Protein AF-0000000065900533 (afdb_homodimer)

Foldseek 3Di:
DAFQLVVLLVVLVVVLLVLQVVVVVVVDAAEEEEEEADDDPVLVVLVVVLVVVCVVSRHHYHYHHDDQDAQVSLLVVQVVQQPDPNHLAYDYRDDDDPRHDVLVNLCSHDQLRHLQQLHPVSQVCLLVVHPDDGQQHLLLVLVVSSCVVVVHQLAAFEEEEADDDSRHQSSNVSVSVVSHHHYHYHYPPDDPQLVRQQRGQEYEYADQAAQQAEPSRYHQAHAYEFNYWYADPNATGTRHYPCNPVRHPYYYDPPPGSSSRSSSSSSVSSSSSSCVVVVPPD/DAFQLVVLLVVLVVVLLVLQVVCVVVVDAAEEEEEEADDDPVLVVLVVVLVVVCVVSRHHYHYHHDDQDAQVSLLVVQVVQQPDPNHLAYDYRDDDDPRHDVLVNLCSHDQLRHLQQLHPVSQVCLLVVHPDDGQQHQLLVLVVSSCVVVVHQLAAFEEEEADDDSRHQSSNVSVSVVSHHHYHYHYPPDDPQLVRQQRGQEYEYADQAAQQAEPSRYHQAHAYEFNYWYADPNATGTRHYPCNPVRHPYYYGPPPGSSSRSSSSSSVSSSSSVCVVVVPPD

Nearest PDB structures (foldseek):
  6de8-assembly1_A  TM=9.602E-01  e=7.739E-30  Campylobacter jejuni subsp. jejuni NCTC 11168 = ATCC 700819
  9iuo-assembly1_A  TM=9.632E-01  e=1.171E-29  Homo sapiens
  9isl-assembly1_B  TM=9.605E-01  e=4.307E-29  Homo sapiens
  6v6y-assembly1_A-2  TM=9.643E-01  e=1.892E-28  Thermus thermophilus HB8
  2c2y-assembly1_A-2  TM=9.277E-01  e=1.047E-28  Mycobacterium tuberculosis H37Rv

Structure (mmCIF, N/CA/C/O backbone):
data_AF-0000000065900533-model_v1
#
loop_
_entity.id
_entity.type
_entity.pdbx_description
1 polymer 'Bifunctional protein FolD'
#
loop_
_atom_site.group_PDB
_atom_site.id
_atom_site.type_symbol
_atom_site.label_atom_id
_atom_site.label_alt_id
_atom_site.label_comp_id
_atom_site.label_asym_id
_atom_site.label_entity_id
_atom_site.label_seq_id
_atom_site.pdbx_PDB_ins_code
_atom_site.Cartn_x
_atom_site.Cartn_y
_atom_site.Cartn_z
_atom_site.occupancy
_atom_site.B_iso_or_equiv
_atom_site.auth_seq_id
_atom_site.auth_comp_id
_atom_site.auth_asym_id
_atom_site.auth_atom_id
_atom_site.pdbx_PDB_model_num
ATOM 1 N N . MET A 1 1 ? 18.562 26.641 1.288 1 92.12 1 MET A N 1
ATOM 2 C CA . MET A 1 1 ? 17.359 27.469 1.501 1 92.12 1 MET A CA 1
ATOM 3 C C . MET A 1 1 ? 16.375 26.75 2.42 1 92.12 1 MET A C 1
ATOM 5 O O . MET A 1 1 ? 16.125 25.562 2.262 1 92.12 1 MET A O 1
ATOM 9 N N . ILE A 1 2 ? 15.953 27.406 3.398 1 97.56 2 ILE A N 1
ATOM 10 C CA . ILE A 1 2 ? 14.938 26.875 4.293 1 97.56 2 ILE A CA 1
ATOM 11 C C . ILE A 1 2 ? 13.547 27.109 3.695 1 97.56 2 ILE A C 1
ATOM 13 O O . ILE A 1 2 ? 13.188 28.25 3.379 1 97.56 2 ILE A O 1
ATOM 17 N N . VAL A 1 3 ? 12.781 26.047 3.541 1 98.44 3 VAL A N 1
ATOM 18 C CA . VAL A 1 3 ? 11.477 26.125 2.889 1 98.44 3 VAL A CA 1
ATOM 19 C C . VAL A 1 3 ? 10.484 26.844 3.793 1 98.44 3 VAL A C 1
ATOM 21 O O . VAL A 1 3 ? 10.445 26.609 5.004 1 98.44 3 VAL A O 1
ATOM 24 N N . ASN A 1 4 ? 9.75 27.734 3.246 1 98.31 4 ASN A N 1
ATOM 25 C CA . ASN A 1 4 ? 8.727 28.453 4.008 1 98.31 4 ASN A CA 1
ATOM 26 C C . ASN A 1 4 ? 7.434 27.641 4.105 1 98.31 4 ASN A C 1
ATOM 28 O O . ASN A 1 4 ? 6.445 27.953 3.439 1 98.31 4 ASN A O 1
ATOM 32 N N . CYS A 1 5 ? 7.41 26.688 4.988 1 98.56 5 CYS A N 1
ATOM 33 C CA . CYS A 1 5 ? 6.281 25.766 5.133 1 98.56 5 CYS A CA 1
ATOM 34 C C . CYS A 1 5 ? 5.062 26.5 5.688 1 98.56 5 CYS A C 1
ATOM 36 O O . CYS A 1 5 ? 3.926 26.078 5.441 1 98.56 5 CYS A O 1
ATOM 38 N N . ILE A 1 6 ? 5.293 27.562 6.422 1 98.12 6 ILE A N 1
ATOM 39 C CA . ILE A 1 6 ? 4.191 28.344 6.969 1 98.12 6 ILE A CA 1
ATOM 40 C C . ILE A 1 6 ? 3.361 28.938 5.828 1 98.12 6 ILE A C 1
ATOM 42 O O . ILE A 1 6 ? 2.135 28.812 5.824 1 98.12 6 ILE A O 1
ATOM 46 N N . ASP A 1 7 ? 4.055 29.516 4.887 1 98.5 7 ASP A N 1
ATOM 47 C CA . ASP A 1 7 ? 3.361 30.094 3.744 1 98.5 7 ASP A CA 1
ATOM 48 C C . ASP A 1 7 ? 2.604 29.031 2.955 1 98.5 7 ASP A C 1
ATOM 50 O O . ASP A 1 7 ? 1.473 29.266 2.52 1 98.5 7 ASP A O 1
ATOM 54 N N . ILE A 1 8 ? 3.213 27.922 2.764 1 98.69 8 ILE A N 1
ATOM 55 C CA . ILE A 1 8 ? 2.578 26.844 2.025 1 98.69 8 ILE A CA 1
ATOM 56 C C . ILE A 1 8 ? 1.324 26.375 2.764 1 98.69 8 ILE A C 1
ATOM 58 O O . ILE A 1 8 ? 0.265 26.203 2.156 1 98.69 8 ILE A O 1
ATOM 62 N N . ALA A 1 9 ? 1.412 26.172 4.055 1 98.56 9 ALA A N 1
ATOM 63 C CA . ALA A 1 9 ? 0.265 25.766 4.867 1 98.56 9 ALA A CA 1
ATOM 64 C C . ALA A 1 9 ? -0.856 26.797 4.77 1 98.56 9 ALA A C 1
ATOM 66 O O . ALA A 1 9 ? -2.027 26.438 4.633 1 98.56 9 ALA A O 1
ATOM 67 N N . ASN A 1 10 ? -0.469 28.062 4.828 1 98.31 10 ASN A N 1
ATOM 68 C CA . ASN A 1 10 ? -1.453 29.141 4.746 1 98.31 10 ASN A CA 1
ATOM 69 C C . ASN A 1 10 ? -2.172 29.125 3.398 1 98.31 10 ASN A C 1
ATOM 71 O O . ASN A 1 10 ? -3.371 29.406 3.33 1 98.31 10 ASN A O 1
ATOM 75 N N . ASN A 1 11 ? -1.41 28.891 2.369 1 98.62 11 ASN A N 1
ATOM 76 C CA . ASN A 1 11 ? -2.027 28.797 1.051 1 98.62 11 ASN A CA 1
ATOM 77 C C . ASN A 1 11 ? -3.111 27.719 1.008 1 98.62 11 ASN A C 1
ATOM 79 O O . ASN A 1 11 ? -4.184 27.938 0.439 1 98.62 11 ASN A O 1
ATOM 83 N N . ILE A 1 12 ? -2.842 26.562 1.595 1 98.56 12 ILE A N 1
ATOM 84 C CA . ILE A 1 12 ? -3.801 25.469 1.643 1 98.56 12 ILE A CA 1
ATOM 85 C C . ILE A 1 12 ? -5.012 25.875 2.479 1 98.56 12 ILE A C 1
ATOM 87 O O . ILE A 1 12 ? -6.156 25.656 2.072 1 98.56 12 ILE A O 1
ATOM 91 N N . LEU A 1 13 ? -4.762 26.547 3.562 1 98.44 13 LEU A N 1
ATOM 92 C CA . LEU A 1 13 ? -5.832 26.938 4.477 1 98.44 13 LEU A CA 1
ATOM 93 C C . LEU A 1 13 ? -6.672 28.062 3.879 1 98.44 13 LEU A C 1
ATOM 95 O O . LEU A 1 13 ? -7.879 28.141 4.125 1 98.44 13 LEU A O 1
ATOM 99 N N . ASP A 1 14 ? -6.051 28.938 3.064 1 98.31 14 ASP A N 1
ATOM 100 C CA . ASP A 1 14 ? -6.789 30 2.387 1 98.31 14 ASP A CA 1
ATOM 101 C C . ASP A 1 14 ? -7.801 29.422 1.4 1 98.31 14 ASP A C 1
ATOM 103 O O . ASP A 1 14 ? -8.922 29.922 1.289 1 98.31 14 ASP A O 1
ATOM 107 N N . LYS A 1 15 ? -7.367 28.438 0.729 1 97.81 15 LYS A N 1
ATOM 108 C CA . LYS A 1 15 ? -8.305 27.766 -0.167 1 97.81 15 LYS A CA 1
ATOM 109 C C . LYS A 1 15 ? -9.453 27.125 0.613 1 97.81 15 LYS A C 1
ATOM 111 O O . LYS A 1 15 ? -10.609 27.203 0.186 1 97.81 15 LYS A O 1
ATOM 116 N N . PHE A 1 16 ? -9.117 26.578 1.665 1 98.19 16 PHE A N 1
ATOM 117 C CA . PHE A 1 16 ? -10.148 26.016 2.537 1 98.19 16 PHE A CA 1
ATOM 118 C C . PHE A 1 16 ? -11.156 27.078 2.936 1 98.19 16 PHE A C 1
ATOM 120 O O . PHE A 1 16 ? -12.367 26.859 2.855 1 98.19 16 PHE A O 1
ATOM 127 N N . LYS A 1 17 ? -10.656 28.188 3.377 1 97.69 17 LYS A N 1
ATOM 128 C CA . LYS A 1 17 ? -11.516 29.297 3.812 1 97.69 17 LYS A CA 1
ATOM 129 C C . LYS A 1 17 ? -12.438 29.75 2.686 1 97.69 17 LYS A C 1
ATOM 131 O O . LYS A 1 17 ? -13.633 29.969 2.908 1 97.69 17 LYS A O 1
ATOM 136 N N . SER A 1 18 ? -11.883 29.859 1.57 1 97.38 18 SER A N 1
ATOM 137 C CA . SER A 1 18 ? -12.672 30.281 0.412 1 97.38 18 SER A CA 1
ATOM 138 C C . SER A 1 18 ? -13.789 29.281 0.128 1 97.38 18 SER A C 1
ATOM 140 O O . SER A 1 18 ? -14.938 29.672 -0.105 1 97.38 18 SER A O 1
ATOM 142 N N . ASP A 1 19 ? -13.453 28.016 0.179 1 96.75 19 ASP A N 1
ATOM 143 C CA . ASP A 1 19 ? -14.445 26.969 -0.061 1 96.75 19 ASP A CA 1
ATOM 144 C C . ASP A 1 19 ? -15.492 26.938 1.053 1 96.75 19 ASP A C 1
ATOM 146 O O . ASP A 1 19 ? -16.672 26.703 0.796 1 96.75 19 ASP A O 1
ATOM 150 N N . LEU A 1 20 ? -15.031 27.188 2.252 1 96.81 20 LEU A N 1
ATOM 151 C CA . LEU A 1 20 ? -15.93 27.172 3.406 1 96.81 20 LEU A CA 1
ATOM 152 C C . LEU A 1 20 ? -16.984 28.266 3.283 1 96.81 20 LEU A C 1
ATOM 154 O O . LEU A 1 20 ? -18.141 28.062 3.637 1 96.81 20 LEU A O 1
ATOM 158 N N . GLU A 1 21 ? -16.594 29.406 2.785 1 95.81 21 GLU A N 1
ATOM 159 C CA . GLU A 1 21 ? -17.547 30.5 2.592 1 95.81 21 GLU A CA 1
ATOM 160 C C . GLU A 1 21 ? -18.656 30.109 1.623 1 95.81 21 GLU A C 1
ATOM 162 O O . GLU A 1 21 ? -19.828 30.453 1.839 1 95.81 21 GLU A O 1
ATOM 167 N N . LYS A 1 22 ? -18.266 29.438 0.611 1 95.38 22 LYS A N 1
ATOM 168 C CA . LYS A 1 22 ? -19.25 28.969 -0.355 1 95.38 22 LYS A CA 1
ATOM 169 C C . LYS A 1 22 ? -20.219 27.969 0.287 1 95.38 22 LYS A C 1
ATOM 171 O O . LYS A 1 22 ? -21.422 28 0.007 1 95.38 22 LYS A O 1
ATOM 176 N N . LEU A 1 23 ? -19.703 27.141 1.13 1 95.44 23 LEU A N 1
ATOM 177 C CA . LEU A 1 23 ? -20.531 26.141 1.803 1 95.44 23 LEU A CA 1
ATOM 178 C C . LEU A 1 23 ? -21.484 26.797 2.793 1 95.44 23 LEU A C 1
ATOM 180 O O . LEU A 1 23 ? -22.641 26.375 2.924 1 95.44 23 LEU A O 1
ATOM 184 N N . LYS A 1 24 ? -20.984 27.781 3.432 1 93.44 24 LYS A N 1
ATOM 185 C CA . LYS A 1 24 ? -21.797 28.5 4.41 1 93.44 24 LYS A CA 1
ATOM 186 C C . LYS A 1 24 ? -23.016 29.125 3.752 1 93.44 24 LYS A C 1
ATOM 188 O O . LYS A 1 24 ? -24.094 29.188 4.348 1 93.44 24 LYS A O 1
ATOM 193 N N . LYS A 1 25 ? -22.859 29.578 2.564 1 94.31 25 LYS A N 1
ATOM 194 C CA . LYS A 1 25 ? -23.969 30.141 1.81 1 94.31 25 LYS A CA 1
ATOM 195 C C . LYS A 1 25 ? -25.062 29.094 1.576 1 94.31 25 LYS A C 1
ATOM 197 O O . LYS A 1 25 ? -26.234 29.438 1.431 1 94.31 25 LYS A O 1
ATOM 202 N N . LYS A 1 26 ? -24.672 27.891 1.577 1 94.06 26 LYS A N 1
ATOM 203 C CA . LYS A 1 26 ? -25.609 26.781 1.406 1 94.06 26 LYS A CA 1
ATOM 204 C C . LYS A 1 26 ? -26.031 26.203 2.754 1 94.06 26 LYS A C 1
ATOM 206 O O . LYS A 1 26 ? -26.625 25.125 2.814 1 94.06 26 LYS A O 1
ATOM 211 N N . LYS A 1 27 ? -25.547 26.781 3.877 1 94.31 27 LYS A N 1
ATOM 212 C CA . LYS A 1 27 ? -25.859 26.406 5.254 1 94.31 27 LYS A CA 1
ATOM 213 C C . LYS A 1 27 ? -25.219 25.078 5.633 1 94.31 27 LYS A C 1
ATOM 215 O O . LYS A 1 27 ? -25.797 24.297 6.387 1 94.31 27 LYS A O 1
ATOM 220 N N . ILE A 1 28 ? -24.125 24.875 5.012 1 95.06 28 ILE A N 1
ATOM 221 C CA . ILE A 1 28 ? -23.344 23.688 5.34 1 95.06 28 ILE A CA 1
ATOM 222 C C . ILE A 1 28 ? -22.141 24.078 6.195 1 95.06 28 ILE A C 1
ATOM 224 O O . ILE A 1 28 ? -21.312 24.906 5.785 1 95.06 28 ILE A O 1
ATOM 228 N N . ILE A 1 29 ? -22.078 23.594 7.398 1 95.75 29 ILE A N 1
ATOM 229 C CA . ILE A 1 29 ? -20.953 23.781 8.297 1 95.75 29 ILE A CA 1
ATOM 230 C C . ILE A 1 29 ? -20.234 22.453 8.539 1 95.75 29 ILE A C 1
ATOM 232 O O . ILE A 1 29 ? -20.812 21.531 9.125 1 95.75 29 ILE A O 1
ATOM 236 N N . PRO A 1 30 ? -18.984 22.328 8.117 1 97.94 30 PRO A N 1
ATOM 237 C CA . PRO A 1 30 ? -18.25 21.062 8.352 1 97.94 30 PRO A CA 1
ATOM 238 C C . PRO A 1 30 ? -18.156 20.703 9.828 1 97.94 30 PRO A C 1
ATOM 240 O O . PRO A 1 30 ? -17.984 21.594 10.672 1 97.94 30 PRO A O 1
ATOM 243 N N . HIS A 1 31 ? -18.297 19.5 10.133 1 98.62 31 HIS A N 1
ATOM 244 C CA . HIS A 1 31 ? -18.219 18.953 11.484 1 98.62 31 HIS A CA 1
ATOM 245 C C . HIS A 1 31 ? -17.25 17.781 11.555 1 98.62 31 HIS A C 1
ATOM 247 O O . HIS A 1 31 ? -17.453 16.75 10.906 1 98.62 31 HIS A O 1
ATOM 253 N N . MET A 1 32 ? -16.141 17.969 12.289 1 98.62 32 MET A N 1
ATOM 254 C CA . MET A 1 32 ? -15.18 16.875 12.422 1 98.62 32 MET A CA 1
ATOM 255 C C . MET A 1 32 ? -15.117 16.391 13.867 1 98.62 32 MET A C 1
ATOM 257 O O . MET A 1 32 ? -15.328 17.156 14.805 1 98.62 32 MET A O 1
ATOM 261 N N . ALA A 1 33 ? -14.859 15.102 14.031 1 98.75 33 ALA A N 1
ATOM 262 C CA . ALA A 1 33 ? -14.633 14.516 15.352 1 98.75 33 ALA A CA 1
ATOM 263 C C . ALA A 1 33 ? -13.188 14.055 15.508 1 98.75 33 ALA A C 1
ATOM 265 O O . ALA A 1 33 ? -12.523 13.719 14.523 1 98.75 33 ALA A O 1
ATOM 266 N N . ILE A 1 34 ? -12.656 14.117 16.703 1 98.31 34 ILE A N 1
ATOM 267 C CA . ILE A 1 34 ? -11.359 13.57 17.062 1 98.31 34 ILE A CA 1
ATOM 268 C C . ILE A 1 34 ? -11.516 12.578 18.219 1 98.31 34 ILE A C 1
ATOM 270 O O . ILE A 1 34 ? -12.102 12.914 19.25 1 98.31 34 ILE A O 1
ATOM 274 N N . VAL A 1 35 ? -11.094 11.367 18 1 98 35 VAL A N 1
ATOM 275 C CA . VAL A 1 35 ? -11.078 10.359 19.047 1 98 35 VAL A CA 1
ATOM 276 C C . VAL A 1 35 ? -9.688 10.266 19.656 1 98 35 VAL A C 1
ATOM 278 O O . VAL A 1 35 ? -8.719 9.922 18.969 1 98 35 VAL A O 1
ATOM 281 N N . LYS A 1 36 ? -9.594 10.57 20.891 1 96.31 36 LYS A N 1
ATOM 282 C CA . LYS A 1 36 ? -8.328 10.531 21.609 1 96.31 36 LYS A CA 1
ATOM 283 C C . LYS A 1 36 ? -8.406 9.586 22.812 1 96.31 36 LYS A C 1
ATOM 285 O O . LYS A 1 36 ? -9.195 9.812 23.734 1 96.31 36 LYS A O 1
ATOM 290 N N . ILE A 1 37 ? -7.57 8.562 22.766 1 93.06 37 ILE A N 1
ATOM 291 C CA . ILE A 1 37 ? -7.617 7.59 23.859 1 93.06 37 ILE A CA 1
ATOM 292 C C . ILE A 1 37 ? -6.316 7.645 24.656 1 93.06 37 ILE A C 1
ATOM 294 O O . ILE A 1 37 ? -6.285 7.27 25.828 1 93.06 37 ILE A O 1
ATOM 298 N N . ASN A 1 38 ? -5.238 8.055 24.031 1 85.31 38 ASN A N 1
ATOM 299 C CA . ASN A 1 38 ? -3.947 8.117 24.703 1 85.31 38 ASN A CA 1
ATOM 300 C C . ASN A 1 38 ? -3.859 9.312 25.641 1 85.31 38 ASN A C 1
ATOM 302 O O . ASN A 1 38 ? -4.379 10.391 25.328 1 85.31 38 ASN A O 1
ATOM 306 N N . ASP A 1 39 ? -3.215 9 26.812 1 81.19 39 ASP A N 1
ATOM 307 C CA . ASP A 1 39 ? -3.039 10.078 27.781 1 81.19 39 ASP A CA 1
ATOM 308 C C . ASP A 1 39 ? -1.574 10.5 27.875 1 81.19 39 ASP A C 1
ATOM 310 O O . ASP A 1 39 ? -0.911 10.25 28.875 1 81.19 39 ASP A O 1
ATOM 314 N N . ASP A 1 40 ? -1.082 10.953 26.75 1 82.38 40 ASP A N 1
ATOM 315 C CA . ASP A 1 40 ? 0.292 11.445 26.75 1 82.38 40 ASP A CA 1
ATOM 316 C C . ASP A 1 40 ? 0.354 12.906 26.281 1 82.38 40 ASP A C 1
ATOM 318 O O . ASP A 1 40 ? -0.523 13.367 25.547 1 82.38 40 ASP A O 1
ATOM 322 N N . ALA A 1 41 ? 1.346 13.586 26.719 1 79.44 41 ALA A N 1
ATOM 323 C CA . ALA A 1 41 ? 1.5 15.023 26.516 1 79.44 41 ALA A CA 1
ATOM 324 C C . ALA A 1 41 ? 1.614 15.367 25.031 1 79.44 41 ALA A C 1
ATOM 326 O O . ALA A 1 41 ? 1.094 16.391 24.578 1 79.44 41 ALA A O 1
ATOM 327 N N . ALA A 1 42 ? 2.303 14.578 24.281 1 77.06 42 ALA A N 1
ATOM 328 C CA . ALA A 1 42 ? 2.48 14.836 22.844 1 77.06 42 ALA A CA 1
ATOM 329 C C . ALA A 1 42 ? 1.144 14.789 22.109 1 77.06 42 ALA A C 1
ATOM 331 O O . ALA A 1 42 ? 0.832 15.68 21.328 1 77.06 42 ALA A O 1
ATOM 332 N N . SER A 1 43 ? 0.36 13.758 22.375 1 84.94 43 SER A N 1
ATOM 333 C CA . SER A 1 43 ? -0.964 13.633 21.766 1 84.94 43 SER A CA 1
ATOM 334 C C . SER A 1 43 ? -1.865 14.797 22.172 1 84.94 43 SER A C 1
ATOM 336 O O . SER A 1 43 ? -2.602 15.336 21.344 1 84.94 43 SER A O 1
ATOM 338 N N . ASP A 1 44 ? -1.762 15.195 23.438 1 89 44 ASP A N 1
ATOM 339 C CA . ASP A 1 44 ? -2.551 16.312 23.922 1 89 44 ASP A CA 1
ATOM 340 C C . ASP A 1 44 ? -2.229 17.594 23.156 1 89 44 ASP A C 1
ATOM 342 O O . ASP A 1 44 ? -3.135 18.328 22.75 1 89 44 ASP A O 1
ATOM 346 N N . LYS A 1 45 ? -1.055 17.797 22.984 1 85.19 45 LYS A N 1
ATOM 347 C CA . LYS A 1 45 ? -0.616 19 22.281 1 85.19 45 LYS A CA 1
ATOM 348 C C . LYS A 1 45 ? -1.117 19 20.844 1 85.19 45 LYS A C 1
ATOM 350 O O . LYS A 1 45 ? -1.662 20 20.375 1 85.19 45 LYS A O 1
ATOM 355 N N . TYR A 1 46 ? -0.939 17.891 20.172 1 86.25 46 TYR A N 1
ATOM 356 C CA . TYR A 1 46 ? -1.332 17.828 18.766 1 86.25 46 TYR A CA 1
ATOM 357 C C . TYR A 1 46 ? -2.842 17.969 18.625 1 86.25 46 TYR A C 1
ATOM 359 O O . TYR A 1 46 ? -3.322 18.625 17.688 1 86.25 46 TYR A O 1
ATOM 367 N N . VAL A 1 47 ? -3.566 17.312 19.484 1 93.44 47 VAL A N 1
ATOM 368 C CA . VAL A 1 47 ? -5.02 17.422 19.453 1 93.44 47 VAL A CA 1
ATOM 369 C C . VAL A 1 47 ? -5.445 18.859 19.719 1 93.44 47 VAL A C 1
ATOM 371 O O . VAL A 1 47 ? -6.332 19.391 19.047 1 93.44 47 VAL A O 1
ATOM 374 N N . SER A 1 48 ? -4.766 19.5 20.656 1 94.25 48 SER A N 1
ATOM 375 C CA . SER A 1 48 ? -5.078 20.875 20.984 1 94.25 48 SER A CA 1
ATOM 376 C C . SER A 1 48 ? -4.84 21.797 19.781 1 94.25 48 SER A C 1
ATOM 378 O O . SER A 1 48 ? -5.625 22.703 19.531 1 94.25 48 SER A O 1
ATOM 380 N N . ILE A 1 49 ? -3.861 21.547 19.047 1 93.31 49 ILE A N 1
ATOM 381 C CA . ILE A 1 49 ? -3.533 22.328 17.859 1 93.31 49 ILE A CA 1
ATOM 382 C C . ILE A 1 49 ? -4.629 22.156 16.812 1 93.31 49 ILE A C 1
ATOM 384 O O . ILE A 1 49 ? -5.07 23.141 16.219 1 93.31 49 ILE A O 1
ATOM 388 N N . LYS A 1 50 ? -5.059 20.922 16.594 1 95.88 50 LYS A N 1
ATOM 389 C CA . LYS A 1 50 ? -6.129 20.656 15.633 1 95.88 50 LYS A CA 1
ATOM 390 C C . LYS A 1 50 ? -7.414 21.375 16.031 1 95.88 50 LYS A C 1
ATOM 392 O O . LYS A 1 50 ? -8.07 22 15.188 1 95.88 50 LYS A O 1
ATOM 397 N N . LEU A 1 51 ? -7.707 21.328 17.344 1 97.19 51 LEU A N 1
ATOM 398 C CA . LEU A 1 51 ? -8.938 21.938 17.859 1 97.19 51 LEU A CA 1
ATOM 399 C C . LEU A 1 51 ? -8.891 23.453 17.734 1 97.19 51 LEU A C 1
ATOM 401 O O . LEU A 1 51 ? -9.867 24.078 17.328 1 97.19 51 LEU A O 1
ATOM 405 N N . LYS A 1 52 ? -7.793 24.016 18.094 1 97.31 52 LYS A N 1
ATOM 406 C CA . LYS A 1 52 ? -7.625 25.453 18 1 97.31 52 LYS A CA 1
ATOM 407 C C . LYS A 1 52 ? -7.758 25.938 16.562 1 97.31 52 LYS A C 1
ATOM 409 O O . LYS A 1 52 ? -8.445 26.922 16.281 1 97.31 52 LYS A O 1
ATOM 414 N N . LYS A 1 53 ? -7.145 25.25 15.68 1 97.44 53 LYS A N 1
ATOM 415 C CA . LYS A 1 53 ? -7.207 25.609 14.266 1 97.44 53 LYS A CA 1
ATOM 416 C C . LYS A 1 53 ? -8.625 25.484 13.727 1 97.44 53 LYS A C 1
ATOM 418 O O . LYS A 1 53 ? -9.086 26.344 12.969 1 97.44 53 LYS A O 1
ATOM 423 N N . ALA A 1 54 ? -9.297 24.453 14.102 1 98.06 54 ALA A N 1
ATOM 424 C CA . ALA A 1 54 ? -10.688 24.25 13.695 1 98.06 54 ALA A CA 1
ATOM 425 C C . ALA A 1 54 ? -11.555 25.422 14.148 1 98.06 54 ALA A C 1
ATOM 427 O O . ALA A 1 54 ? -12.359 25.953 13.367 1 98.06 54 ALA A O 1
ATOM 428 N N . ALA A 1 55 ? -11.352 25.844 15.383 1 97.44 55 ALA A N 1
ATOM 429 C CA . ALA A 1 55 ? -12.109 26.969 15.938 1 97.44 55 ALA A CA 1
ATOM 430 C C . ALA A 1 55 ? -11.836 28.25 15.156 1 97.44 55 ALA A C 1
ATOM 432 O O . ALA A 1 55 ? -12.766 29 14.828 1 97.44 55 ALA A O 1
ATOM 433 N N . GLU A 1 56 ? -10.633 28.422 14.82 1 97.31 56 GLU A N 1
ATOM 434 C CA . GLU A 1 56 ? -10.227 29.594 14.047 1 97.31 56 GLU A CA 1
ATOM 435 C C . GLU A 1 56 ? -10.898 29.609 12.68 1 97.31 56 GLU A C 1
ATOM 437 O O . GLU A 1 56 ? -11.25 30.672 12.164 1 97.31 56 GLU A O 1
ATOM 442 N N . LEU A 1 57 ? -11.078 28.469 12.086 1 97.44 57 LEU A N 1
ATOM 443 C CA . LEU A 1 57 ? -11.562 28.344 10.711 1 97.44 57 LEU A CA 1
ATOM 444 C C . LEU A 1 57 ? -13.086 28.281 10.672 1 97.44 57 LEU A C 1
ATOM 446 O O . LEU A 1 57 ? -13.688 28.375 9.602 1 97.44 57 LEU A O 1
ATOM 450 N N . GLY A 1 58 ? -13.688 28.078 11.852 1 96.19 58 GLY A N 1
ATOM 451 C CA . GLY A 1 58 ? -15.141 27.984 11.898 1 96.19 58 GLY A CA 1
ATOM 452 C C . GLY A 1 58 ? -15.656 26.578 11.648 1 96.19 58 GLY A C 1
ATOM 453 O O . GLY A 1 58 ? -16.75 26.406 11.109 1 96.19 58 GLY A O 1
ATOM 454 N N . VAL A 1 59 ? -14.891 25.578 11.969 1 98.06 59 VAL A N 1
ATOM 455 C CA . VAL A 1 59 ? -15.281 24.172 11.852 1 98.06 59 VAL A CA 1
ATOM 456 C C . VAL A 1 59 ? -15.836 23.688 13.18 1 98.06 59 VAL A C 1
ATOM 458 O O . VAL A 1 59 ? -15.273 23.969 14.242 1 98.06 59 VAL A O 1
ATOM 461 N N . LYS A 1 60 ? -17 23.062 13.125 1 98.12 60 LYS A N 1
ATOM 462 C CA . LYS A 1 60 ? -17.531 22.406 14.32 1 98.12 60 LYS A CA 1
ATOM 463 C C . LYS A 1 60 ? -16.688 21.188 14.688 1 98.12 60 LYS A C 1
ATOM 465 O O . LYS A 1 60 ? -16.281 20.422 13.812 1 98.12 60 LYS A O 1
ATOM 470 N N . THR A 1 61 ? -16.438 21.047 16.016 1 98.44 61 THR A N 1
ATOM 471 C CA . THR A 1 61 ? -15.609 19.922 16.438 1 98.44 61 THR A CA 1
ATOM 472 C C . THR A 1 61 ? -16.266 19.156 17.578 1 98.44 61 THR A C 1
ATOM 474 O O . THR A 1 61 ? -17 19.75 18.375 1 98.44 61 THR A O 1
ATOM 477 N N . THR A 1 62 ? -16.094 17.859 17.594 1 98.25 62 THR A N 1
ATOM 478 C CA . THR A 1 62 ? -16.453 16.984 18.703 1 98.25 62 THR A CA 1
ATOM 479 C C . THR A 1 62 ? -15.234 16.188 19.172 1 98.25 62 THR A C 1
ATOM 481 O O . THR A 1 62 ? -14.602 15.484 18.375 1 98.25 62 THR A O 1
ATOM 484 N N . LEU A 1 63 ? -14.859 16.375 20.406 1 97.81 63 LEU A N 1
ATOM 485 C CA . LEU A 1 63 ? -1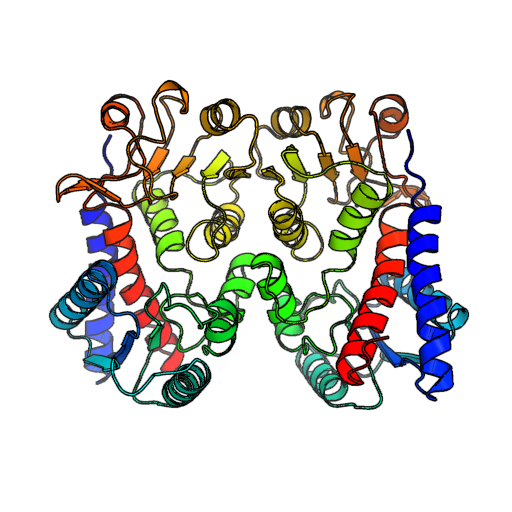3.773 15.594 20.984 1 97.81 63 LEU A CA 1
ATOM 486 C C . LEU A 1 63 ? -14.312 14.422 21.797 1 97.81 63 LEU A C 1
ATOM 488 O O . LEU A 1 63 ? -15.133 14.609 22.703 1 97.81 63 LEU A O 1
ATOM 492 N N . ILE A 1 64 ? -13.922 13.266 21.438 1 97.38 64 ILE A N 1
ATOM 493 C CA . ILE A 1 64 ? -14.297 12.047 22.156 1 97.38 64 ILE A CA 1
ATOM 494 C C . ILE A 1 64 ? -13.086 11.484 22.891 1 97.38 64 ILE A C 1
ATOM 496 O O . ILE A 1 64 ? -12.141 11 22.25 1 97.38 64 ILE A O 1
ATOM 500 N N . SER A 1 65 ? -13.078 11.516 24.219 1 93.25 65 SER A N 1
ATOM 501 C CA . SER A 1 65 ? -11.891 11.109 24.969 1 93.25 65 SER A CA 1
ATOM 502 C C . SER A 1 65 ? -12.273 10.219 26.156 1 93.25 65 SER A C 1
ATOM 504 O O . SER A 1 65 ? -11.398 9.758 26.891 1 93.25 65 SER A O 1
ATOM 506 N N . GLU A 1 66 ? -13.57 9.953 26.297 1 91.75 66 GLU A N 1
ATOM 507 C CA . GLU A 1 66 ? -14.023 9.164 27.438 1 91.75 66 GLU A CA 1
ATOM 508 C C . GLU A 1 66 ? -14.812 7.941 26.984 1 91.75 66 GLU A C 1
ATOM 510 O O . GLU A 1 66 ? -15.273 7.879 25.859 1 91.75 66 GLU A O 1
ATOM 515 N N . GLY A 1 67 ? -14.758 6.91 27.797 1 92.25 67 GLY A N 1
ATOM 516 C CA . GLY A 1 67 ? -15.641 5.777 27.594 1 92.25 67 GLY A CA 1
ATOM 517 C C . GLY A 1 67 ? -15.023 4.695 26.719 1 92.25 67 GLY A C 1
ATOM 518 O O . GLY A 1 67 ? -15.688 3.711 26.391 1 92.25 67 GLY A O 1
ATOM 519 N N . ILE A 1 68 ? -13.797 4.918 26.328 1 95.75 68 ILE A N 1
ATOM 520 C CA . ILE A 1 68 ? -13.133 3.93 25.484 1 95.75 68 ILE A CA 1
ATOM 521 C C . ILE A 1 68 ? -11.992 3.277 26.266 1 95.75 68 ILE A C 1
ATOM 523 O O . ILE A 1 68 ? -10.953 3.902 26.5 1 95.75 68 ILE A O 1
ATOM 527 N N . LYS A 1 69 ? -12.188 2 26.641 1 94.19 69 LYS A N 1
ATOM 528 C CA . LYS A 1 69 ? -11.219 1.32 27.5 1 94.19 69 LYS A CA 1
ATOM 529 C C . LYS A 1 69 ? -10.555 0.157 26.75 1 94.19 69 LYS A C 1
ATOM 531 O O . LYS A 1 69 ? -9.438 -0.234 27.078 1 94.19 69 LYS A O 1
ATOM 536 N N . THR A 1 70 ? -11.32 -0.365 25.781 1 96.31 70 THR A N 1
ATOM 537 C CA . THR A 1 70 ? -10.82 -1.531 25.062 1 96.31 70 THR A CA 1
ATOM 538 C C . THR A 1 70 ? -10.836 -1.289 23.562 1 96.31 70 THR A C 1
ATOM 540 O O . THR A 1 70 ? -11.43 -0.312 23.094 1 96.31 70 THR A O 1
ATOM 543 N N . GLN A 1 71 ? -10.227 -2.193 22.812 1 97.25 71 GLN A N 1
ATOM 544 C CA . GLN A 1 71 ? -10.266 -2.143 21.359 1 97.25 71 GLN A CA 1
ATOM 545 C C . GLN A 1 71 ? -11.695 -2.258 20.844 1 97.25 71 GLN A C 1
ATOM 547 O O . GLN A 1 71 ? -12.078 -1.553 19.906 1 97.25 71 GLN A O 1
ATOM 552 N N . ASP A 1 72 ? -12.414 -3.121 21.469 1 97.75 72 ASP A N 1
ATOM 553 C CA . ASP A 1 72 ? -13.812 -3.301 21.062 1 97.75 72 ASP A CA 1
ATOM 554 C C . ASP A 1 72 ? -14.609 -2.018 21.281 1 97.75 72 ASP A C 1
ATOM 556 O O . ASP A 1 72 ? -15.469 -1.671 20.453 1 97.75 72 ASP A O 1
ATOM 560 N N . ASP A 1 73 ? -14.32 -1.308 22.375 1 98 73 ASP A N 1
ATOM 561 C CA . ASP A 1 73 ? -14.969 -0.023 22.641 1 98 73 ASP A CA 1
ATOM 562 C C . ASP A 1 73 ? -14.672 0.969 21.516 1 98 73 ASP A C 1
ATOM 564 O O . ASP A 1 73 ? -15.57 1.682 21.062 1 98 73 ASP A O 1
ATOM 568 N N . LEU A 1 74 ? -13.445 0.963 21.109 1 98.12 74 LEU A N 1
ATOM 569 C CA . LEU A 1 74 ? -13.031 1.889 20.062 1 98.12 74 LEU A CA 1
ATOM 570 C C . LEU A 1 74 ? -13.695 1.538 18.734 1 98.12 74 LEU A C 1
ATOM 572 O O . LEU A 1 74 ? -14.156 2.424 18.016 1 98.12 74 LEU A O 1
ATOM 576 N N . ILE A 1 75 ? -13.758 0.26 18.422 1 98.25 75 ILE A N 1
ATOM 577 C CA . ILE A 1 75 ? -14.391 -0.196 17.188 1 98.25 75 ILE A CA 1
ATOM 578 C C . ILE A 1 75 ? -15.867 0.199 17.172 1 98.25 75 ILE A C 1
ATOM 580 O O . ILE A 1 75 ? -16.391 0.678 16.172 1 98.25 75 ILE A O 1
ATOM 584 N N . LYS A 1 76 ? -16.547 0.063 18.297 1 98.25 76 LYS A N 1
ATOM 585 C CA . LYS A 1 76 ? -17.938 0.488 18.422 1 98.25 76 LYS A CA 1
ATOM 586 C C . LYS A 1 76 ? -18.078 1.988 18.188 1 98.25 76 LYS A C 1
ATOM 588 O O . LYS A 1 76 ? -18.984 2.426 17.469 1 98.25 76 LYS A O 1
ATOM 593 N N . GLN A 1 77 ? -17.172 2.713 18.797 1 98.38 77 GLN A N 1
ATOM 594 C CA . GLN A 1 77 ? -17.188 4.16 18.609 1 98.38 77 GLN A CA 1
ATOM 595 C C . GLN A 1 77 ? -17 4.531 17.141 1 98.38 77 GLN A C 1
ATOM 597 O O . GLN A 1 77 ? -17.641 5.453 16.641 1 98.38 77 GLN A O 1
ATOM 602 N N . ILE A 1 78 ? -16.141 3.826 16.438 1 98.5 78 ILE A N 1
ATOM 603 C CA . ILE A 1 78 ? -15.883 4.055 15.023 1 98.5 78 ILE A CA 1
ATOM 604 C C . ILE A 1 78 ? -17.141 3.771 14.211 1 98.5 78 ILE A C 1
ATOM 606 O O . ILE A 1 78 ? -17.516 4.551 13.328 1 98.5 78 ILE A O 1
ATOM 610 N N . HIS A 1 79 ? -17.812 2.713 14.531 1 98.56 79 HIS A N 1
ATOM 611 C CA . HIS A 1 79 ? -19.047 2.385 13.836 1 98.56 79 HIS A CA 1
ATOM 612 C C . HIS A 1 79 ? -20.109 3.467 14.039 1 98.56 79 HIS A C 1
ATOM 614 O O . HIS A 1 79 ? -20.844 3.811 13.109 1 98.56 79 HIS A O 1
ATOM 620 N N . ILE A 1 80 ? -20.172 4.004 15.258 1 98.5 80 ILE A N 1
ATOM 621 C CA . ILE A 1 80 ? -21.078 5.105 15.547 1 98.5 80 ILE A CA 1
ATOM 622 C C . ILE A 1 80 ? -20.734 6.305 14.672 1 98.5 80 ILE A C 1
ATOM 624 O O . ILE A 1 80 ? -21.609 6.895 14.039 1 98.5 80 ILE A O 1
ATOM 628 N N . LEU A 1 81 ? -19.5 6.602 14.539 1 98.69 81 LEU A N 1
ATOM 629 C CA . LEU A 1 81 ? -19.031 7.754 13.766 1 98.69 81 LEU A CA 1
ATOM 630 C C . LEU A 1 81 ? -19.25 7.527 12.273 1 98.69 81 LEU A C 1
ATOM 632 O O . LEU A 1 81 ? -19.609 8.461 11.547 1 98.69 81 LEU A O 1
ATOM 636 N N . ASN A 1 82 ? -19.047 6.324 11.828 1 98.56 82 ASN A N 1
ATOM 637 C CA . ASN A 1 82 ? -19.266 5.98 10.43 1 98.56 82 ASN A CA 1
ATOM 638 C C . ASN A 1 82 ? -20.703 6.281 10 1 98.56 82 ASN A C 1
ATOM 640 O O . ASN A 1 82 ? -20.953 6.664 8.859 1 98.56 82 ASN A O 1
ATOM 644 N N . ASN A 1 83 ? -21.578 6.125 10.945 1 98.12 83 ASN A N 1
ATOM 645 C CA . ASN A 1 83 ? -22.984 6.184 10.609 1 98.12 83 ASN A CA 1
ATOM 646 C C . ASN A 1 83 ? -23.625 7.477 11.102 1 98.12 83 ASN A C 1
ATOM 648 O O . ASN A 1 83 ? -24.844 7.641 11.016 1 98.12 83 ASN A O 1
ATOM 652 N N . ASP A 1 84 ? -22.891 8.391 11.68 1 98.25 84 ASP A N 1
ATOM 653 C CA . ASP A 1 84 ? -23.391 9.664 12.172 1 98.25 84 ASP A CA 1
ATOM 654 C C . ASP A 1 84 ? -23.391 10.719 11.07 1 98.25 84 ASP A C 1
ATOM 656 O O . ASP A 1 84 ? -22.359 11.312 10.773 1 98.25 84 ASP A O 1
ATOM 660 N N . ASP A 1 85 ? -24.5 11.031 10.578 1 96.75 85 ASP A N 1
ATOM 661 C CA . ASP A 1 85 ? -24.641 11.953 9.445 1 96.75 85 ASP A CA 1
ATOM 662 C C . ASP A 1 85 ? -24.25 13.375 9.852 1 96.75 85 ASP A C 1
ATOM 664 O O . ASP A 1 85 ? -24.016 14.227 8.992 1 96.75 85 ASP A O 1
ATOM 668 N N . SER A 1 86 ? -24.25 13.609 11.164 1 97.5 86 SER A N 1
ATOM 669 C CA . SER A 1 86 ? -23.922 14.953 11.617 1 97.5 86 SER A CA 1
ATOM 670 C C . SER A 1 86 ? -22.406 15.188 11.609 1 97.5 86 SER A C 1
ATOM 672 O O . SER A 1 86 ? -21.953 16.328 11.719 1 97.5 86 SER A O 1
ATOM 674 N N . ILE A 1 87 ? -21.625 14.094 11.477 1 98.31 87 ILE A N 1
ATOM 675 C CA . ILE A 1 87 ? -20.172 14.164 11.422 1 98.31 87 ILE A CA 1
ATOM 676 C C . ILE A 1 87 ? -19.703 13.961 9.984 1 98.31 87 ILE A C 1
ATOM 678 O O . ILE A 1 87 ? -20.031 12.945 9.359 1 98.31 87 ILE A O 1
ATOM 682 N N . ASP A 1 88 ? -18.906 14.898 9.477 1 98.38 88 ASP A N 1
ATOM 683 C CA . ASP A 1 88 ? -18.453 14.828 8.086 1 98.38 88 ASP A CA 1
ATOM 684 C C . ASP A 1 88 ? -17.172 14 7.961 1 98.38 88 ASP A C 1
ATOM 686 O O . ASP A 1 88 ? -16.906 13.43 6.902 1 98.38 8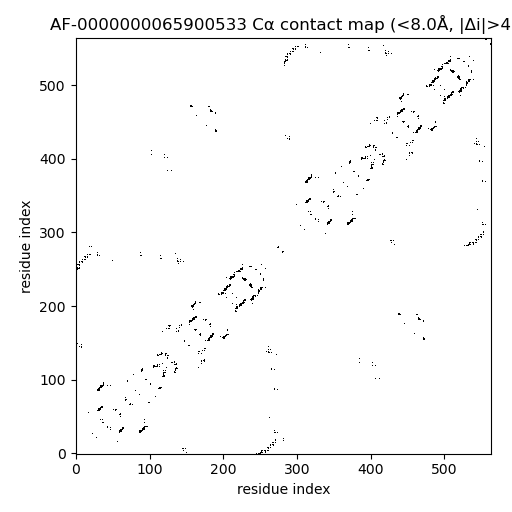8 ASP A O 1
ATOM 690 N N . GLY A 1 89 ? -16.406 13.93 8.945 1 98.69 89 GLY A N 1
ATOM 691 C CA . GLY A 1 89 ? -15.195 13.133 9.031 1 98.69 89 GLY A CA 1
ATOM 692 C C . GLY A 1 89 ? -14.609 13.086 10.43 1 98.69 89 GLY A C 1
ATOM 693 O O . GLY A 1 89 ? -15 13.875 11.297 1 98.69 89 GLY A O 1
ATOM 694 N N . TYR A 1 90 ? -13.742 12.172 10.648 1 98.81 90 TYR A N 1
ATOM 695 C CA . TYR A 1 90 ? -13.148 12.086 11.977 1 98.81 90 TYR A CA 1
ATOM 696 C C . TYR A 1 90 ? -11.719 11.578 11.906 1 98.81 90 TYR A C 1
ATOM 698 O O . TYR A 1 90 ? -11.281 11.07 10.867 1 98.81 90 TYR A O 1
ATOM 706 N N . ILE A 1 91 ? -10.969 11.781 13.008 1 98.19 91 ILE A N 1
ATOM 707 C CA . ILE A 1 91 ? -9.586 11.359 13.188 1 98.19 91 ILE A CA 1
ATOM 708 C C . ILE A 1 91 ? -9.477 10.461 14.414 1 98.19 91 ILE A C 1
ATOM 710 O O . ILE A 1 91 ? -10.078 10.75 15.453 1 98.19 91 ILE A O 1
ATOM 714 N N . ILE A 1 92 ? -8.805 9.359 14.242 1 97.31 92 ILE A N 1
ATOM 715 C CA . ILE A 1 92 ? -8.312 8.609 15.383 1 97.31 92 ILE A CA 1
ATOM 716 C C . ILE A 1 92 ? -6.887 9.047 15.719 1 97.31 92 ILE A C 1
ATOM 718 O O . ILE A 1 92 ? -5.961 8.805 14.938 1 97.31 92 ILE A O 1
ATOM 722 N N . GLN A 1 93 ? -6.762 9.688 16.859 1 95.06 93 GLN A N 1
ATOM 723 C CA . GLN A 1 93 ? -5.441 10.18 17.219 1 95.06 93 GLN A CA 1
ATOM 724 C C . GLN A 1 93 ? -4.477 9.031 17.484 1 95.06 93 GLN A C 1
ATOM 726 O O . GLN A 1 93 ? -4.738 8.172 18.344 1 95.06 93 GLN A O 1
ATOM 731 N N . LEU A 1 94 ? -3.406 9.039 16.797 1 90.88 94 LEU A N 1
ATOM 732 C CA . LEU A 1 94 ? -2.354 8.039 16.953 1 90.88 94 LEU A CA 1
ATOM 733 C C . LEU A 1 94 ? -1.139 8.641 17.656 1 90.88 94 LEU A C 1
ATOM 735 O O . LEU A 1 94 ? -0.923 9.859 17.594 1 90.88 94 LEU A O 1
ATOM 739 N N . PRO A 1 95 ? -0.274 7.785 18.266 1 88.62 95 PRO A N 1
ATOM 740 C CA . PRO A 1 95 ? -0.403 6.332 18.406 1 88.62 95 PRO A CA 1
ATOM 741 C C . PRO A 1 95 ? -1.473 5.93 19.422 1 88.62 95 PRO A C 1
ATOM 743 O O . PRO A 1 95 ? -1.892 6.75 20.234 1 88.62 95 PRO A O 1
ATOM 746 N N . LEU A 1 96 ? -1.908 4.695 19.344 1 93.5 96 LEU A N 1
ATOM 747 C CA . LEU A 1 96 ? -2.85 4.129 20.297 1 93.5 96 LEU A CA 1
ATOM 748 C C . LEU A 1 96 ? -2.111 3.484 21.469 1 93.5 96 LEU A C 1
ATOM 750 O O . LEU A 1 96 ? -0.949 3.096 21.328 1 93.5 96 LEU A O 1
ATOM 754 N N . PRO A 1 97 ? -2.779 3.438 22.672 1 92.19 97 PRO A N 1
ATOM 755 C CA . PRO A 1 97 ? -2.141 2.781 23.812 1 92.19 97 PRO A CA 1
ATOM 756 C C . PRO A 1 97 ? -1.899 1.291 23.578 1 92.19 97 PRO A C 1
ATOM 758 O O . PRO A 1 97 ? -2.416 0.723 22.609 1 92.19 97 PRO A O 1
ATOM 761 N N . LYS A 1 98 ? -1.047 0.702 24.5 1 90.69 98 LYS A N 1
ATOM 762 C CA . LYS A 1 98 ? -0.798 -0.735 24.453 1 90.69 98 LYS A CA 1
ATOM 763 C C . LYS A 1 98 ? -2.105 -1.521 24.484 1 90.69 98 LYS A C 1
ATOM 765 O O . LYS A 1 98 ? -3.037 -1.152 25.203 1 90.69 98 LYS A O 1
ATOM 770 N N . GLY A 1 99 ? -2.195 -2.525 23.781 1 93 99 GLY A N 1
ATOM 771 C CA . GLY A 1 99 ? -3.396 -3.346 23.781 1 93 99 GLY A CA 1
ATOM 772 C C . GLY A 1 99 ? -4.285 -3.08 22.578 1 93 99 GLY A C 1
ATOM 773 O O . GLY A 1 99 ? -5.188 -3.867 22.281 1 93 99 GLY A O 1
ATOM 774 N N . PHE A 1 100 ? -4.098 -1.928 21.984 1 95 100 PHE A N 1
ATOM 775 C CA . PHE A 1 100 ? -4.812 -1.614 20.75 1 95 100 PHE A CA 1
ATOM 776 C C . PHE A 1 100 ? -3.945 -1.9 19.531 1 95 100 PHE A C 1
ATOM 778 O O . PHE A 1 100 ? -2.748 -1.609 19.531 1 95 100 PHE A O 1
ATOM 785 N N . ASP A 1 101 ? -4.578 -2.52 18.531 1 94.38 101 ASP A N 1
ATOM 786 C CA . ASP A 1 101 ? -3.916 -2.73 17.25 1 94.38 101 ASP A CA 1
ATOM 787 C C . ASP A 1 101 ? -4.379 -1.704 16.219 1 94.38 101 ASP A C 1
ATOM 789 O O . ASP A 1 101 ? -5.496 -1.794 15.703 1 94.38 101 ASP A O 1
ATOM 793 N N . SER A 1 102 ? -3.539 -0.783 15.852 1 93.19 102 SER A N 1
ATOM 794 C CA . SER A 1 102 ? -3.893 0.312 14.961 1 93.19 102 SER A CA 1
ATOM 795 C C . SER A 1 102 ? -4.348 -0.212 13.602 1 93.19 102 SER A C 1
ATOM 797 O O . SER A 1 102 ? -5.219 0.379 12.961 1 93.19 102 SER A O 1
ATOM 799 N N . ASN A 1 103 ? -3.732 -1.318 13.156 1 91 103 ASN A N 1
ATOM 800 C CA . ASN A 1 103 ? -4.129 -1.887 11.867 1 91 103 ASN A CA 1
ATOM 801 C C . ASN A 1 103 ? -5.578 -2.355 11.883 1 91 103 ASN A C 1
ATOM 803 O O . ASN A 1 103 ? -6.332 -2.094 10.945 1 91 103 ASN A O 1
ATOM 807 N N . VAL A 1 104 ? -5.918 -3.016 12.984 1 94.69 104 VAL A N 1
ATOM 808 C CA . VAL A 1 104 ? -7.285 -3.492 13.141 1 94.69 104 VAL A CA 1
ATOM 809 C C . VAL A 1 104 ? -8.242 -2.305 13.195 1 94.69 104 VAL A C 1
ATOM 811 O O . VAL A 1 104 ? -9.273 -2.301 12.516 1 94.69 104 VAL A O 1
ATOM 814 N N . ILE A 1 105 ? -7.844 -1.316 13.906 1 96.31 105 ILE A N 1
ATOM 815 C CA . ILE A 1 105 ? -8.695 -0.152 14.117 1 96.31 105 ILE A CA 1
ATOM 816 C C . ILE A 1 105 ? -8.93 0.561 12.781 1 96.31 105 ILE A C 1
ATOM 818 O O . ILE A 1 105 ? -10.07 0.879 12.438 1 96.31 105 ILE A O 1
ATOM 822 N N . CYS A 1 106 ? -7.91 0.733 11.977 1 95.12 106 CYS A N 1
ATOM 823 C CA . CYS A 1 106 ? -7.988 1.497 10.742 1 95.12 106 CYS A CA 1
ATOM 824 C C . CYS A 1 106 ? -8.844 0.771 9.703 1 95.12 106 CYS A C 1
ATOM 826 O O . CYS A 1 106 ? -9.406 1.4 8.805 1 95.12 106 CYS A O 1
ATOM 828 N N . GLU A 1 107 ? -9 -0.503 9.82 1 95.56 107 GLU A N 1
ATOM 829 C CA . GLU A 1 107 ? -9.812 -1.277 8.891 1 95.56 107 GLU A CA 1
ATOM 830 C C . GLU A 1 107 ? -11.297 -0.963 9.055 1 95.56 107 GLU A C 1
ATOM 832 O O . GLU A 1 107 ? -12.102 -1.232 8.164 1 95.56 107 GLU A O 1
ATOM 837 N N . HIS A 1 108 ? -11.641 -0.426 10.211 1 97.44 108 HIS A N 1
ATOM 838 C CA . HIS A 1 108 ? -13.055 -0.174 10.492 1 97.44 108 HIS A CA 1
ATOM 839 C C . HIS A 1 108 ? -13.445 1.249 10.109 1 97.44 108 HIS A C 1
ATOM 841 O O . HIS A 1 108 ? -14.625 1.599 10.133 1 97.44 108 HIS A O 1
ATOM 847 N N . ILE A 1 109 ? -12.492 2.014 9.719 1 98.19 109 ILE A N 1
ATOM 848 C CA . ILE A 1 109 ? -12.758 3.402 9.359 1 98.19 109 ILE A CA 1
ATOM 849 C C . ILE A 1 109 ? -13.352 3.471 7.957 1 98.19 109 ILE A C 1
ATOM 851 O O . ILE A 1 109 ? -12.789 2.918 7.008 1 98.19 109 ILE A O 1
ATOM 855 N N . ASP A 1 110 ? -14.5 4.137 7.828 1 98.06 110 ASP A N 1
ATOM 856 C CA . ASP A 1 110 ? -15.109 4.402 6.523 1 98.06 110 ASP A CA 1
ATOM 857 C C . ASP A 1 110 ? -14.289 5.418 5.734 1 98.06 110 ASP A C 1
ATOM 859 O O . ASP A 1 110 ? -14.016 6.52 6.215 1 98.06 110 ASP A O 1
ATOM 863 N N . VAL A 1 111 ? -13.906 5.059 4.52 1 98.06 111 VAL A N 1
ATOM 864 C CA . VAL A 1 111 ? -13.062 5.891 3.668 1 98.06 111 VAL A CA 1
ATOM 865 C C . VAL A 1 111 ? -13.734 7.242 3.434 1 98.06 111 VAL A C 1
ATOM 867 O O . VAL A 1 111 ? -13.055 8.266 3.293 1 98.06 111 VAL A O 1
ATOM 870 N N . ASN A 1 112 ? -15.031 7.297 3.514 1 97.94 112 ASN A N 1
ATOM 871 C CA . ASN A 1 112 ? -15.781 8.523 3.258 1 97.94 112 ASN A CA 1
ATOM 872 C C . ASN A 1 112 ? -15.898 9.383 4.516 1 97.94 112 ASN A C 1
ATOM 874 O O . ASN A 1 112 ? -16.547 10.422 4.5 1 97.94 112 ASN A O 1
ATOM 878 N N . LYS A 1 113 ? -15.289 8.969 5.613 1 98.5 113 LYS A N 1
ATOM 879 C CA . LYS A 1 113 ? -15.242 9.727 6.859 1 98.5 113 LYS A CA 1
ATOM 880 C C . LYS A 1 113 ? -13.812 9.891 7.352 1 98.5 113 LYS A C 1
ATOM 882 O O . LYS A 1 113 ? -13.578 10.414 8.445 1 98.5 113 LYS A O 1
ATOM 887 N N . ASP A 1 114 ? -12.859 9.453 6.613 1 98.62 114 ASP A N 1
ATOM 888 C CA . ASP A 1 114 ? -11.469 9.281 7.02 1 98.62 114 ASP A CA 1
ATOM 889 C C . ASP A 1 114 ? -10.656 10.547 6.738 1 98.62 114 ASP A C 1
ATOM 891 O O . ASP A 1 114 ? -9.984 10.641 5.711 1 98.62 114 ASP A O 1
ATOM 895 N N . ILE A 1 115 ? -10.586 11.391 7.676 1 98.75 115 ILE A N 1
ATOM 896 C CA . ILE A 1 115 ? -9.898 12.656 7.465 1 98.75 115 ILE A CA 1
ATOM 897 C C . ILE A 1 115 ? -8.398 12.406 7.301 1 98.75 115 ILE A C 1
ATOM 899 O O . ILE A 1 115 ? -7.742 13.047 6.477 1 98.75 115 ILE A O 1
ATOM 903 N N . ASP A 1 116 ? -7.848 11.43 7.992 1 97.56 116 ASP A N 1
ATOM 904 C CA . ASP A 1 116 ? -6.398 11.234 8.047 1 97.56 116 ASP A CA 1
ATOM 905 C C . ASP A 1 116 ? -5.918 10.375 6.883 1 97.56 116 ASP A C 1
ATOM 907 O O . ASP A 1 116 ? -4.715 10.242 6.656 1 97.56 116 ASP A O 1
ATOM 911 N N . GLY A 1 117 ? -6.805 9.75 6.125 1 97.94 117 GLY A N 1
ATOM 912 C CA . GLY A 1 117 ? -6.453 8.953 4.961 1 97.94 117 GLY A CA 1
ATOM 913 C C . GLY A 1 117 ? -5.73 7.672 5.312 1 97.94 117 GLY A C 1
ATOM 914 O O . GLY A 1 117 ? -4.809 7.258 4.605 1 97.94 117 GLY A O 1
ATOM 915 N N . LEU A 1 118 ? -6.148 7.027 6.441 1 95.5 118 LEU A N 1
ATOM 916 C CA . LEU A 1 118 ? -5.355 5.898 6.91 1 95.5 118 LEU A CA 1
ATOM 917 C C . LEU A 1 118 ? -6.18 4.617 6.906 1 95.5 118 LEU A C 1
ATOM 919 O O . LEU A 1 118 ? -5.688 3.555 7.297 1 95.5 118 LEU A O 1
ATOM 923 N N . SER A 1 119 ? -7.465 4.691 6.426 1 97.06 119 SER A N 1
ATOM 924 C CA . SER A 1 119 ? -8.258 3.475 6.285 1 97.06 119 SER A CA 1
ATOM 925 C C . SER A 1 119 ? -7.645 2.529 5.262 1 97.06 119 SER A C 1
ATOM 927 O O . SER A 1 119 ? -6.848 2.951 4.418 1 97.06 119 SER A O 1
ATOM 929 N N . SER A 1 120 ? -8.039 1.26 5.32 1 95.69 120 SER A N 1
ATOM 930 C CA . SER A 1 120 ? -7.531 0.263 4.383 1 95.69 120 SER A CA 1
ATOM 931 C C . SER A 1 120 ? -7.84 0.649 2.941 1 95.69 120 SER A C 1
ATOM 933 O O . SER A 1 120 ? -6.988 0.513 2.062 1 95.69 120 SER A O 1
ATOM 935 N N . PHE A 1 121 ? -9.008 1.157 2.736 1 96.81 121 PHE A N 1
ATOM 936 C CA . PHE A 1 121 ? -9.391 1.547 1.386 1 96.81 121 PHE A CA 1
ATOM 937 C C . PHE A 1 121 ? -8.625 2.787 0.941 1 96.81 121 PHE A C 1
ATOM 939 O O . PHE A 1 121 ? -8.195 2.875 -0.209 1 96.81 121 PHE A O 1
ATOM 946 N N . ALA A 1 122 ? -8.43 3.727 1.879 1 97.56 122 ALA A N 1
ATOM 947 C CA . ALA A 1 122 ? -7.652 4.914 1.527 1 97.56 122 ALA A CA 1
ATOM 948 C C . ALA A 1 122 ? -6.219 4.543 1.159 1 97.56 122 ALA A C 1
ATOM 950 O O . ALA A 1 122 ? -5.695 5 0.141 1 97.56 122 ALA A O 1
ATOM 951 N N . ILE A 1 123 ? -5.676 3.684 1.94 1 96.38 123 ILE A N 1
ATOM 952 C CA . ILE A 1 123 ? -4.297 3.252 1.729 1 96.38 123 ILE A CA 1
ATOM 953 C C . ILE A 1 123 ? -4.188 2.514 0.396 1 96.38 123 ILE A C 1
ATOM 955 O O . ILE A 1 123 ? -3.299 2.803 -0.41 1 96.38 123 ILE A O 1
ATOM 959 N N . SER A 1 124 ? -5.062 1.61 0.127 1 96.5 124 SER A N 1
ATOM 960 C CA . SER A 1 124 ? -5.043 0.823 -1.102 1 96.5 124 SER A CA 1
ATOM 961 C C . SER A 1 124 ? -5.262 1.705 -2.326 1 96.5 124 SER A C 1
ATOM 963 O O . SER A 1 124 ? -4.574 1.553 -3.34 1 96.5 124 SER A O 1
ATOM 965 N N . ARG A 1 125 ? -6.195 2.629 -2.203 1 97.38 125 ARG A N 1
ATOM 966 C CA . ARG A 1 125 ? -6.5 3.518 -3.318 1 97.38 125 ARG A CA 1
ATOM 967 C C . ARG A 1 125 ? -5.332 4.457 -3.605 1 97.38 125 ARG A C 1
ATOM 969 O O . ARG A 1 125 ? -5.027 4.738 -4.766 1 97.38 125 ARG A O 1
ATOM 976 N N . ASN A 1 126 ? -4.734 4.891 -2.514 1 97 126 ASN A N 1
ATOM 977 C CA . ASN A 1 126 ? -3.547 5.727 -2.668 1 97 126 ASN A CA 1
ATOM 978 C C . ASN A 1 126 ? -2.42 4.973 -3.367 1 97 126 ASN A C 1
ATOM 980 O O . ASN A 1 126 ? -1.836 5.477 -4.332 1 97 126 ASN A O 1
ATOM 984 N N . LEU A 1 127 ? -2.148 3.807 -2.916 1 97.06 127 LEU A N 1
ATOM 985 C CA . LEU A 1 127 ? -1.092 2.986 -3.496 1 97.06 127 LEU A CA 1
ATOM 986 C C . LEU A 1 127 ? -1.363 2.713 -4.973 1 97.06 127 LEU A C 1
ATOM 988 O O . LEU A 1 127 ? -0.441 2.719 -5.789 1 97.06 127 LEU A O 1
ATOM 992 N N . ALA A 1 128 ? -2.604 2.543 -5.305 1 96.06 128 ALA A N 1
ATOM 993 C CA . ALA A 1 128 ? -3.016 2.17 -6.656 1 96.06 128 ALA A CA 1
ATOM 994 C C . ALA A 1 128 ? -3.15 3.4 -7.547 1 96.06 128 ALA A C 1
ATOM 996 O O . ALA A 1 128 ? -3.363 3.279 -8.758 1 96.06 128 ALA A O 1
ATOM 997 N N . ASN A 1 129 ? -3.047 4.574 -6.957 1 95 129 ASN A N 1
ATOM 998 C CA . ASN A 1 129 ? -3.408 5.793 -7.672 1 95 129 ASN A CA 1
ATOM 999 C C . ASN A 1 129 ? -4.797 5.684 -8.297 1 95 129 ASN A C 1
ATOM 1001 O O . ASN A 1 129 ? -4.965 5.918 -9.492 1 95 129 ASN A O 1
ATOM 1005 N N . SER A 1 130 ? -5.793 5.293 -7.508 1 95.25 130 SER A N 1
ATOM 1006 C CA . SER A 1 130 ? -7.152 5.008 -7.953 1 95.25 130 SER A CA 1
ATOM 1007 C C . SER A 1 130 ? -7.91 6.289 -8.273 1 95.25 130 SER A C 1
ATOM 1009 O O . SER A 1 130 ? -7.688 7.324 -7.641 1 95.25 130 SER A O 1
ATOM 1011 N N . ASN A 1 131 ? -8.875 6.188 -9.211 1 93.31 131 ASN A N 1
ATOM 1012 C CA . ASN A 1 131 ? -9.758 7.309 -9.523 1 93.31 131 ASN A CA 1
ATOM 1013 C C . ASN A 1 131 ? -10.93 7.383 -8.547 1 93.31 131 ASN A C 1
ATOM 1015 O O . ASN A 1 131 ? -11.688 8.359 -8.555 1 93.31 131 ASN A O 1
ATOM 1019 N N . LEU A 1 132 ? -11.07 6.383 -7.73 1 94.81 132 LEU A N 1
ATOM 1020 C CA . LEU A 1 132 ? -12.094 6.441 -6.688 1 94.81 132 LEU A CA 1
ATOM 1021 C C . LEU A 1 132 ? -11.734 7.488 -5.637 1 94.81 132 LEU A C 1
ATOM 1023 O O . LEU A 1 132 ? -10.562 7.629 -5.27 1 94.81 132 LEU A O 1
ATOM 1027 N N . PHE A 1 133 ? -12.734 8.133 -5.16 1 96.06 133 PHE A N 1
ATOM 1028 C CA . PHE A 1 133 ? -12.508 9.148 -4.145 1 96.06 133 PHE A CA 1
ATOM 1029 C C . PHE A 1 133 ? -11.836 8.555 -2.914 1 96.06 133 PHE A C 1
ATOM 1031 O O . PHE A 1 133 ? -12.25 7.496 -2.428 1 96.06 133 PHE A O 1
ATOM 1038 N N . HIS A 1 134 ? -10.812 9.227 -2.475 1 97.38 134 HIS A N 1
ATOM 1039 C CA . HIS A 1 134 ? -10.211 8.875 -1.194 1 97.38 134 HIS A CA 1
ATOM 1040 C C . HIS A 1 134 ? -9.344 10.016 -0.667 1 97.38 134 HIS A C 1
ATOM 1042 O O . HIS A 1 134 ? -8.641 10.672 -1.438 1 97.38 134 HIS A O 1
ATOM 1048 N N . PRO A 1 135 ? -9.43 10.32 0.637 1 98.12 135 PRO A N 1
ATOM 1049 C CA . PRO A 1 135 ? -8.461 11.227 1.251 1 98.12 135 PRO A CA 1
ATOM 1050 C C . PRO A 1 135 ? -7.039 10.672 1.232 1 98.12 135 PRO A C 1
ATOM 1052 O O . PRO A 1 135 ? -6.836 9.477 1.459 1 98.12 135 PRO A O 1
ATOM 1055 N N . LYS A 1 136 ? -6.082 11.477 0.901 1 98.06 136 LYS A N 1
ATOM 1056 C CA . LYS A 1 136 ? -4.68 11.078 0.953 1 98.06 136 LYS A CA 1
ATOM 1057 C C . LYS A 1 136 ? -4.121 11.203 2.369 1 98.06 136 LYS A C 1
ATOM 1059 O O . LYS A 1 136 ? -4.547 12.07 3.133 1 98.06 136 LYS A O 1
ATOM 1064 N N . PRO A 1 137 ? -3.189 10.344 2.74 1 98 137 PRO A N 1
ATOM 1065 C CA . PRO A 1 137 ? -2.596 10.453 4.074 1 98 137 PRO A CA 1
ATOM 1066 C C . PRO A 1 137 ? -2.004 11.836 4.344 1 98 137 PRO A C 1
ATOM 1068 O O . PRO A 1 137 ? -1.19 12.328 3.557 1 98 137 PRO A O 1
ATOM 1071 N N . CYS A 1 138 ? -2.357 12.43 5.457 1 98.12 138 CYS A N 1
ATOM 1072 C CA . CYS A 1 138 ? -2.146 13.852 5.691 1 98.12 138 CYS A CA 1
ATOM 1073 C C . CYS A 1 138 ? -0.66 14.188 5.711 1 98.12 138 CYS A C 1
ATOM 1075 O O . CYS A 1 138 ? -0.213 15.094 5 1 98.12 138 CYS A O 1
ATOM 1077 N N . THR A 1 139 ? 0.133 13.461 6.523 1 97 139 THR A N 1
ATOM 1078 C CA . THR A 1 139 ? 1.553 13.781 6.637 1 97 139 THR A CA 1
ATOM 1079 C C . THR A 1 139 ? 2.264 13.57 5.305 1 97 139 THR A C 1
ATOM 1081 O O . THR A 1 139 ? 2.99 14.445 4.836 1 97 139 THR A O 1
ATOM 1084 N N . ALA A 1 140 ? 2.027 12.461 4.648 1 98.31 140 ALA A N 1
ATOM 1085 C CA . ALA A 1 140 ? 2.672 12.133 3.379 1 98.31 140 ALA A CA 1
ATOM 1086 C C . ALA A 1 140 ? 2.279 13.133 2.293 1 98.31 140 ALA A C 1
ATOM 1088 O O . ALA A 1 140 ? 3.137 13.633 1.56 1 98.31 140 ALA A O 1
ATOM 1089 N N . ASN A 1 141 ? 1.027 13.406 2.225 1 98.38 141 ASN A N 1
ATOM 1090 C CA . ASN A 1 141 ? 0.57 14.336 1.2 1 98.38 141 ASN A CA 1
ATOM 1091 C C . ASN A 1 141 ? 1.056 15.758 1.477 1 98.38 141 ASN A C 1
ATOM 1093 O O . ASN A 1 141 ? 1.251 16.547 0.548 1 98.38 141 ASN A O 1
ATOM 1097 N N . GLY A 1 142 ? 1.187 16.094 2.773 1 98.75 142 GLY A N 1
ATOM 1098 C CA . GLY A 1 142 ? 1.82 17.359 3.123 1 98.75 142 GLY A CA 1
ATOM 1099 C C . GLY A 1 142 ? 3.221 17.5 2.557 1 98.75 142 GLY A C 1
ATOM 1100 O O . GLY A 1 142 ? 3.6 18.578 2.082 1 98.75 142 GLY A O 1
ATOM 1101 N N . ILE A 1 143 ? 3.939 16.453 2.58 1 98.88 143 ILE A N 1
ATOM 1102 C CA . ILE A 1 143 ? 5.297 16.438 2.047 1 98.88 143 ILE A CA 1
ATOM 1103 C C . ILE A 1 143 ? 5.262 16.672 0.538 1 98.88 143 ILE A C 1
ATOM 1105 O O . ILE A 1 143 ? 6.043 17.469 0.008 1 98.88 143 ILE A O 1
ATOM 1109 N N . ILE A 1 144 ? 4.34 16.047 -0.156 1 98.88 144 ILE A N 1
ATOM 1110 C CA . ILE A 1 144 ? 4.195 16.219 -1.597 1 98.88 144 ILE A CA 1
ATOM 1111 C C . ILE A 1 144 ? 3.848 17.672 -1.907 1 98.88 144 ILE A C 1
ATOM 1113 O O . ILE A 1 144 ? 4.41 18.266 -2.828 1 98.88 144 ILE A O 1
ATOM 1117 N N . GLU A 1 145 ? 2.951 18.266 -1.102 1 98.81 145 GLU A N 1
ATOM 1118 C CA . GLU A 1 145 ? 2.547 19.656 -1.302 1 98.81 145 GLU A CA 1
ATOM 1119 C C . GLU A 1 145 ? 3.721 20.609 -1.097 1 98.81 145 GLU A C 1
ATOM 1121 O O . GLU A 1 145 ? 3.84 21.609 -1.798 1 98.81 145 GLU A O 1
ATOM 1126 N N . ILE A 1 146 ? 4.594 20.328 -0.09 1 98.88 146 ILE A N 1
ATOM 1127 C CA . ILE A 1 146 ? 5.785 21.141 0.133 1 98.88 146 ILE A CA 1
ATOM 1128 C C . ILE A 1 146 ? 6.629 21.188 -1.14 1 98.88 146 ILE A C 1
ATOM 1130 O O . ILE A 1 146 ? 7.027 22.25 -1.593 1 98.88 146 ILE A O 1
ATOM 1134 N N . LEU A 1 147 ? 6.848 20.047 -1.748 1 98.88 147 LEU A N 1
ATOM 1135 C CA . LEU A 1 147 ? 7.66 19.953 -2.957 1 98.88 147 LEU A CA 1
ATOM 1136 C C . LEU A 1 147 ? 7 20.703 -4.109 1 98.88 147 LEU A C 1
ATOM 1138 O O . LEU A 1 147 ? 7.641 21.516 -4.777 1 98.88 147 LEU A O 1
ATOM 1142 N N . LYS A 1 148 ? 5.711 20.484 -4.289 1 98.69 148 LYS A N 1
ATOM 1143 C CA . LYS A 1 148 ? 4.992 21.078 -5.414 1 98.69 148 LYS A CA 1
ATOM 1144 C C . LYS A 1 148 ? 4.934 22.594 -5.289 1 98.69 148 LYS A C 1
ATOM 1146 O O . LYS A 1 148 ? 5.219 23.312 -6.254 1 98.69 148 LYS A O 1
ATOM 1151 N N . GLN A 1 149 ? 4.609 23.078 -4.152 1 98.31 149 GLN A N 1
ATOM 1152 C CA . GLN A 1 149 ? 4.449 24.516 -3.975 1 98.31 149 GLN A CA 1
ATOM 1153 C C . GLN A 1 149 ? 5.801 25.219 -3.871 1 98.31 149 GLN A C 1
ATOM 1155 O O . GLN A 1 149 ? 5.879 26.453 -3.941 1 98.31 149 GLN A O 1
ATOM 1160 N N . SER A 1 150 ? 6.887 24.469 -3.695 1 98.19 150 SER A N 1
ATOM 1161 C CA . SER A 1 150 ? 8.242 25 -3.811 1 98.19 150 SER A CA 1
ATOM 1162 C C . SER A 1 150 ? 8.727 24.984 -5.254 1 98.19 150 SER A C 1
ATOM 1164 O O . SER A 1 150 ? 9.898 25.234 -5.527 1 98.19 150 SER A O 1
ATOM 1166 N N . ASN A 1 151 ? 7.852 24.547 -6.141 1 97.62 151 ASN A N 1
ATOM 1167 C CA . ASN A 1 151 ? 8.141 24.438 -7.566 1 97.62 151 ASN A CA 1
ATOM 1168 C C . ASN A 1 151 ? 9.281 23.469 -7.832 1 97.62 151 ASN A C 1
ATOM 1170 O O . ASN A 1 151 ? 10.141 23.719 -8.68 1 97.62 151 ASN A O 1
ATOM 1174 N N . TYR A 1 152 ? 9.375 22.484 -6.988 1 98.31 152 TYR A N 1
ATOM 1175 C CA . TYR A 1 152 ? 10.359 21.422 -7.18 1 98.31 152 TYR A CA 1
ATOM 1176 C C . TYR A 1 152 ? 9.758 20.25 -7.949 1 98.31 152 TYR A C 1
ATOM 1178 O O . TYR A 1 152 ? 8.805 19.625 -7.492 1 98.31 152 TYR A O 1
ATOM 1186 N N . SER A 1 153 ? 10.258 19.922 -9.094 1 98.06 153 SER A N 1
ATOM 1187 C CA . SER A 1 153 ? 9.742 18.828 -9.906 1 98.06 153 SER A CA 1
ATOM 1188 C C . SER A 1 153 ? 10.086 17.469 -9.297 1 98.06 153 SER A C 1
ATOM 1190 O O . SER A 1 153 ? 11.25 17.188 -9.008 1 98.06 153 SER A O 1
ATOM 1192 N N . ILE A 1 154 ? 9.102 16.625 -9.156 1 98.75 154 ILE A N 1
ATOM 1193 C CA . ILE A 1 154 ? 9.273 15.312 -8.531 1 98.75 154 ILE A CA 1
ATOM 1194 C C . ILE A 1 154 ? 9.578 14.266 -9.602 1 98.75 154 ILE A C 1
ATOM 1196 O O . ILE A 1 154 ? 10.305 13.305 -9.352 1 98.75 154 ILE A O 1
ATOM 1200 N N . GLU A 1 155 ? 9.07 14.43 -10.797 1 98.62 155 GLU A N 1
ATOM 1201 C CA . GLU A 1 155 ? 9.172 13.453 -11.875 1 98.62 155 GLU A CA 1
ATOM 1202 C C . GLU A 1 155 ? 10.633 13.133 -12.195 1 98.62 155 GLU A C 1
ATOM 1204 O O . GLU A 1 155 ? 11.445 14.047 -12.391 1 98.62 155 GLU A O 1
ATOM 1209 N N . GLY A 1 156 ? 10.914 11.906 -12.148 1 98.31 156 GLY A N 1
ATOM 1210 C CA . GLY A 1 156 ? 12.234 11.438 -12.531 1 98.31 156 GLY A CA 1
ATOM 1211 C C . GLY A 1 156 ? 13.25 11.539 -11.406 1 98.31 156 GLY A C 1
ATOM 1212 O O . GLY A 1 156 ? 14.359 11.016 -11.516 1 98.31 156 GLY A O 1
ATOM 1213 N N . LYS A 1 157 ? 12.875 12.18 -10.281 1 98.75 157 LYS A N 1
ATOM 1214 C CA . LYS A 1 157 ? 13.805 12.367 -9.164 1 98.75 157 LYS A CA 1
ATOM 1215 C C . LYS A 1 157 ? 13.938 11.086 -8.352 1 98.75 157 LYS A C 1
ATOM 1217 O O . LYS A 1 157 ? 13.055 10.227 -8.375 1 98.75 157 LYS A O 1
ATOM 1222 N N . HIS A 1 158 ? 15.078 10.953 -7.754 1 98.75 158 HIS A N 1
ATOM 1223 C CA . HIS A 1 158 ? 15.328 9.867 -6.82 1 98.75 158 HIS A CA 1
ATOM 1224 C C . HIS A 1 158 ? 14.992 10.273 -5.391 1 98.75 158 HIS A C 1
ATOM 1226 O O . HIS A 1 158 ? 15.711 11.07 -4.785 1 98.75 158 HIS A O 1
ATOM 1232 N N . ALA A 1 159 ? 13.883 9.773 -4.891 1 98.88 159 ALA A N 1
ATOM 1233 C CA . ALA A 1 159 ? 13.445 10.039 -3.521 1 98.88 159 ALA A CA 1
ATOM 1234 C C . ALA A 1 159 ? 13.836 8.891 -2.594 1 98.88 159 ALA A C 1
ATOM 1236 O O . ALA A 1 159 ? 13.438 7.742 -2.816 1 98.88 159 ALA A O 1
ATOM 1237 N N . VAL A 1 160 ? 14.586 9.219 -1.562 1 98.94 160 VAL A N 1
ATOM 1238 C CA . VAL A 1 160 ? 14.953 8.242 -0.545 1 98.94 160 VAL A CA 1
ATOM 1239 C C . VAL A 1 160 ? 14.195 8.531 0.748 1 98.94 160 VAL A C 1
ATOM 1241 O O . VAL A 1 160 ? 14.281 9.633 1.292 1 98.94 160 VAL A O 1
ATOM 1244 N N . ILE A 1 161 ? 13.453 7.555 1.159 1 98.94 161 ILE A N 1
ATOM 1245 C CA . ILE A 1 161 ? 12.664 7.641 2.385 1 98.94 161 ILE A CA 1
ATOM 1246 C C . ILE A 1 161 ? 13.359 6.852 3.498 1 98.94 161 ILE A C 1
ATOM 1248 O O . ILE A 1 161 ? 13.633 5.66 3.346 1 98.94 161 ILE A O 1
ATOM 1252 N N . ILE A 1 162 ? 13.672 7.516 4.586 1 98.88 162 ILE A N 1
ATOM 1253 C CA . ILE A 1 162 ? 14.18 6.812 5.762 1 98.88 162 ILE A CA 1
ATOM 1254 C C . ILE A 1 162 ? 13.055 6.602 6.77 1 98.88 162 ILE A C 1
ATOM 1256 O O . ILE A 1 162 ? 12.945 7.34 7.75 1 98.88 162 ILE A O 1
ATOM 1260 N N . ASN A 1 163 ? 12.25 5.695 6.555 1 98.56 163 ASN A N 1
ATOM 1261 C CA . ASN A 1 163 ? 11.047 5.344 7.309 1 98.56 163 ASN A CA 1
ATOM 1262 C C . ASN A 1 163 ? 10.203 4.316 6.562 1 98.56 163 ASN A C 1
ATOM 1264 O O . ASN A 1 163 ? 10.047 4.402 5.344 1 98.56 163 ASN A O 1
ATOM 1268 N N . ARG A 1 164 ? 9.656 3.387 7.199 1 98.06 164 ARG A N 1
ATOM 1269 C CA . ARG A 1 164 ? 8.758 2.451 6.527 1 98.06 164 ARG A CA 1
ATOM 1270 C C . ARG A 1 164 ? 7.488 2.23 7.344 1 98.06 164 ARG A C 1
ATOM 1272 O O . ARG A 1 164 ? 6.934 1.13 7.355 1 98.06 164 ARG A O 1
ATOM 1279 N N . SER A 1 165 ? 7.016 3.201 8.078 1 95.12 165 SER A N 1
ATOM 1280 C CA . SER A 1 165 ? 5.781 3.139 8.852 1 95.12 165 SER A CA 1
ATOM 1281 C C . SER A 1 165 ? 4.559 3.328 7.965 1 95.12 165 SER A C 1
ATOM 1283 O O . SER A 1 165 ? 4.672 3.822 6.844 1 95.12 165 SER A O 1
ATOM 1285 N N . MET A 1 166 ? 3.355 2.982 8.516 1 94.06 166 MET A N 1
ATOM 1286 C CA . MET A 1 166 ? 2.088 3.139 7.805 1 94.06 166 MET A CA 1
ATOM 1287 C C . MET A 1 166 ? 1.603 4.582 7.871 1 94.06 166 MET A C 1
ATOM 1289 O O . MET A 1 166 ? 0.647 4.953 7.184 1 94.06 166 MET A O 1
ATOM 1293 N N . ILE A 1 167 ? 2.277 5.438 8.625 1 90.88 167 ILE A N 1
ATOM 1294 C CA . ILE A 1 167 ? 1.835 6.816 8.805 1 90.88 167 ILE A CA 1
ATOM 1295 C C . ILE A 1 167 ? 2.557 7.723 7.812 1 90.88 167 ILE A C 1
ATOM 1297 O O . ILE A 1 167 ? 1.959 8.648 7.262 1 90.88 167 ILE A O 1
ATOM 1301 N N . VAL A 1 168 ? 3.893 7.387 7.617 1 95.44 168 VAL A N 1
ATOM 1302 C CA . VAL A 1 168 ? 4.684 8.305 6.805 1 95.44 168 VAL A CA 1
ATOM 1303 C C . VAL A 1 168 ? 5.273 7.562 5.609 1 95.44 168 VAL A C 1
ATOM 1305 O O . VAL A 1 168 ? 4.844 7.766 4.473 1 95.44 168 VAL A O 1
ATOM 1308 N N . GLY A 1 169 ? 6.074 6.586 5.883 1 97.62 169 GLY A N 1
ATOM 1309 C CA . GLY A 1 169 ? 6.922 5.98 4.871 1 97.62 169 GLY A CA 1
ATOM 1310 C C . GLY A 1 169 ? 6.141 5.297 3.766 1 97.62 169 GLY A C 1
ATOM 1311 O O . GLY A 1 169 ? 6.27 5.652 2.594 1 97.62 169 GLY A O 1
ATOM 1312 N N . LYS A 1 170 ? 5.34 4.383 4.125 1 97.75 170 LYS A N 1
ATOM 1313 C CA . LYS A 1 170 ? 4.66 3.537 3.148 1 97.75 170 LYS A CA 1
ATOM 1314 C C . LYS A 1 170 ? 3.662 4.344 2.32 1 97.75 170 LYS A C 1
ATOM 1316 O O . LYS A 1 170 ? 3.637 4.238 1.093 1 97.75 170 LYS A O 1
ATOM 1321 N N . PRO A 1 171 ? 2.879 5.289 2.912 1 97.81 171 PRO A N 1
ATOM 1322 C CA . PRO A 1 171 ? 2.049 6.148 2.068 1 97.81 171 PRO A CA 1
ATOM 1323 C C . PRO A 1 171 ? 2.871 7 1.101 1 97.81 171 PRO A C 1
ATOM 1325 O O . PRO A 1 171 ? 2.445 7.238 -0.032 1 97.81 171 PRO A O 1
ATOM 1328 N N . LEU A 1 172 ? 4.012 7.41 1.502 1 98.56 172 LEU A N 1
ATOM 1329 C CA . LEU A 1 172 ? 4.863 8.25 0.667 1 98.56 172 LEU A CA 1
ATOM 1330 C C . LEU A 1 172 ? 5.355 7.48 -0.554 1 98.56 172 LEU A C 1
ATOM 1332 O O . LEU A 1 172 ? 5.535 8.062 -1.627 1 98.56 172 LEU A O 1
ATOM 1336 N N . ILE A 1 173 ? 5.578 6.164 -0.345 1 98.75 173 ILE A N 1
ATOM 1337 C CA . ILE A 1 173 ? 5.977 5.344 -1.484 1 98.75 173 ILE A CA 1
ATOM 1338 C C . ILE A 1 173 ? 4.969 5.512 -2.617 1 98.75 173 ILE A C 1
ATOM 1340 O O . ILE A 1 173 ? 5.344 5.836 -3.748 1 98.75 173 ILE A O 1
ATOM 1344 N N . GLY A 1 174 ? 3.697 5.34 -2.275 1 98.38 174 GLY A N 1
ATOM 1345 C CA . GLY A 1 174 ? 2.646 5.461 -3.273 1 98.38 174 GLY A CA 1
ATOM 1346 C C . GLY A 1 174 ? 2.588 6.836 -3.914 1 98.38 174 GLY A C 1
ATOM 1347 O O . GLY A 1 174 ? 2.461 6.953 -5.137 1 98.38 174 GLY A O 1
ATOM 1348 N N . LEU A 1 175 ? 2.721 7.863 -3.121 1 98.75 175 LEU A N 1
ATOM 1349 C CA . LEU A 1 175 ? 2.574 9.227 -3.621 1 98.75 175 LEU A CA 1
ATOM 1350 C C . LEU A 1 175 ? 3.758 9.609 -4.504 1 98.75 175 LEU A C 1
ATOM 1352 O O . LEU A 1 175 ? 3.582 10.266 -5.535 1 98.75 175 LEU A O 1
ATOM 1356 N N . PHE A 1 176 ? 4.969 9.211 -4.121 1 98.88 176 PHE A N 1
ATOM 1357 C CA . PHE A 1 176 ? 6.141 9.492 -4.945 1 98.88 176 PHE A CA 1
ATOM 1358 C C . PHE A 1 176 ? 6.055 8.758 -6.277 1 98.88 176 PHE A C 1
ATOM 1360 O O . PHE A 1 176 ? 6.383 9.312 -7.324 1 98.88 176 PHE A O 1
ATOM 1367 N N . LEU A 1 177 ? 5.641 7.5 -6.227 1 98.75 177 LEU A N 1
ATOM 1368 C CA . LEU A 1 177 ? 5.492 6.734 -7.461 1 98.75 177 LEU A CA 1
ATOM 1369 C C . LEU A 1 177 ? 4.438 7.363 -8.367 1 98.75 177 LEU A C 1
ATOM 1371 O O . LEU A 1 177 ? 4.609 7.414 -9.586 1 98.75 177 LEU A O 1
ATOM 1375 N N . GLU A 1 178 ? 3.346 7.805 -7.742 1 97.88 178 GLU A N 1
ATOM 1376 C CA . GLU A 1 178 ? 2.301 8.492 -8.492 1 97.88 178 GLU A CA 1
ATOM 1377 C C . GLU A 1 178 ? 2.857 9.719 -9.219 1 97.88 178 GLU A C 1
ATOM 1379 O O . GLU A 1 178 ? 2.393 10.062 -10.305 1 97.88 178 GLU A O 1
ATOM 1384 N N . ASN A 1 179 ? 3.803 10.336 -8.656 1 98.62 179 ASN A N 1
ATOM 1385 C CA . ASN A 1 179 ? 4.422 11.516 -9.242 1 98.62 179 ASN A CA 1
ATOM 1386 C C . ASN A 1 179 ? 5.672 11.156 -10.039 1 98.62 179 ASN A C 1
ATOM 1388 O O . ASN A 1 179 ? 6.496 12.023 -10.336 1 98.62 179 ASN A O 1
ATOM 1392 N N . ASN A 1 180 ? 5.887 9.914 -10.328 1 98.62 180 ASN A N 1
ATOM 1393 C CA . ASN A 1 180 ? 6.887 9.367 -11.242 1 98.62 180 ASN A CA 1
ATOM 1394 C C . ASN A 1 180 ? 8.297 9.547 -10.695 1 98.62 180 ASN A C 1
ATOM 1396 O O . ASN A 1 180 ? 9.234 9.789 -11.453 1 98.62 180 ASN A O 1
ATOM 1400 N N . ALA A 1 181 ? 8.438 9.562 -9.406 1 98.88 181 ALA A N 1
ATOM 1401 C CA . ALA A 1 181 ? 9.766 9.484 -8.805 1 98.88 181 ALA A CA 1
ATOM 1402 C C . ALA A 1 181 ? 10.25 8.039 -8.719 1 98.88 181 ALA A C 1
ATOM 1404 O O . ALA A 1 181 ? 9.445 7.109 -8.711 1 98.88 181 ALA A O 1
ATOM 1405 N N . THR A 1 182 ? 11.555 7.902 -8.75 1 98.81 182 THR A N 1
ATOM 1406 C CA . THR A 1 182 ? 12.172 6.656 -8.297 1 98.81 182 THR A CA 1
ATOM 1407 C C . THR A 1 182 ? 12.289 6.629 -6.777 1 98.81 182 THR A C 1
ATOM 1409 O O . THR A 1 182 ? 12.75 7.598 -6.168 1 98.81 182 THR A O 1
ATOM 1412 N N . VAL A 1 183 ? 11.859 5.555 -6.172 1 98.88 183 VAL A N 1
ATOM 1413 C CA . VAL A 1 183 ? 11.742 5.574 -4.719 1 98.88 183 VAL A CA 1
ATOM 1414 C C . VAL A 1 183 ? 12.648 4.508 -4.109 1 98.88 183 VAL A C 1
ATOM 1416 O O . VAL A 1 183 ? 12.656 3.359 -4.559 1 98.88 183 VAL A O 1
ATOM 1419 N N . THR A 1 184 ? 13.453 4.883 -3.162 1 98.81 184 THR A N 1
ATOM 1420 C CA . THR A 1 184 ? 14.203 3.965 -2.309 1 98.81 184 THR A CA 1
ATOM 1421 C C . THR A 1 184 ? 13.734 4.074 -0.859 1 98.81 184 THR A C 1
ATOM 1423 O O . THR A 1 184 ? 13.625 5.18 -0.322 1 98.81 184 THR A O 1
ATOM 1426 N N . VAL A 1 185 ? 13.43 2.977 -0.274 1 98.88 185 VAL A N 1
ATOM 1427 C CA . VAL A 1 185 ? 12.977 2.957 1.111 1 98.88 185 VAL A CA 1
ATOM 1428 C C . VAL A 1 185 ? 14.055 2.344 2.004 1 98.88 185 VAL A C 1
ATOM 1430 O O . VAL A 1 185 ? 14.414 1.178 1.836 1 98.88 185 VAL A O 1
ATOM 1433 N N . CYS A 1 186 ? 14.547 3.141 2.939 1 98.81 186 CYS A N 1
ATOM 1434 C CA . CYS A 1 186 ? 15.578 2.719 3.877 1 98.81 186 CYS A CA 1
ATOM 1435 C C . CYS A 1 186 ? 15.023 2.611 5.293 1 98.81 186 CYS A C 1
ATOM 1437 O O . CYS A 1 186 ? 13.977 3.182 5.594 1 98.81 186 CYS A O 1
ATOM 1439 N N . HIS A 1 187 ? 15.688 1.844 6.062 1 98.5 187 HIS A N 1
ATOM 1440 C CA . HIS A 1 187 ? 15.32 1.589 7.453 1 98.5 187 HIS A CA 1
ATOM 1441 C C . HIS A 1 187 ? 16.5 1.045 8.242 1 98.5 187 HIS A C 1
ATOM 1443 O O . HIS A 1 187 ? 17.641 1.093 7.773 1 98.5 187 HIS A O 1
ATOM 1449 N N . THR A 1 188 ? 16.297 0.621 9.469 1 97.38 188 THR A N 1
ATOM 1450 C CA . THR A 1 188 ? 17.359 0.288 10.414 1 97.38 188 THR A CA 1
ATOM 1451 C C . THR A 1 188 ? 18.172 -0.896 9.914 1 97.38 188 THR A C 1
ATOM 1453 O O . THR A 1 188 ? 19.344 -1.061 10.305 1 97.38 188 THR A O 1
ATOM 1456 N N . LYS A 1 189 ? 17.641 -1.761 9 1 98 189 LYS A N 1
ATOM 1457 C CA . LYS A 1 189 ? 18.344 -2.941 8.508 1 98 189 LYS A CA 1
ATOM 1458 C C . LYS A 1 189 ? 19.078 -2.643 7.191 1 98 189 LYS A C 1
ATOM 1460 O O . LYS A 1 189 ? 19.766 -3.506 6.645 1 98 189 LYS A O 1
ATOM 1465 N N . THR A 1 190 ? 18.969 -1.369 6.746 1 98.25 190 THR A N 1
ATOM 1466 C CA . THR A 1 190 ? 19.688 -0.976 5.543 1 98.25 190 THR A CA 1
ATOM 1467 C C . THR A 1 190 ? 21.188 -0.926 5.805 1 98.25 190 THR A C 1
ATOM 1469 O O . THR A 1 190 ? 21.641 -0.257 6.738 1 98.25 190 THR A O 1
ATOM 1472 N N . GLN A 1 191 ? 22.031 -1.563 5.027 1 95.75 191 GLN A N 1
ATOM 1473 C CA . GLN A 1 191 ? 23.469 -1.717 5.273 1 95.75 191 GLN A CA 1
ATOM 1474 C C . GLN A 1 191 ? 24.25 -0.515 4.75 1 95.75 191 GLN A C 1
ATOM 1476 O O . GLN A 1 191 ? 25.25 -0.113 5.344 1 95.75 191 GLN A O 1
ATOM 1481 N N . ASN A 1 192 ? 23.922 0.11 3.684 1 94.38 192 ASN A N 1
ATOM 1482 C CA . ASN A 1 192 ? 24.625 1.218 3.053 1 94.38 192 ASN A CA 1
ATOM 1483 C C . ASN A 1 192 ? 23.766 2.477 2.998 1 94.38 192 ASN A C 1
ATOM 1485 O O . ASN A 1 192 ? 23.641 3.098 1.942 1 94.38 192 ASN A O 1
ATOM 1489 N N . LEU A 1 193 ? 23.328 2.854 4.219 1 97.94 193 LEU A N 1
ATOM 1490 C CA . LEU A 1 193 ? 22.359 3.939 4.297 1 97.94 193 LEU A CA 1
ATOM 1491 C C . LEU A 1 193 ? 22.938 5.234 3.752 1 97.94 193 LEU A C 1
ATOM 1493 O O . LEU A 1 193 ? 22.328 5.898 2.914 1 97.94 193 LEU A O 1
ATOM 1497 N N . LYS A 1 194 ? 24.234 5.582 4.145 1 97.5 194 LYS A N 1
ATOM 1498 C CA . LYS A 1 194 ? 24.875 6.824 3.736 1 97.5 194 LYS A CA 1
ATOM 1499 C C . LYS A 1 194 ? 25.047 6.879 2.221 1 97.5 194 LYS A C 1
ATOM 1501 O O . LYS A 1 194 ? 24.781 7.91 1.598 1 97.5 194 LYS A O 1
ATOM 1506 N N . GLU A 1 195 ? 25.469 5.789 1.686 1 96 195 GLU A N 1
ATOM 1507 C CA . GLU A 1 195 ? 25.672 5.723 0.241 1 96 195 GLU A CA 1
ATOM 1508 C C . GLU A 1 195 ? 24.359 5.918 -0.509 1 96 195 GLU A C 1
ATOM 1510 O O . GLU A 1 195 ? 24.328 6.594 -1.541 1 96 195 GLU A O 1
ATOM 1515 N N . MET A 1 196 ? 23.312 5.391 0.015 1 96.38 196 MET A N 1
ATOM 1516 C CA . MET A 1 196 ? 22 5.488 -0.622 1 96.38 196 MET A CA 1
ATOM 1517 C C . MET A 1 196 ? 21.469 6.91 -0.544 1 96.38 196 MET A C 1
ATOM 1519 O O . MET A 1 196 ? 21.031 7.469 -1.551 1 96.38 196 MET A O 1
ATOM 1523 N N . THR A 1 197 ? 21.531 7.492 0.613 1 98.25 197 THR A N 1
ATOM 1524 C CA . THR A 1 197 ? 20.953 8.82 0.798 1 98.25 197 THR A CA 1
ATOM 1525 C C . THR A 1 197 ? 21.766 9.867 0.025 1 98.25 197 THR A C 1
ATOM 1527 O O . THR A 1 197 ? 21.203 10.859 -0.446 1 98.25 197 THR A O 1
ATOM 1530 N N . LYS A 1 198 ? 23.031 9.656 -0.184 1 97.62 198 LYS A N 1
ATOM 1531 C CA . LYS A 1 198 ? 23.891 10.594 -0.9 1 97.62 198 LYS A CA 1
ATOM 1532 C C . LYS A 1 198 ? 23.484 10.695 -2.369 1 97.62 198 LYS A C 1
ATOM 1534 O O . LYS A 1 198 ? 23.781 11.695 -3.031 1 97.62 198 LYS A O 1
ATOM 1539 N N . THR A 1 199 ? 22.844 9.672 -2.875 1 96.38 199 THR A N 1
ATOM 1540 C CA . THR A 1 199 ? 22.469 9.656 -4.285 1 96.38 199 THR A CA 1
ATOM 1541 C C . THR A 1 199 ? 21.094 10.281 -4.484 1 96.38 199 THR A C 1
ATOM 1543 O O . THR A 1 199 ? 20.625 10.414 -5.617 1 96.38 199 THR A O 1
ATOM 1546 N N . ALA A 1 200 ? 20.438 10.711 -3.49 1 98.31 200 ALA A N 1
ATOM 1547 C CA . ALA A 1 200 ? 19.047 11.141 -3.525 1 98.31 200 ALA A CA 1
ATOM 1548 C C . ALA A 1 200 ? 18.938 12.594 -3.982 1 98.31 200 ALA A C 1
ATOM 1550 O O . ALA A 1 200 ? 19.75 13.438 -3.607 1 98.31 200 ALA A O 1
ATOM 1551 N N . ASP A 1 201 ? 17.922 12.875 -4.785 1 98.75 201 ASP A N 1
ATOM 1552 C CA . ASP A 1 201 ? 17.484 14.242 -5.043 1 98.75 201 ASP A CA 1
ATOM 1553 C C . ASP A 1 201 ? 16.625 14.773 -3.904 1 98.75 201 ASP A C 1
ATOM 1555 O O . ASP A 1 201 ? 16.688 15.953 -3.566 1 98.75 201 ASP A O 1
ATOM 1559 N N . ILE A 1 202 ? 15.812 13.914 -3.381 1 98.88 202 ILE A N 1
ATOM 1560 C CA . ILE A 1 202 ? 14.922 14.18 -2.256 1 98.88 202 ILE A CA 1
ATOM 1561 C C . ILE A 1 202 ? 15.203 13.18 -1.131 1 98.88 202 ILE A C 1
ATOM 1563 O O . ILE A 1 202 ? 15.242 11.969 -1.361 1 98.88 202 ILE A O 1
ATOM 1567 N N . VAL A 1 203 ? 15.461 13.633 0.061 1 98.94 203 VAL A N 1
ATOM 1568 C CA . VAL A 1 203 ? 15.617 12.781 1.231 1 98.94 203 VAL A CA 1
ATOM 1569 C C . VAL A 1 203 ? 14.531 13.109 2.26 1 98.94 203 VAL A C 1
ATOM 1571 O O . VAL A 1 203 ? 14.414 14.25 2.705 1 98.94 203 VAL A O 1
ATOM 1574 N N . VAL A 1 204 ? 13.695 12.156 2.586 1 98.94 204 VAL A N 1
ATOM 1575 C CA . VAL A 1 204 ? 12.719 12.289 3.66 1 98.94 204 VAL A CA 1
ATOM 1576 C C . VAL A 1 204 ? 13.18 11.5 4.883 1 98.94 204 VAL A C 1
ATOM 1578 O O . VAL A 1 204 ? 13.391 10.289 4.797 1 98.94 204 VAL A O 1
ATOM 1581 N N . VAL A 1 205 ? 13.391 12.172 5.988 1 98.88 205 VAL A N 1
ATOM 1582 C CA . VAL A 1 205 ? 13.797 11.508 7.223 1 98.88 205 VAL A CA 1
ATOM 1583 C C . VAL A 1 205 ? 12.719 11.68 8.289 1 98.88 205 VAL A C 1
ATOM 1585 O O . VAL A 1 205 ? 12.258 12.805 8.539 1 98.88 205 VAL A O 1
ATOM 1588 N N . ALA A 1 206 ? 12.219 10.586 8.852 1 97.88 206 ALA A N 1
ATOM 1589 C CA . ALA A 1 206 ? 11.148 10.57 9.852 1 97.88 206 ALA A CA 1
ATOM 1590 C C . ALA A 1 206 ? 11.352 9.422 10.844 1 97.88 206 ALA A C 1
ATOM 1592 O O . ALA A 1 206 ? 10.516 8.523 10.938 1 97.88 206 ALA A O 1
ATOM 1593 N N . ILE A 1 207 ? 12.367 9.469 11.672 1 97.19 207 ILE A N 1
ATOM 1594 C CA . ILE A 1 207 ? 12.672 8.32 12.508 1 97.19 207 ILE A CA 1
ATOM 1595 C C . ILE A 1 207 ? 12.68 8.734 13.977 1 97.19 207 ILE A C 1
ATOM 1597 O O . ILE A 1 207 ? 12.805 7.898 14.875 1 97.19 207 ILE A O 1
ATOM 1601 N N . GLY A 1 208 ? 12.633 10.039 14.297 1 94.94 208 GLY A N 1
ATOM 1602 C CA . GLY A 1 208 ? 12.539 10.508 15.664 1 94.94 208 GLY A CA 1
ATOM 1603 C C . GLY A 1 208 ? 13.867 10.453 16.406 1 94.94 208 GLY A C 1
ATOM 1604 O O . GLY A 1 208 ? 13.906 10.117 17.594 1 94.94 208 GLY A O 1
ATOM 1605 N N . LYS A 1 209 ? 14.977 10.695 15.727 1 97.12 209 LYS A N 1
ATOM 1606 C CA . LYS A 1 209 ? 16.312 10.734 16.312 1 97.12 209 LYS A CA 1
ATOM 1607 C C . LYS A 1 209 ? 17.047 12.023 15.938 1 97.12 209 LYS A C 1
ATOM 1609 O O . LYS A 1 209 ? 17.453 12.203 14.797 1 97.12 209 LYS A O 1
ATOM 1614 N N . PRO A 1 210 ? 17.297 12.867 16.969 1 97 210 PRO A N 1
ATOM 1615 C CA . PRO A 1 210 ? 17.953 14.148 16.688 1 97 210 PRO A CA 1
ATOM 1616 C C . PRO A 1 210 ? 19.328 13.992 16.031 1 97 210 PRO A C 1
ATOM 1618 O O . PRO A 1 210 ? 20.078 13.078 16.375 1 97 210 PRO A O 1
ATOM 1621 N N . ASP A 1 211 ? 19.562 14.742 15.008 1 96.94 211 ASP A N 1
ATOM 1622 C CA . ASP A 1 211 ? 20.859 14.875 14.352 1 96.94 211 ASP A CA 1
ATOM 1623 C C . ASP A 1 211 ? 21.266 13.578 13.656 1 96.94 211 ASP A C 1
ATOM 1625 O O . ASP A 1 211 ? 22.453 13.297 13.477 1 96.94 211 ASP A O 1
ATOM 1629 N N . PHE A 1 212 ? 20.281 12.805 13.406 1 98.38 212 PHE A N 1
ATOM 1630 C CA . PHE A 1 212 ? 20.547 11.539 12.727 1 98.38 212 PHE A CA 1
ATOM 1631 C C . PHE A 1 212 ? 21.109 11.773 11.336 1 98.38 212 PHE A C 1
ATOM 1633 O O . PHE A 1 212 ? 22.125 11.188 10.969 1 98.38 212 PHE A O 1
ATOM 1640 N N . LEU A 1 213 ? 20.484 12.602 10.5 1 98.69 213 LEU A N 1
ATOM 1641 C CA . LEU A 1 213 ? 20.922 12.891 9.141 1 98.69 213 LEU A CA 1
ATOM 1642 C C . LEU A 1 213 ? 21.984 13.977 9.133 1 98.69 213 LEU A C 1
ATOM 1644 O O . LEU A 1 213 ? 21.719 15.125 9.5 1 98.69 213 LEU A O 1
ATOM 1648 N N . THR A 1 214 ? 23.203 13.641 8.688 1 98.38 214 THR A N 1
ATOM 1649 C CA . THR A 1 214 ? 24.328 14.547 8.742 1 98.38 214 THR A CA 1
ATOM 1650 C C . THR A 1 214 ? 24.828 14.891 7.34 1 98.38 214 THR A C 1
ATOM 1652 O O . THR A 1 214 ? 24.344 14.336 6.352 1 98.38 214 THR A O 1
ATOM 1655 N N . LYS A 1 215 ? 25.781 15.758 7.277 1 97.81 215 LYS A N 1
ATOM 1656 C CA . LYS A 1 215 ? 26.297 16.281 6.02 1 97.81 215 LYS A CA 1
ATOM 1657 C C . LYS A 1 215 ? 26.875 15.18 5.145 1 97.81 215 LYS A C 1
ATOM 1659 O O . LYS A 1 215 ? 26.719 15.203 3.92 1 97.81 215 LYS A O 1
ATOM 1664 N N . ASP A 1 216 ? 27.484 14.25 5.715 1 97.5 216 ASP A N 1
ATOM 1665 C CA . ASP A 1 216 ? 28.156 13.195 4.969 1 97.5 216 ASP A CA 1
ATOM 1666 C C . ASP A 1 216 ? 27.156 12.18 4.418 1 97.5 216 ASP A C 1
ATOM 1668 O O . ASP A 1 216 ? 27.531 11.273 3.67 1 97.5 216 ASP A O 1
ATOM 1672 N N . MET A 1 217 ? 25.859 12.453 4.68 1 98.31 217 MET A N 1
ATOM 1673 C CA . MET A 1 217 ? 24.828 11.508 4.246 1 98.31 217 MET A CA 1
ATOM 1674 C C . MET A 1 217 ? 24.031 12.062 3.072 1 98.31 217 MET A C 1
ATOM 1676 O O . MET A 1 217 ? 23.188 11.375 2.502 1 98.31 217 MET A O 1
ATOM 1680 N N . VAL A 1 218 ? 24.234 13.312 2.713 1 98.38 218 VAL A N 1
ATOM 1681 C CA . VAL A 1 218 ? 23.359 13.898 1.703 1 98.38 218 VAL A CA 1
ATOM 1682 C C . VAL A 1 218 ? 24.203 14.609 0.645 1 98.38 218 VAL A C 1
ATOM 1684 O O . VAL A 1 218 ? 25.312 15.055 0.922 1 98.38 218 VAL A O 1
ATOM 1687 N N . ASN A 1 219 ? 23.641 14.688 -0.541 1 97.31 219 ASN A N 1
ATOM 1688 C CA . ASN A 1 219 ? 24.188 15.523 -1.601 1 97.31 219 ASN A CA 1
ATOM 1689 C C . ASN A 1 219 ? 23.828 17 -1.399 1 97.31 219 ASN A C 1
ATOM 1691 O O . ASN A 1 219 ? 22.703 17.312 -0.986 1 97.31 219 ASN A O 1
ATOM 1695 N N . PRO A 1 220 ? 24.75 17.922 -1.664 1 98.06 220 PRO A N 1
ATOM 1696 C CA . PRO A 1 220 ? 24.5 19.344 -1.401 1 98.06 220 PRO A CA 1
ATOM 1697 C C . PRO A 1 220 ? 23.328 19.906 -2.215 1 98.06 220 PRO A C 1
ATOM 1699 O O . PRO A 1 220 ? 22.781 20.953 -1.875 1 98.06 220 PRO A O 1
ATOM 1702 N N . ASN A 1 221 ? 22.906 19.219 -3.262 1 98.31 221 ASN A N 1
ATOM 1703 C CA . ASN A 1 221 ? 21.828 19.688 -4.113 1 98.31 221 ASN A CA 1
ATOM 1704 C C . ASN A 1 221 ? 20.484 19.094 -3.699 1 98.31 221 ASN A C 1
ATOM 1706 O O . ASN A 1 221 ? 19.453 19.359 -4.332 1 98.31 221 ASN A O 1
ATOM 1710 N N . ALA A 1 222 ? 20.438 18.375 -2.633 1 98.62 222 ALA A N 1
ATOM 1711 C CA . ALA A 1 222 ? 19.266 17.609 -2.244 1 98.62 222 ALA A CA 1
ATOM 1712 C C . ALA A 1 222 ? 18.203 18.516 -1.632 1 98.62 222 ALA A C 1
ATOM 1714 O O . ALA A 1 222 ? 18.516 19.594 -1.118 1 98.62 222 ALA A O 1
ATOM 1715 N N . PHE A 1 223 ? 16.969 18.141 -1.795 1 98.88 223 PHE A N 1
ATOM 1716 C CA . PHE A 1 223 ? 15.844 18.609 -1.007 1 98.88 223 PHE A CA 1
ATOM 1717 C C . PHE A 1 223 ? 15.617 17.719 0.208 1 98.88 223 PHE A C 1
ATOM 1719 O O . PHE A 1 223 ? 15.188 16.578 0.07 1 98.88 223 PHE A O 1
ATOM 1726 N N . VAL A 1 224 ? 15.93 18.25 1.392 1 98.88 224 VAL A N 1
ATOM 1727 C CA . VAL A 1 224 ? 15.797 17.469 2.617 1 98.88 224 VAL A CA 1
ATOM 1728 C C . VAL A 1 224 ? 14.469 17.797 3.301 1 98.88 224 VAL A C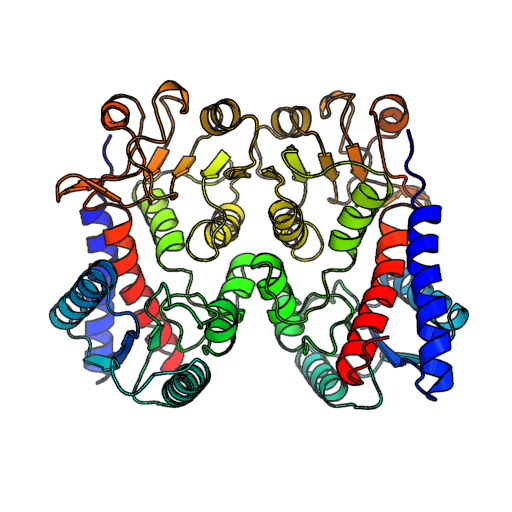 1
ATOM 1730 O O . VAL A 1 224 ? 14.195 18.969 3.594 1 98.88 224 VAL A O 1
ATOM 1733 N N . ILE A 1 225 ? 13.656 16.797 3.488 1 98.88 225 ILE A N 1
ATOM 1734 C CA . ILE A 1 225 ? 12.406 16.922 4.223 1 98.88 225 ILE A CA 1
ATOM 1735 C C . ILE A 1 225 ? 12.547 16.266 5.598 1 98.88 225 ILE A C 1
ATOM 1737 O O . ILE A 1 225 ? 12.633 15.047 5.707 1 98.88 225 ILE A O 1
ATOM 1741 N N . ASP A 1 226 ? 12.57 17.094 6.582 1 98.62 226 ASP A N 1
ATOM 1742 C CA . ASP A 1 226 ? 12.695 16.625 7.957 1 98.62 226 ASP A CA 1
ATOM 1743 C C . ASP A 1 226 ? 11.32 16.453 8.609 1 98.62 226 ASP A C 1
ATOM 1745 O O . ASP A 1 226 ? 10.742 17.406 9.117 1 98.62 226 ASP A O 1
ATOM 1749 N N . ALA A 1 227 ? 10.859 15.172 8.656 1 97.62 227 ALA A N 1
ATOM 1750 C CA . ALA A 1 227 ? 9.531 14.859 9.18 1 97.62 227 ALA A CA 1
ATOM 1751 C C . ALA A 1 227 ? 9.625 14.164 10.539 1 97.62 227 ALA A C 1
ATOM 1753 O O . ALA A 1 227 ? 8.641 13.586 11.016 1 97.62 227 ALA A O 1
ATOM 1754 N N . GLY A 1 228 ? 10.82 14.133 11.062 1 94.88 228 GLY A N 1
ATOM 1755 C CA . GLY A 1 228 ? 11 13.609 12.406 1 94.88 228 GLY A CA 1
ATOM 1756 C C . GLY A 1 228 ? 10.852 14.672 13.477 1 94.88 228 GLY A C 1
ATOM 1757 O O . GLY A 1 228 ? 11.258 15.82 13.289 1 94.88 228 GLY A O 1
ATOM 1758 N N . ILE A 1 229 ? 10.266 14.234 14.664 1 89.88 229 ILE A N 1
ATOM 1759 C CA . ILE A 1 229 ? 10.094 15.172 15.766 1 89.88 229 ILE A CA 1
ATOM 1760 C C . ILE A 1 229 ? 10.594 14.531 17.062 1 89.88 229 ILE A C 1
ATOM 1762 O O . ILE A 1 229 ? 10.312 13.359 17.328 1 89.88 229 ILE A O 1
ATOM 1766 N N . SER A 1 230 ? 11.406 15.305 17.703 1 91.56 230 SER A N 1
ATOM 1767 C CA . SER A 1 230 ? 11.883 14.969 19.047 1 91.56 230 SER A CA 1
ATOM 1768 C C . SER A 1 230 ? 11.867 16.188 19.969 1 91.56 230 SER A C 1
ATOM 1770 O O . SER A 1 230 ? 11.703 17.328 19.5 1 91.56 230 SER A O 1
ATOM 1772 N N . VAL A 1 231 ? 11.844 15.906 21.266 1 88.25 231 VAL A N 1
ATOM 1773 C CA . VAL A 1 231 ? 11.977 16.984 22.234 1 88.25 231 VAL A CA 1
ATOM 1774 C C . VAL A 1 231 ? 13.297 16.844 22.984 1 88.25 231 VAL A C 1
ATOM 1776 O O . VAL A 1 231 ? 13.555 15.82 23.625 1 88.25 231 VAL A O 1
ATOM 1779 N N . VAL A 1 232 ? 14.148 17.812 22.766 1 90.62 232 VAL A N 1
ATOM 1780 C CA . VAL A 1 232 ? 15.438 17.875 23.453 1 90.62 232 VAL A CA 1
ATOM 1781 C C . VAL A 1 232 ? 15.523 19.172 24.266 1 90.62 232 VAL A C 1
ATOM 1783 O O . VAL A 1 232 ? 15.43 20.266 23.719 1 90.62 232 VAL A O 1
ATOM 1786 N N . ASP A 1 233 ? 15.68 19 25.531 1 92.38 233 ASP A N 1
ATOM 1787 C CA . ASP A 1 233 ? 15.773 20.156 26.438 1 92.38 233 ASP A CA 1
ATOM 1788 C C . ASP A 1 233 ? 14.578 21.094 26.25 1 92.38 233 ASP A C 1
ATOM 1790 O O . ASP A 1 233 ? 14.75 22.297 26.125 1 92.38 233 ASP A O 1
ATOM 1794 N N . GLY A 1 234 ? 13.453 20.484 26.062 1 86.75 234 GLY A N 1
ATOM 1795 C CA . GLY A 1 234 ? 12.203 21.234 26 1 86.75 234 GLY A CA 1
ATOM 1796 C C . GLY A 1 234 ? 11.953 21.844 24.641 1 86.75 234 GLY A C 1
ATOM 1797 O O . GLY A 1 234 ? 10.93 22.5 24.438 1 86.75 234 GLY A O 1
ATOM 1798 N N . LYS A 1 235 ? 12.898 21.562 23.812 1 91.31 235 LYS A N 1
ATOM 1799 C CA . LYS A 1 235 ? 12.75 22.156 22.484 1 91.31 235 LYS A CA 1
ATOM 1800 C C . LYS A 1 235 ? 12.438 21.078 21.438 1 91.31 235 LYS A C 1
ATOM 1802 O O . LYS A 1 235 ? 13 19.984 21.484 1 91.31 235 LYS A O 1
ATOM 1807 N N . VAL A 1 236 ? 11.539 21.469 20.531 1 91.69 236 VAL A N 1
ATOM 1808 C CA . VAL A 1 236 ? 11.203 20.578 19.422 1 91.69 236 VAL A CA 1
ATOM 1809 C C . VAL A 1 236 ? 12.312 20.609 18.375 1 91.69 236 VAL A C 1
ATOM 1811 O O . VAL A 1 236 ? 12.719 21.672 17.906 1 91.69 236 VAL A O 1
ATOM 1814 N N . VAL A 1 237 ? 12.883 19.453 18.094 1 94.94 237 VAL A N 1
ATOM 1815 C CA . VAL A 1 237 ? 13.945 19.344 17.094 1 94.94 237 VAL A CA 1
ATOM 1816 C C . VAL A 1 237 ? 13.617 18.219 16.125 1 94.94 237 VAL A C 1
ATOM 1818 O O . VAL A 1 237 ? 12.797 17.359 16.422 1 94.94 237 VAL A O 1
ATOM 1821 N N . GLY A 1 238 ? 14.258 18.266 14.953 1 96.75 238 GLY A N 1
ATOM 1822 C CA . GLY A 1 238 ? 14.031 17.25 13.938 1 96.75 238 GLY A CA 1
ATOM 1823 C C . GLY A 1 238 ? 15.125 16.188 13.906 1 96.75 238 GLY A C 1
ATOM 1824 O O . GLY A 1 238 ? 15.875 16.031 14.875 1 96.75 238 GLY A O 1
ATOM 1825 N N . ASP A 1 239 ? 15.141 15.438 12.828 1 98.31 239 ASP A N 1
ATOM 1826 C CA . ASP A 1 239 ? 16.094 14.352 12.648 1 98.31 239 ASP A CA 1
ATOM 1827 C C . ASP A 1 239 ? 17.359 14.844 11.961 1 98.31 239 ASP A C 1
ATOM 1829 O O . ASP A 1 239 ? 18.422 14.211 12.047 1 98.31 239 ASP A O 1
ATOM 1833 N N . ALA A 1 240 ? 17.297 15.969 11.227 1 98.44 240 ALA A N 1
ATOM 1834 C CA . ALA A 1 240 ? 18.422 16.484 10.461 1 98.44 240 ALA A CA 1
ATOM 1835 C C . ALA A 1 240 ? 19.344 17.328 11.336 1 98.44 240 ALA A C 1
ATOM 1837 O O . ALA A 1 240 ? 18.875 18.125 12.164 1 98.44 240 ALA A O 1
ATOM 1838 N N . ALA A 1 241 ? 20.609 17.203 11.133 1 97.81 241 ALA A N 1
ATOM 1839 C CA . ALA A 1 241 ? 21.578 18.062 11.828 1 97.81 241 ALA A CA 1
ATOM 1840 C C . ALA A 1 241 ? 21.391 19.516 11.445 1 97.81 241 ALA A C 1
ATOM 1842 O O . ALA A 1 241 ? 21.109 19.844 10.289 1 97.81 241 ALA A O 1
ATOM 1843 N N . LYS A 1 242 ? 21.703 20.391 12.352 1 94.56 242 LYS A N 1
ATOM 1844 C CA . LYS A 1 242 ? 21.453 21.812 12.18 1 94.56 242 LYS A CA 1
ATOM 1845 C C . LYS A 1 242 ? 22.297 22.391 11.039 1 94.56 242 LYS A C 1
ATOM 1847 O O . LYS A 1 242 ? 21.844 23.281 10.312 1 94.56 242 LYS A O 1
ATOM 1852 N N . ASP A 1 243 ? 23.422 21.922 10.875 1 95.81 243 ASP A N 1
ATOM 1853 C CA . ASP A 1 243 ? 24.344 22.5 9.891 1 95.81 243 ASP A CA 1
ATOM 1854 C C . ASP A 1 243 ? 23.938 22.109 8.469 1 95.81 243 ASP A C 1
ATOM 1856 O O . ASP A 1 243 ? 24.469 22.656 7.496 1 95.81 243 ASP A O 1
ATOM 1860 N N . LEU A 1 244 ? 22.938 21.234 8.305 1 97.69 244 LEU A N 1
ATOM 1861 C CA . LEU A 1 244 ? 22.438 20.875 6.98 1 97.69 244 LEU A CA 1
ATOM 1862 C C . LEU A 1 244 ? 21.75 22.078 6.328 1 97.69 244 LEU A C 1
ATOM 1864 O O . LEU A 1 244 ? 21.672 22.156 5.102 1 97.69 244 LEU A O 1
ATOM 1868 N N . GLN A 1 245 ? 21.266 22.969 7.133 1 96.12 245 GLN A N 1
ATOM 1869 C CA . GLN A 1 245 ? 20.562 24.141 6.625 1 96.12 245 GLN A CA 1
ATOM 1870 C C . GLN A 1 245 ? 21.469 25 5.742 1 96.12 245 GLN A C 1
ATOM 1872 O O . GLN A 1 245 ? 21 25.641 4.797 1 96.12 245 GLN A O 1
ATOM 1877 N N . GLU A 1 246 ? 22.734 24.938 5.992 1 96.31 246 GLU A N 1
ATOM 1878 C CA . GLU A 1 246 ? 23.688 25.734 5.23 1 96.31 246 GLU A CA 1
ATOM 1879 C C . GLU A 1 246 ? 24.359 24.906 4.145 1 96.31 246 GLU A C 1
ATOM 1881 O O . GLU A 1 246 ? 25.156 25.438 3.363 1 96.31 246 GLU A O 1
ATOM 1886 N N . TYR A 1 247 ? 24 23.734 4.086 1 97.81 247 TYR A N 1
ATOM 1887 C CA . TYR A 1 247 ? 24.734 22.828 3.221 1 97.81 247 TYR A CA 1
ATOM 1888 C C . TYR A 1 247 ? 23.891 22.375 2.035 1 97.81 247 TYR A C 1
ATOM 1890 O O . TYR A 1 247 ? 24.359 22.391 0.894 1 97.81 247 TYR A O 1
ATOM 1898 N N . VAL A 1 248 ? 22.656 22.047 2.252 1 98.44 248 VAL A N 1
ATOM 1899 C CA . VAL A 1 248 ? 21.812 21.469 1.201 1 98.44 248 VAL A CA 1
ATOM 1900 C C . VAL A 1 248 ? 21.047 22.594 0.488 1 98.44 248 VAL A C 1
ATOM 1902 O O . VAL A 1 248 ? 20.953 23.703 0.995 1 98.44 248 VAL A O 1
ATOM 1905 N N . LYS A 1 249 ? 20.516 22.25 -0.629 1 98.19 249 LYS A N 1
ATOM 1906 C CA . LYS A 1 249 ? 19.828 23.234 -1.452 1 98.19 249 LYS A CA 1
ATOM 1907 C C . LYS A 1 249 ? 18.516 23.672 -0.799 1 98.19 249 LYS A C 1
ATOM 1909 O O . LYS A 1 249 ? 18.203 24.859 -0.771 1 98.19 249 LYS A O 1
ATOM 1914 N N . TYR A 1 250 ? 17.703 22.688 -0.356 1 98.56 250 TYR A N 1
ATOM 1915 C CA . TYR A 1 250 ? 16.438 22.953 0.336 1 98.56 250 TYR A CA 1
ATOM 1916 C C . TYR A 1 250 ? 16.312 22.094 1.583 1 98.56 250 TYR A C 1
ATOM 1918 O O . TYR A 1 250 ? 16.734 20.938 1.589 1 98.56 250 TYR A O 1
ATOM 1926 N N . ILE A 1 251 ? 15.727 22.641 2.613 1 98.75 251 ILE A N 1
ATOM 1927 C CA . ILE A 1 251 ? 15.445 21.844 3.801 1 98.75 251 ILE A CA 1
ATOM 1928 C C . ILE A 1 251 ? 14.227 22.406 4.527 1 98.75 251 ILE A C 1
ATOM 1930 O O . ILE A 1 251 ? 14.039 23.625 4.586 1 98.75 251 ILE A O 1
ATOM 1934 N N . THR A 1 252 ? 13.352 21.531 5.004 1 98.75 252 THR A N 1
ATOM 1935 C CA . THR A 1 252 ? 12.227 21.984 5.816 1 98.75 252 THR A CA 1
ATOM 1936 C C . THR A 1 252 ? 12.664 22.266 7.246 1 98.75 252 THR A C 1
ATOM 1938 O O . THR A 1 252 ? 13.484 21.531 7.809 1 98.75 252 THR A O 1
ATOM 1941 N N . PRO A 1 253 ? 12.07 23.266 7.809 1 97.69 253 PRO A N 1
ATOM 1942 C CA . PRO A 1 253 ? 12.438 23.594 9.188 1 97.69 253 PRO A CA 1
ATOM 1943 C C . PRO A 1 253 ? 11.719 22.719 10.211 1 97.69 253 PRO A C 1
ATOM 1945 O O . PRO A 1 253 ? 10.68 22.125 9.906 1 97.69 253 PRO A O 1
ATOM 1948 N N . VAL A 1 254 ? 12.242 22.625 11.398 1 95.75 254 VAL A N 1
ATOM 1949 C CA . VAL A 1 254 ? 11.625 22.047 12.578 1 95.75 254 VAL A CA 1
ATOM 1950 C C . VAL A 1 254 ? 11.883 22.953 13.789 1 95.75 254 VAL A C 1
ATOM 1952 O O . VAL A 1 254 ? 13.031 23.188 14.156 1 95.75 254 VAL A O 1
ATOM 1955 N N . PRO A 1 255 ? 10.977 23.5 14.383 1 93.75 255 PRO A N 1
ATOM 1956 C CA . PRO A 1 255 ? 9.539 23.375 14.133 1 93.75 255 PRO A CA 1
ATOM 1957 C C . PRO A 1 255 ? 9.078 24.219 12.938 1 93.75 255 PRO A C 1
ATOM 1959 O O . PRO A 1 255 ? 9.891 24.875 12.289 1 93.75 255 PRO A O 1
ATOM 1962 N N . ASN A 1 256 ? 7.785 24.109 12.602 1 95.69 256 ASN A N 1
ATOM 1963 C CA . ASN A 1 256 ? 7.109 24.906 11.586 1 95.69 256 ASN A CA 1
ATOM 1964 C C . ASN A 1 256 ? 7.387 24.375 10.18 1 95.69 256 ASN A C 1
ATOM 1966 O O . ASN A 1 256 ? 7.488 25.156 9.227 1 95.69 256 ASN A O 1
ATOM 1970 N N . GLY A 1 257 ? 7.59 23.094 10.164 1 97.25 257 GLY A N 1
ATOM 1971 C CA . GLY A 1 257 ? 7.824 22.422 8.898 1 97.25 257 GLY A CA 1
ATOM 1972 C C . GLY A 1 257 ? 6.691 21.484 8.5 1 97.25 257 GLY A C 1
ATOM 1973 O O . GLY A 1 257 ? 5.539 21.906 8.398 1 97.25 257 GLY A O 1
ATOM 1974 N N . VAL A 1 258 ? 6.965 20.219 8.414 1 97.56 258 VAL A N 1
ATOM 1975 C CA . VAL A 1 258 ? 6.035 19.203 7.934 1 97.56 258 VAL A CA 1
ATOM 1976 C C . VAL A 1 258 ? 4.805 19.156 8.836 1 97.56 258 VAL A C 1
ATOM 1978 O O . VAL A 1 258 ? 3.688 18.938 8.367 1 97.56 258 VAL A O 1
ATOM 1981 N N . GLY A 1 259 ? 5.012 19.391 10.094 1 94.81 259 GLY A N 1
ATOM 1982 C CA . GLY A 1 259 ? 3.9 19.375 11.023 1 94.81 259 GLY A CA 1
ATOM 1983 C C . GLY A 1 259 ? 2.822 20.391 10.688 1 94.81 259 GLY A C 1
ATOM 1984 O O . GLY A 1 259 ? 1.632 20.109 10.852 1 94.81 259 GLY A O 1
ATOM 1985 N N . ARG A 1 260 ? 3.205 21.562 10.305 1 95.44 260 ARG A N 1
ATOM 1986 C CA . ARG A 1 260 ? 2.262 22.594 9.898 1 95.44 260 ARG A CA 1
ATOM 1987 C C . ARG A 1 260 ? 1.424 22.125 8.711 1 95.44 260 ARG A C 1
ATOM 1989 O O . ARG A 1 260 ? 0.22 22.391 8.656 1 95.44 260 ARG A O 1
ATOM 1996 N N . LEU A 1 261 ? 2.059 21.453 7.809 1 98.12 261 LEU A N 1
ATOM 1997 C CA . LEU A 1 261 ? 1.353 20.969 6.629 1 98.12 261 LEU A CA 1
ATOM 1998 C C . LEU A 1 261 ? 0.407 19.828 6.992 1 98.12 261 LEU A C 1
ATOM 2000 O O . LEU A 1 261 ? -0.664 19.703 6.395 1 98.12 261 LEU A O 1
ATOM 2004 N N . THR A 1 262 ? 0.825 18.969 7.93 1 96.88 262 THR A N 1
ATOM 2005 C CA . THR A 1 262 ? -0.055 17.891 8.367 1 96.88 262 THR A CA 1
ATOM 2006 C C . THR A 1 262 ? -1.393 18.453 8.852 1 96.88 262 THR A C 1
ATOM 2008 O O . THR A 1 262 ? -2.453 17.969 8.453 1 96.88 262 THR A O 1
ATOM 2011 N N . VAL A 1 263 ? -1.356 19.5 9.633 1 96.94 263 VAL A N 1
ATOM 2012 C CA . VAL A 1 263 ? -2.568 20.125 10.156 1 96.94 263 VAL A CA 1
ATOM 2013 C C . VAL A 1 263 ? -3.379 20.734 9.016 1 96.94 263 VAL A C 1
ATOM 2015 O O . VAL A 1 263 ? -4.598 20.562 8.945 1 96.94 263 VAL A O 1
ATOM 2018 N N . ALA A 1 264 ? -2.713 21.422 8.109 1 98.5 264 ALA A N 1
ATOM 2019 C CA . ALA A 1 264 ? -3.395 22.031 6.965 1 98.5 264 ALA A CA 1
ATOM 2020 C C . ALA A 1 264 ? -4.094 20.969 6.121 1 98.5 264 ALA A C 1
ATOM 2022 O O . ALA A 1 264 ? -5.223 21.172 5.664 1 98.5 264 ALA A O 1
ATOM 2023 N N . MET A 1 265 ? -3.451 19.828 5.973 1 98.69 265 MET A N 1
ATOM 2024 C CA . MET A 1 265 ? -3.982 18.766 5.125 1 98.69 265 MET A CA 1
ATOM 2025 C C . MET A 1 265 ? -5.215 18.125 5.758 1 98.69 265 MET A C 1
ATOM 2027 O O . MET A 1 265 ? -6.09 17.625 5.051 1 98.69 265 MET A O 1
ATOM 2031 N N . ILE A 1 266 ? -5.262 18.156 7.07 1 98.62 266 ILE A N 1
ATOM 2032 C CA . ILE A 1 266 ? -6.457 17.688 7.77 1 98.62 266 ILE A CA 1
ATOM 2033 C C . ILE A 1 266 ? -7.68 18.453 7.262 1 98.62 266 ILE A C 1
ATOM 2035 O O . ILE A 1 266 ? -8.695 17.844 6.918 1 98.62 266 ILE A O 1
ATOM 2039 N N . PHE A 1 267 ? -7.551 19.719 7.133 1 98.75 267 PHE A N 1
ATOM 2040 C CA . PHE A 1 267 ? -8.68 20.547 6.742 1 98.75 267 PHE A CA 1
ATOM 2041 C C . PHE A 1 267 ? -8.945 20.438 5.242 1 98.75 267 PHE A C 1
ATOM 2043 O O . PHE A 1 267 ? -10.094 20.516 4.801 1 98.75 267 PHE A O 1
ATOM 2050 N N . LYS A 1 268 ? -7.875 20.234 4.484 1 98.69 268 LYS A N 1
ATOM 2051 C CA . LYS A 1 268 ? -8.078 19.953 3.066 1 98.69 268 LYS A CA 1
ATOM 2052 C C . LYS A 1 268 ? -8.906 18.688 2.871 1 98.69 268 LYS A C 1
ATOM 2054 O O . LYS A 1 268 ? -9.867 18.672 2.096 1 98.69 268 LYS A O 1
ATOM 2059 N N . ASN A 1 269 ? -8.539 17.609 3.572 1 98.75 269 ASN A N 1
ATOM 2060 C CA . ASN A 1 269 ? -9.273 16.359 3.473 1 98.75 269 ASN A CA 1
ATOM 2061 C C . ASN A 1 269 ? -10.703 16.5 3.973 1 98.75 269 ASN A C 1
ATOM 2063 O O . ASN A 1 269 ? -11.633 15.938 3.395 1 98.75 269 ASN A O 1
ATOM 2067 N N . LEU A 1 270 ? -10.859 17.266 5.082 1 98.69 270 LEU A N 1
ATOM 2068 C CA . LEU A 1 270 ? -12.211 17.516 5.586 1 98.69 270 LEU A CA 1
ATOM 2069 C C . LEU A 1 270 ? -13.078 18.172 4.516 1 98.69 270 LEU A C 1
ATOM 2071 O O . LEU A 1 270 ? -14.211 17.75 4.281 1 98.69 270 LEU A O 1
ATOM 2075 N N . MET A 1 271 ? -12.531 19.156 3.842 1 98.31 271 MET A N 1
ATOM 2076 C CA . MET A 1 271 ? -13.258 19.844 2.781 1 98.31 271 MET A CA 1
ATOM 2077 C C . MET A 1 271 ? -13.609 18.891 1.65 1 98.31 271 MET A C 1
ATOM 2079 O O . MET A 1 271 ? -14.742 18.891 1.154 1 98.31 271 MET A O 1
ATOM 2083 N N . ASP A 1 272 ? -12.648 18.062 1.257 1 97.81 272 ASP A N 1
ATOM 2084 C CA . ASP A 1 272 ? -12.883 17.094 0.191 1 97.81 272 ASP A CA 1
ATOM 2085 C C . ASP A 1 272 ? -13.992 16.125 0.574 1 97.81 272 ASP A C 1
ATOM 2087 O O . ASP A 1 272 ? -14.82 15.758 -0.262 1 97.81 272 ASP A O 1
ATOM 2091 N N . LEU A 1 273 ? -13.961 15.688 1.807 1 98.38 273 LEU A N 1
ATOM 2092 C CA . LEU A 1 273 ? -14.992 14.781 2.311 1 98.38 273 LEU A CA 1
ATOM 2093 C C . LEU A 1 273 ? -16.359 15.445 2.266 1 98.38 273 LEU A C 1
ATOM 2095 O O . LEU A 1 273 ? -17.344 14.82 1.847 1 98.38 273 LEU A O 1
ATOM 2099 N N . VAL A 1 274 ? -16.453 16.719 2.672 1 97.69 274 VAL A N 1
ATOM 2100 C CA . VAL A 1 274 ? -17.703 17.453 2.691 1 97.69 274 VAL A CA 1
ATOM 2101 C C . VAL A 1 274 ? -18.219 17.641 1.267 1 97.69 274 VAL A C 1
ATOM 2103 O O . VAL A 1 274 ? -19.406 17.406 0.997 1 97.69 274 VAL A O 1
ATOM 2106 N N . LYS A 1 275 ? -17.344 17.984 0.38 1 96.88 275 LYS A N 1
ATOM 2107 C CA . LYS A 1 275 ? -17.734 18.172 -1.016 1 96.88 275 LYS A CA 1
ATOM 2108 C C . LYS A 1 275 ? -18.25 16.859 -1.62 1 96.88 275 LYS A C 1
ATOM 2110 O O . LYS A 1 275 ? -19.219 16.875 -2.379 1 96.88 275 LYS A O 1
ATOM 2115 N N . GLU A 1 276 ? -17.562 15.812 -1.289 1 95.56 276 GLU A N 1
ATOM 2116 C CA . GLU A 1 276 ? -18 14.508 -1.774 1 95.56 276 GLU A CA 1
ATOM 2117 C C . GLU A 1 276 ? -19.375 14.141 -1.226 1 95.56 276 GLU A C 1
ATOM 2119 O O . GLU A 1 276 ? -20.234 13.641 -1.959 1 95.56 276 GLU A O 1
ATOM 2124 N N . LYS A 1 277 ? -19.609 14.367 0.037 1 94.81 277 LYS A N 1
ATOM 2125 C CA . LYS A 1 277 ? -20.859 14.047 0.729 1 94.81 277 LYS A CA 1
ATOM 2126 C C . LYS A 1 277 ? -22.031 14.836 0.146 1 94.81 277 LYS A C 1
ATOM 2128 O O . LYS A 1 277 ? -23.109 14.281 -0.071 1 94.81 277 LYS A O 1
ATOM 2133 N N . TYR A 1 278 ? -21.828 16.047 -0.197 1 90.88 278 TYR A N 1
ATOM 2134 C CA . TYR A 1 278 ? -22.922 16.938 -0.604 1 90.88 278 TYR A CA 1
ATOM 2135 C C . TYR A 1 278 ? -22.906 17.156 -2.111 1 90.88 278 TYR A C 1
ATOM 2137 O O . TYR A 1 278 ? -23.641 18 -2.627 1 90.88 278 TYR A O 1
ATOM 2145 N N . ASN A 1 279 ? -22.109 16.281 -2.852 1 79.5 279 ASN A N 1
ATOM 2146 C CA . ASN A 1 279 ? -22 16.359 -4.305 1 79.5 279 ASN A CA 1
ATOM 2147 C C . ASN A 1 279 ? -21.703 17.797 -4.754 1 79.5 279 ASN A C 1
ATOM 2149 O O . ASN A 1 279 ? -22.344 18.297 -5.684 1 79.5 279 ASN A O 1
ATOM 2153 N N . GLU A 1 280 ? -21.109 18.406 -3.902 1 67.75 280 GLU A N 1
ATOM 2154 C CA . GLU A 1 280 ? -20.781 19.797 -4.215 1 67.75 280 GLU A CA 1
ATOM 2155 C C . GLU A 1 280 ? -19.531 19.891 -5.09 1 67.75 280 GLU A C 1
ATOM 2157 O O . GLU A 1 280 ? -18.5 19.297 -4.766 1 67.75 280 GLU A O 1
ATOM 2162 N N . ARG A 1 281 ? -19.828 20 -6.309 1 58.59 281 ARG A N 1
ATOM 2163 C CA . ARG A 1 281 ? -18.734 20.375 -7.188 1 58.59 281 ARG A CA 1
ATOM 2164 C C . ARG A 1 281 ? -18.344 21.828 -6.98 1 58.59 281 ARG A C 1
ATOM 2166 O O . ARG A 1 281 ? -19.031 22.734 -7.461 1 58.59 281 ARG A O 1
ATOM 2173 N N . ILE A 1 282 ? -17.938 22.344 -5.832 1 43.47 282 ILE A N 1
ATOM 2174 C CA . ILE A 1 282 ? -17.672 23.75 -5.602 1 43.47 282 ILE A CA 1
ATOM 2175 C C . ILE A 1 282 ? -16.516 24.219 -6.496 1 43.47 282 ILE A C 1
ATOM 2177 O O . ILE A 1 282 ? -15.523 23.5 -6.656 1 43.47 282 ILE A O 1
ATOM 2181 N N . MET B 1 1 ? 23.969 -19.359 -11.828 1 91.94 1 MET B N 1
ATOM 2182 C CA . MET B 1 1 ? 23.172 -20.562 -11.555 1 91.94 1 MET B CA 1
ATOM 2183 C C . MET B 1 1 ? 21.688 -20.312 -11.875 1 91.94 1 MET B C 1
ATOM 2185 O O . MET B 1 1 ? 21.141 -19.266 -11.523 1 91.94 1 MET B O 1
ATOM 2189 N N . ILE B 1 2 ? 21.141 -21.141 -12.617 1 97.5 2 ILE B N 1
ATOM 2190 C CA . ILE B 1 2 ? 19.719 -21.062 -12.922 1 97.5 2 ILE B CA 1
ATOM 2191 C C . ILE B 1 2 ? 18.906 -21.703 -11.789 1 97.5 2 ILE B C 1
ATOM 2193 O O . ILE B 1 2 ? 19.141 -22.875 -11.438 1 97.5 2 ILE B O 1
ATOM 2197 N N . VAL B 1 3 ? 17.984 -20.969 -11.234 1 98.44 3 VAL B N 1
ATOM 2198 C CA . VAL B 1 3 ? 17.219 -21.422 -10.078 1 98.44 3 VAL B CA 1
ATOM 2199 C C . VAL B 1 3 ? 16.234 -22.516 -10.508 1 98.44 3 VAL B C 1
ATOM 2201 O O . VAL B 1 3 ? 15.594 -22.406 -11.555 1 98.44 3 VAL B O 1
ATOM 2204 N N . ASN B 1 4 ? 16.172 -23.562 -9.766 1 98.25 4 ASN B N 1
ATOM 2205 C CA . ASN B 1 4 ? 15.234 -24.641 -10.055 1 98.25 4 ASN B CA 1
ATOM 2206 C C . ASN B 1 4 ? 13.844 -24.328 -9.508 1 98.25 4 ASN B C 1
ATOM 2208 O O . ASN B 1 4 ? 13.414 -24.922 -8.508 1 98.25 4 ASN B O 1
ATOM 2212 N N . CYS B 1 5 ? 13.109 -23.516 -10.203 1 98.56 5 CYS B N 1
ATOM 2213 C CA . CYS B 1 5 ? 11.797 -23.062 -9.758 1 98.56 5 CYS B CA 1
ATOM 2214 C C . CYS B 1 5 ? 10.781 -24.203 -9.773 1 98.56 5 CYS B C 1
ATOM 2216 O O . CYS B 1 5 ? 9.812 -24.188 -9.016 1 98.56 5 CYS B O 1
ATOM 2218 N N . ILE B 1 6 ? 11.023 -25.188 -10.609 1 98.12 6 ILE B N 1
ATOM 2219 C CA . ILE B 1 6 ? 10.133 -26.344 -10.68 1 98.12 6 ILE B CA 1
ATOM 2220 C C . ILE B 1 6 ? 10.148 -27.078 -9.344 1 98.12 6 ILE B C 1
ATOM 2222 O O . ILE B 1 6 ? 9.086 -27.391 -8.789 1 98.12 6 ILE B O 1
ATOM 2226 N N . ASP B 1 7 ? 11.328 -27.312 -8.859 1 98.5 7 ASP B N 1
ATOM 2227 C CA . ASP B 1 7 ? 11.461 -28 -7.578 1 98.5 7 ASP B CA 1
ATOM 2228 C C . ASP B 1 7 ? 10.812 -27.203 -6.453 1 98.5 7 ASP B C 1
ATOM 2230 O O . ASP B 1 7 ? 10.148 -27.766 -5.582 1 98.5 7 ASP B O 1
ATOM 2234 N N . ILE B 1 8 ? 11.031 -25.938 -6.465 1 98.69 8 ILE B N 1
ATOM 2235 C CA . ILE B 1 8 ? 10.461 -25.078 -5.434 1 98.69 8 ILE B CA 1
ATOM 2236 C C . ILE B 1 8 ? 8.938 -25.125 -5.504 1 98.69 8 ILE B C 1
ATOM 2238 O O . ILE B 1 8 ? 8.266 -25.281 -4.48 1 98.69 8 ILE B O 1
ATOM 2242 N N . ALA B 1 9 ? 8.367 -25 -6.672 1 98.56 9 ALA B N 1
ATOM 2243 C CA . ALA B 1 9 ? 6.918 -25.094 -6.859 1 98.56 9 ALA B CA 1
ATOM 2244 C C . ALA B 1 9 ? 6.383 -26.438 -6.363 1 98.56 9 ALA B C 1
ATOM 2246 O O . ALA B 1 9 ? 5.352 -26.484 -5.691 1 98.56 9 ALA B O 1
ATOM 2247 N N . ASN B 1 10 ? 7.113 -27.484 -6.684 1 98.38 10 ASN B N 1
ATOM 2248 C CA . ASN B 1 10 ? 6.699 -28.812 -6.266 1 98.38 10 ASN B CA 1
ATOM 2249 C C . ASN B 1 10 ? 6.699 -28.953 -4.746 1 98.38 10 ASN B C 1
ATOM 2251 O O . ASN B 1 10 ? 5.824 -29.609 -4.18 1 98.38 10 ASN B O 1
ATOM 2255 N N . ASN B 1 11 ? 7.695 -28.375 -4.145 1 98.62 11 ASN B N 1
ATOM 2256 C CA . ASN B 1 11 ? 7.738 -28.406 -2.686 1 98.62 11 ASN B CA 1
ATOM 2257 C C . ASN B 1 11 ? 6.492 -27.766 -2.08 1 98.62 11 ASN B C 1
ATOM 2259 O O . ASN B 1 11 ? 5.93 -28.281 -1.116 1 98.62 11 ASN B O 1
ATOM 2263 N N . ILE B 1 12 ? 6.066 -26.641 -2.629 1 98.56 12 ILE B N 1
ATOM 2264 C CA . ILE B 1 12 ? 4.875 -25.938 -2.158 1 98.56 12 ILE B CA 1
ATOM 2265 C C . ILE B 1 12 ? 3.641 -26.797 -2.402 1 98.56 12 ILE B C 1
ATOM 2267 O O . ILE B 1 12 ? 2.797 -26.953 -1.516 1 98.56 12 ILE B O 1
ATOM 2271 N N . LEU B 1 13 ? 3.594 -27.438 -3.537 1 98.5 13 LEU B N 1
ATOM 2272 C CA . LEU B 1 13 ? 2.438 -28.234 -3.912 1 98.5 13 LEU B CA 1
ATOM 2273 C C . LEU B 1 13 ? 2.387 -29.531 -3.102 1 98.5 13 LEU B C 1
ATOM 2275 O O . LEU B 1 13 ? 1.305 -30.031 -2.793 1 98.5 13 LEU B O 1
ATOM 2279 N N . ASP B 1 14 ? 3.553 -30.062 -2.719 1 98.31 14 ASP B N 1
ATOM 2280 C CA . ASP B 1 14 ? 3.6 -31.25 -1.877 1 98.31 14 ASP B CA 1
ATOM 2281 C C . ASP B 1 14 ? 3 -30.969 -0.5 1 98.31 14 ASP B C 1
ATOM 2283 O O . ASP B 1 14 ? 2.289 -31.812 0.054 1 98.31 14 ASP B O 1
ATOM 2287 N N . LYS B 1 15 ? 3.326 -29.859 -0.012 1 97.81 15 LYS B N 1
ATOM 2288 C CA . LYS B 1 15 ? 2.719 -29.469 1.258 1 97.81 15 LYS B CA 1
ATOM 2289 C C . LYS B 1 15 ? 1.203 -29.328 1.124 1 97.81 15 LYS B C 1
ATOM 2291 O O . LYS B 1 15 ? 0.457 -29.766 2.01 1 97.81 15 LYS B O 1
ATOM 2296 N N . PHE B 1 16 ? 0.821 -28.766 0.081 1 98.19 16 PHE B N 1
ATOM 2297 C CA . PHE B 1 16 ? -0.606 -28.672 -0.198 1 98.19 16 PHE B CA 1
ATOM 2298 C C . PHE B 1 16 ? -1.258 -30.047 -0.195 1 98.19 16 PHE B C 1
ATOM 2300 O O . PHE B 1 16 ? -2.301 -30.25 0.431 1 98.19 16 PHE B O 1
ATOM 2307 N N . LYS B 1 17 ? -0.654 -30.969 -0.906 1 97.75 17 LYS B N 1
ATOM 2308 C CA . LYS B 1 17 ? -1.184 -32.312 -1.008 1 97.75 17 LYS B CA 1
ATOM 2309 C C . LYS B 1 17 ? -1.295 -32.969 0.368 1 97.75 17 LYS B C 1
ATOM 2311 O O . LYS B 1 17 ? -2.301 -33.625 0.677 1 97.75 17 LYS B O 1
ATOM 2316 N N . SER B 1 18 ? -0.299 -32.812 1.106 1 97.38 18 SER B N 1
ATOM 2317 C CA . SER B 1 18 ? -0.298 -33.375 2.453 1 97.38 18 SER B CA 1
ATOM 2318 C C . SER B 1 18 ? -1.439 -32.781 3.289 1 97.38 18 SER B C 1
ATOM 2320 O O . SER B 1 18 ? -2.148 -33.531 3.973 1 97.38 18 SER B O 1
ATOM 2322 N N . ASP B 1 19 ? -1.608 -31.5 3.207 1 96.81 19 ASP B N 1
ATOM 2323 C CA . ASP B 1 19 ? -2.68 -30.844 3.949 1 96.81 19 ASP B CA 1
ATOM 2324 C C . ASP B 1 19 ? -4.051 -31.25 3.42 1 96.81 19 ASP B C 1
ATOM 2326 O O . ASP B 1 19 ? -4.996 -31.422 4.195 1 96.81 19 ASP B O 1
ATOM 2330 N N . LEU B 1 20 ? -4.125 -31.422 2.125 1 96.88 20 LEU B N 1
ATOM 2331 C CA . LEU B 1 20 ? -5.379 -31.812 1.492 1 96.88 20 LEU B CA 1
ATOM 2332 C C . LEU B 1 20 ? -5.824 -33.188 1.979 1 96.88 20 LEU B C 1
ATOM 2334 O O . LEU B 1 20 ? -7.02 -33.438 2.195 1 96.88 20 LEU B O 1
ATOM 2338 N N . GLU B 1 21 ? -4.895 -34.094 2.148 1 95.81 21 GLU B N 1
ATOM 2339 C CA . GLU B 1 21 ? -5.219 -35.406 2.646 1 95.81 21 GLU B CA 1
ATOM 2340 C C . GLU B 1 21 ? -5.84 -35.344 4.039 1 95.81 21 GLU B C 1
ATOM 2342 O O . GLU B 1 21 ? -6.789 -36.094 4.332 1 95.81 21 GLU B O 1
ATOM 2347 N N . LYS B 1 22 ? -5.301 -34.531 4.832 1 95.38 22 LYS B N 1
ATOM 2348 C CA . LYS B 1 22 ? -5.852 -34.344 6.172 1 95.38 22 LYS B CA 1
ATOM 2349 C C . LYS B 1 22 ? -7.273 -33.781 6.113 1 95.38 22 LYS B C 1
ATOM 2351 O O . LYS B 1 22 ? -8.133 -34.188 6.895 1 95.38 22 LYS B O 1
ATOM 2356 N N . LEU B 1 23 ? -7.512 -32.906 5.211 1 95.5 23 LEU B N 1
ATOM 2357 C CA . LEU B 1 23 ? -8.836 -32.281 5.062 1 95.5 23 LEU B CA 1
ATOM 2358 C C . LEU B 1 23 ? -9.844 -33.312 4.547 1 95.5 23 LEU B C 1
ATOM 2360 O O . LEU B 1 23 ? -10.992 -33.344 4.977 1 95.5 23 LEU B O 1
ATOM 2364 N N . LYS B 1 24 ? -9.359 -34.125 3.674 1 93.5 24 LYS B N 1
ATOM 2365 C CA . LYS B 1 24 ? -10.227 -35.156 3.102 1 93.5 24 LYS B CA 1
ATOM 2366 C C . LYS B 1 24 ? -10.727 -36.094 4.18 1 93.5 24 LYS B C 1
ATOM 2368 O O . LYS B 1 24 ? -11.867 -36.562 4.117 1 93.5 24 LYS B O 1
ATOM 2373 N N . LYS B 1 25 ? -9.93 -36.344 5.133 1 94.38 25 LYS B N 1
ATOM 2374 C CA . LYS B 1 25 ? -10.328 -37.188 6.258 1 94.38 25 LYS B CA 1
ATOM 2375 C C . LYS B 1 25 ? -11.477 -36.562 7.035 1 94.38 25 LYS B C 1
ATOM 2377 O O . LYS B 1 25 ? -12.273 -37.281 7.656 1 94.38 25 LYS B O 1
ATOM 2382 N N . LYS B 1 26 ? -11.57 -35.312 6.965 1 94.06 26 LYS B N 1
ATOM 2383 C CA . LYS B 1 26 ? -12.648 -34.594 7.621 1 94.06 26 LYS B CA 1
ATOM 2384 C C . LYS B 1 26 ? -13.789 -34.312 6.652 1 94.06 26 LYS B C 1
ATOM 2386 O O . LYS B 1 26 ? -14.688 -33.5 6.957 1 94.06 26 LYS B O 1
ATOM 2391 N N . LYS B 1 27 ? -13.688 -34.75 5.387 1 94.38 27 LYS B N 1
ATOM 2392 C CA . LYS B 1 27 ? -14.688 -34.656 4.328 1 94.38 27 LYS B CA 1
ATOM 2393 C C . LYS B 1 27 ? -14.781 -33.219 3.814 1 94.38 27 LYS B C 1
ATOM 2395 O O . LYS B 1 27 ? -15.859 -32.75 3.463 1 94.38 27 LYS B O 1
ATOM 2400 N N . ILE B 1 28 ? -13.664 -32.594 3.895 1 95.06 28 ILE B N 1
ATOM 2401 C CA . ILE B 1 28 ? -13.57 -31.25 3.354 1 95.06 28 ILE B CA 1
ATOM 2402 C C . ILE B 1 28 ? -12.82 -31.281 2.025 1 95.06 28 ILE B C 1
ATOM 2404 O O . ILE B 1 28 ? -11.672 -31.734 1.963 1 95.06 28 ILE B O 1
ATOM 2408 N N . ILE B 1 29 ? -13.469 -30.875 0.959 1 95.81 29 ILE B N 1
ATOM 2409 C CA . ILE B 1 29 ? -12.859 -30.75 -0.362 1 95.81 29 ILE B CA 1
ATOM 2410 C C . ILE B 1 29 ? -12.836 -29.281 -0.779 1 95.81 29 ILE B C 1
ATOM 2412 O O . ILE B 1 29 ? -13.883 -28.656 -0.967 1 95.81 29 ILE B O 1
ATOM 2416 N N . PRO B 1 30 ? -11.648 -28.703 -0.938 1 97.88 30 PRO B N 1
ATOM 2417 C CA . PRO B 1 30 ? -11.578 -27.297 -1.36 1 97.88 30 PRO B CA 1
ATOM 2418 C C . PRO B 1 30 ? -12.273 -27.047 -2.695 1 97.88 30 PRO B C 1
ATOM 2420 O O . PRO B 1 30 ? -12.203 -27.875 -3.602 1 97.88 30 PRO B O 1
ATOM 2423 N N . HIS B 1 31 ? -12.945 -25.984 -2.807 1 98.62 31 HIS B N 1
ATOM 2424 C CA . HIS B 1 31 ? -13.664 -25.562 -4.008 1 98.62 31 HIS B CA 1
ATOM 2425 C C . HIS B 1 31 ? -13.289 -24.141 -4.402 1 98.62 31 HIS B C 1
ATOM 2427 O O . HIS B 1 31 ? -13.531 -23.188 -3.645 1 98.62 31 HIS B O 1
ATOM 2433 N N . MET B 1 32 ? -12.633 -24 -5.57 1 98.62 32 MET B N 1
ATOM 2434 C CA . MET B 1 32 ? -12.273 -22.656 -6.023 1 98.62 32 MET B CA 1
ATOM 2435 C C . MET B 1 32 ? -13.031 -22.297 -7.301 1 98.62 32 MET B C 1
ATOM 2437 O O . MET B 1 32 ? -13.352 -23.172 -8.102 1 98.62 32 MET B O 1
ATOM 2441 N N . ALA B 1 33 ? -13.328 -21.016 -7.453 1 98.75 33 ALA B N 1
ATOM 2442 C CA . ALA B 1 33 ? -13.93 -20.5 -8.68 1 98.75 33 ALA B CA 1
ATOM 2443 C C . ALA B 1 33 ? -12.953 -19.578 -9.422 1 98.75 33 ALA B C 1
ATOM 2445 O O . ALA B 1 33 ? -12.086 -18.969 -8.812 1 98.75 33 ALA B O 1
ATOM 2446 N N . ILE B 1 34 ? -13.031 -19.562 -10.727 1 98.31 34 ILE B N 1
ATOM 2447 C CA . ILE B 1 34 ? -12.305 -18.641 -11.586 1 98.31 34 ILE B CA 1
ATOM 2448 C C . ILE B 1 34 ? -13.289 -17.859 -12.461 1 98.31 34 ILE B C 1
ATOM 2450 O O . ILE B 1 34 ? -14.125 -18.469 -13.148 1 98.31 34 ILE B O 1
ATOM 2454 N N . VAL B 1 35 ? -13.258 -16.562 -12.352 1 98 35 VAL B N 1
ATOM 2455 C CA . VAL B 1 35 ? -14.062 -15.695 -13.211 1 98 35 VAL B CA 1
ATOM 2456 C C . VAL B 1 35 ? -13.211 -15.18 -14.367 1 98 35 VAL B C 1
ATOM 2458 O O . VAL B 1 35 ? -12.227 -14.469 -14.148 1 98 35 VAL B O 1
ATOM 2461 N N . LYS B 1 36 ? -13.562 -15.547 -15.539 1 96.31 36 LYS B N 1
ATOM 2462 C CA . LYS B 1 36 ? -12.852 -15.133 -16.734 1 96.31 36 LYS B CA 1
ATOM 2463 C C . LYS B 1 36 ? -13.773 -14.375 -17.688 1 96.31 36 LYS B C 1
ATOM 2465 O O . LYS B 1 36 ? -14.758 -14.922 -18.188 1 96.31 36 LYS B O 1
ATOM 2470 N N . ILE B 1 37 ? -13.398 -13.117 -17.922 1 93.25 37 ILE B N 1
ATOM 2471 C CA . ILE B 1 37 ? -14.25 -12.312 -18.797 1 93.25 37 ILE B CA 1
ATOM 2472 C C . ILE B 1 37 ? -13.508 -11.992 -20.094 1 93.25 37 ILE B C 1
ATOM 2474 O O . ILE B 1 37 ? -14.133 -11.758 -21.125 1 93.25 37 ILE B O 1
ATOM 2478 N N . ASN B 1 38 ? -12.188 -11.953 -20.031 1 85.5 38 ASN B N 1
ATOM 2479 C CA . ASN B 1 38 ? -11.391 -11.625 -21.219 1 85.5 38 ASN B CA 1
ATOM 2480 C C . ASN B 1 38 ? -11.32 -12.805 -22.188 1 85.5 38 ASN B C 1
ATOM 2482 O O . ASN B 1 38 ? -11.234 -13.961 -21.766 1 85.5 38 ASN B O 1
ATOM 2486 N N . ASP B 1 39 ? -11.445 -12.383 -23.5 1 81.5 39 ASP B N 1
ATOM 2487 C CA . ASP B 1 39 ? -11.352 -13.422 -24.516 1 81.5 39 ASP B CA 1
ATOM 2488 C C . ASP B 1 39 ? -10.039 -13.312 -25.297 1 81.5 39 ASP B C 1
ATOM 2490 O O . ASP B 1 39 ? -10.031 -12.914 -26.469 1 81.5 39 ASP B O 1
ATOM 2494 N N . ASP B 1 40 ? -8.977 -13.508 -24.562 1 82.69 40 ASP B N 1
ATOM 2495 C CA . ASP B 1 40 ? -7.676 -13.492 -25.219 1 82.69 40 ASP B CA 1
ATOM 2496 C C . ASP B 1 40 ? -6.914 -14.789 -24.953 1 82.69 40 ASP B C 1
ATOM 2498 O O . ASP B 1 40 ? -7.16 -15.469 -23.953 1 82.69 40 ASP B O 1
ATOM 2502 N N . ALA B 1 41 ? -6.051 -15.117 -25.844 1 79.38 41 ALA B N 1
ATOM 2503 C CA . ALA B 1 41 ? -5.336 -16.391 -25.844 1 79.38 41 ALA B CA 1
ATOM 2504 C C . ALA B 1 41 ? -4.469 -16.547 -24.594 1 79.38 41 ALA B C 1
ATOM 2506 O O . ALA B 1 41 ? -4.348 -17.641 -24.047 1 79.38 41 ALA B O 1
ATOM 2507 N N . ALA B 1 42 ? -3.836 -15.516 -24.156 1 77.31 42 ALA B N 1
ATOM 2508 C CA . ALA B 1 42 ? -2.973 -15.57 -22.984 1 77.31 42 ALA B CA 1
ATOM 2509 C C . ALA B 1 42 ? -3.771 -15.922 -21.734 1 77.31 42 ALA B C 1
ATOM 2511 O O . ALA B 1 42 ? -3.373 -16.797 -20.953 1 77.31 42 ALA B O 1
ATOM 2512 N N . SER B 1 43 ? -4.887 -15.242 -21.516 1 84.88 43 SER B N 1
ATOM 2513 C CA . SER B 1 43 ? -5.762 -15.531 -20.391 1 84.88 43 SER B CA 1
ATOM 2514 C C . SER B 1 43 ? -6.289 -16.969 -20.453 1 84.88 43 SER B C 1
ATOM 2516 O O . SER B 1 43 ? -6.348 -17.656 -19.438 1 84.88 43 SER B O 1
ATOM 2518 N N . ASP B 1 44 ? -6.633 -17.391 -21.672 1 89.12 44 ASP B N 1
ATOM 2519 C CA . ASP B 1 44 ? -7.113 -18.766 -21.844 1 89.12 44 ASP B CA 1
ATOM 2520 C C . ASP B 1 44 ? -6.066 -19.781 -21.391 1 89.12 44 ASP B C 1
ATOM 2522 O O . ASP B 1 44 ? -6.387 -20.734 -20.688 1 89.12 44 ASP B O 1
ATOM 2526 N N . LYS B 1 45 ? -4.961 -19.562 -21.781 1 85.31 45 LYS B N 1
ATOM 2527 C CA . LYS B 1 45 ? -3.873 -20.469 -21.453 1 85.31 45 LYS B CA 1
ATOM 2528 C C . LYS B 1 45 ? -3.645 -20.516 -19.938 1 85.31 45 LYS B C 1
ATOM 2530 O O . LYS B 1 45 ? -3.543 -21.609 -19.359 1 85.31 45 LYS B O 1
ATOM 2535 N N . TYR B 1 46 ? -3.572 -19.359 -19.344 1 86.44 46 TYR B N 1
ATOM 2536 C CA . TYR B 1 46 ? -3.299 -19.312 -17.906 1 86.44 46 TYR B CA 1
ATOM 2537 C C . TYR B 1 46 ? -4.434 -19.953 -17.109 1 86.44 46 TYR B C 1
ATOM 2539 O O . TYR B 1 46 ? -4.191 -20.656 -16.125 1 86.44 46 TYR B O 1
ATOM 2547 N N . VAL B 1 47 ? -5.633 -19.672 -17.5 1 93.56 47 VAL B N 1
ATOM 2548 C CA . VAL B 1 47 ? -6.789 -20.266 -16.844 1 93.56 47 VAL B CA 1
ATOM 2549 C C . VAL B 1 47 ? -6.77 -21.781 -17 1 93.56 47 VAL B C 1
ATOM 2551 O O . VAL B 1 47 ? -7.02 -22.516 -16.047 1 93.56 47 VAL B O 1
ATOM 2554 N N . SER B 1 48 ? -6.406 -22.219 -18.203 1 94.31 48 SER B N 1
ATOM 2555 C CA . SER B 1 48 ? -6.332 -23.641 -18.469 1 94.31 48 SER B CA 1
ATOM 2556 C C . SER B 1 48 ? -5.293 -24.312 -17.578 1 94.31 48 SER B C 1
ATOM 2558 O O . SER B 1 48 ? -5.516 -25.422 -17.094 1 94.31 48 SER B O 1
ATOM 2560 N N . ILE B 1 49 ? -4.246 -23.688 -17.344 1 93.44 49 ILE B N 1
ATOM 2561 C CA . ILE B 1 49 ? -3.178 -24.219 -16.5 1 93.44 49 ILE B CA 1
ATOM 2562 C C . ILE B 1 49 ? -3.674 -24.344 -15.055 1 93.44 49 ILE B C 1
ATOM 2564 O O . ILE B 1 49 ? -3.434 -25.359 -14.406 1 93.44 49 ILE B O 1
ATOM 2568 N N . LYS B 1 50 ? -4.352 -23.328 -14.562 1 96 50 LYS B N 1
ATOM 2569 C CA . LYS B 1 50 ? -4.906 -23.359 -13.211 1 96 50 LYS B CA 1
ATOM 2570 C C . LYS B 1 50 ? -5.902 -24.5 -13.055 1 96 50 LYS B C 1
ATOM 2572 O O . LYS B 1 50 ? -5.863 -25.234 -12.07 1 96 50 LYS B O 1
ATOM 2577 N N . LEU B 1 51 ? -6.746 -24.672 -14.094 1 97.25 51 LEU B N 1
ATOM 2578 C CA . LEU B 1 51 ? -7.781 -25.688 -14.047 1 97.25 51 LEU B CA 1
ATOM 2579 C C . LEU B 1 51 ? -7.172 -27.094 -14.094 1 97.25 51 LEU B C 1
ATOM 2581 O O . LEU B 1 51 ? -7.582 -27.969 -13.344 1 97.25 51 LEU B O 1
ATOM 2585 N N . LYS B 1 52 ? -6.23 -27.266 -14.953 1 97.31 52 LYS B N 1
ATOM 2586 C CA . LYS B 1 52 ? -5.559 -28.547 -15.062 1 97.31 52 LYS B CA 1
ATOM 2587 C C . LYS B 1 52 ? -4.863 -28.922 -13.758 1 97.31 52 LYS B C 1
ATOM 2589 O O . LYS B 1 52 ? -4.977 -30.062 -13.297 1 97.31 52 LYS B O 1
ATOM 2594 N N . LYS B 1 53 ? -4.203 -28 -13.188 1 97.5 53 LYS B N 1
ATOM 2595 C CA . LYS B 1 53 ? -3.504 -28.266 -11.93 1 97.5 53 LYS B CA 1
ATOM 2596 C C . LYS B 1 53 ? -4.488 -28.578 -10.812 1 97.5 53 LYS B C 1
ATOM 2598 O O . LYS B 1 53 ? -4.242 -29.469 -10 1 97.5 53 LYS B O 1
ATOM 2603 N N . ALA B 1 54 ? -5.562 -27.875 -10.75 1 98.06 54 ALA B N 1
ATOM 2604 C CA . ALA B 1 54 ? -6.598 -28.125 -9.758 1 98.06 54 ALA B CA 1
ATOM 2605 C C . ALA B 1 54 ? -7.121 -29.562 -9.875 1 98.06 54 ALA B C 1
ATOM 2607 O O . ALA B 1 54 ? -7.262 -30.266 -8.875 1 98.06 54 ALA B O 1
ATOM 2608 N N . ALA B 1 55 ? -7.352 -29.984 -11.117 1 97.44 55 ALA B N 1
ATOM 2609 C CA . ALA B 1 55 ? -7.84 -31.328 -11.367 1 97.44 55 ALA B CA 1
ATOM 2610 C C . ALA B 1 55 ? -6.832 -32.375 -10.906 1 97.44 55 ALA B C 1
ATOM 2612 O O . ALA B 1 55 ? -7.203 -33.375 -10.273 1 97.44 55 ALA B O 1
ATOM 2613 N N . GLU B 1 56 ? -5.629 -32.094 -11.156 1 97.31 56 GLU B N 1
ATOM 2614 C CA . GLU B 1 56 ? -4.555 -33 -10.742 1 97.31 56 GLU B CA 1
ATOM 2615 C C . GLU B 1 56 ? -4.5 -33.125 -9.227 1 97.31 56 GLU B C 1
ATOM 2617 O O . GLU B 1 56 ? -4.199 -34.219 -8.703 1 97.31 56 GLU B O 1
ATOM 2622 N N . LEU B 1 57 ? -4.773 -32.062 -8.516 1 97.44 57 LEU B N 1
ATOM 2623 C CA . LEU B 1 57 ? -4.605 -32 -7.066 1 97.44 57 LEU B CA 1
ATOM 2624 C C . LEU B 1 57 ? -5.871 -32.469 -6.352 1 97.44 57 LEU B C 1
ATOM 2626 O O . LEU B 1 57 ? -5.863 -32.688 -5.137 1 97.44 57 LEU B O 1
ATOM 2630 N N . GLY B 1 58 ? -6.961 -32.594 -7.121 1 96.25 58 GLY B N 1
ATOM 2631 C CA . GLY B 1 58 ? -8.219 -33 -6.516 1 96.25 58 GLY B CA 1
ATOM 2632 C C . GLY B 1 58 ? -9.016 -31.844 -5.941 1 96.25 58 GLY B C 1
ATOM 2633 O O . GLY B 1 58 ? -9.742 -32 -4.965 1 96.25 58 GLY B O 1
ATOM 2634 N N . VAL B 1 59 ? -8.859 -30.672 -6.477 1 98.06 59 VAL B N 1
ATOM 2635 C CA . VAL B 1 59 ? -9.602 -29.484 -6.074 1 98.06 59 VAL B CA 1
ATOM 2636 C C . VAL B 1 59 ? -10.828 -29.312 -6.973 1 98.06 59 VAL B C 1
ATOM 2638 O O . VAL B 1 59 ? -10.734 -29.469 -8.195 1 98.06 59 VAL B O 1
ATOM 2641 N N . LYS B 1 60 ? -11.977 -29.125 -6.355 1 98.12 60 LYS B N 1
ATOM 2642 C CA . LYS B 1 60 ? -13.172 -28.781 -7.133 1 98.12 60 LYS B CA 1
ATOM 2643 C C . LYS B 1 60 ? -13.055 -27.391 -7.73 1 98.12 60 LYS B C 1
ATOM 2645 O O . LYS B 1 60 ? -12.594 -26.453 -7.062 1 98.12 60 LYS B O 1
ATOM 2650 N N . THR B 1 61 ? -13.484 -27.281 -9.008 1 98.5 61 THR B N 1
ATOM 2651 C CA . THR B 1 61 ? -13.367 -25.984 -9.656 1 98.5 61 THR B CA 1
ATOM 2652 C C . THR B 1 61 ? -14.68 -25.594 -10.328 1 98.5 61 THR B C 1
ATOM 2654 O O . THR B 1 61 ? -15.445 -26.453 -10.766 1 98.5 61 THR B O 1
ATOM 2657 N N . THR B 1 62 ? -14.992 -24.312 -10.305 1 98.25 62 THR B N 1
ATOM 2658 C CA . THR B 1 62 ? -16.078 -23.703 -11.062 1 98.25 62 THR B CA 1
ATOM 2659 C C . THR B 1 62 ? -15.547 -22.578 -11.953 1 98.25 62 THR B C 1
ATOM 2661 O O . THR B 1 62 ? -14.906 -21.641 -11.469 1 98.25 62 THR B O 1
ATOM 2664 N N . LEU B 1 63 ? -15.727 -22.734 -13.242 1 97.81 63 LEU B N 1
ATOM 2665 C CA . LEU B 1 63 ? -15.352 -21.672 -14.188 1 97.81 63 LEU B CA 1
ATOM 2666 C C . LEU B 1 63 ? -16.562 -20.844 -14.57 1 97.81 63 LEU B C 1
ATOM 2668 O O . LEU B 1 63 ? -17.578 -21.375 -15.031 1 97.81 63 LEU B O 1
ATOM 2672 N N . ILE B 1 64 ? -16.469 -19.578 -14.336 1 97.44 64 ILE B N 1
ATOM 2673 C CA . ILE B 1 64 ? -17.516 -18.625 -14.703 1 97.44 64 ILE B CA 1
ATOM 2674 C C . ILE B 1 64 ? -17.031 -17.75 -15.844 1 97.44 64 ILE B C 1
ATOM 2676 O O . ILE B 1 64 ? -16.125 -16.922 -15.664 1 97.44 64 ILE B O 1
ATOM 2680 N N . SER B 1 65 ? -17.609 -17.891 -17.047 1 93.31 65 SER B N 1
ATOM 2681 C CA . SER B 1 65 ? -17.094 -17.156 -18.203 1 93.31 65 SER B CA 1
ATOM 2682 C C . SER B 1 65 ? -18.234 -16.547 -19.016 1 93.31 65 SER B C 1
ATOM 2684 O O . SER B 1 65 ? -18 -15.891 -20.031 1 93.31 65 SER B O 1
ATOM 2686 N N . GLU B 1 66 ? -19.469 -16.75 -18.547 1 91.69 66 GLU B N 1
ATOM 2687 C CA . GLU B 1 66 ? -20.609 -16.266 -19.297 1 91.69 66 GLU B CA 1
ATOM 2688 C C . GLU B 1 66 ? -21.484 -15.352 -18.453 1 91.69 66 GLU B C 1
ATOM 2690 O O . GLU B 1 66 ? -21.391 -15.359 -17.219 1 91.69 66 GLU B O 1
ATOM 2695 N N . GLY B 1 67 ? -22.156 -14.414 -19.109 1 92.31 67 GLY B N 1
ATOM 2696 C CA . GLY B 1 67 ? -23.172 -13.633 -18.438 1 92.31 67 GLY B CA 1
ATOM 2697 C C . GLY B 1 67 ? -22.641 -12.344 -17.844 1 92.31 67 GLY B C 1
ATOM 2698 O O . GLY B 1 67 ? -23.391 -11.617 -17.172 1 92.31 67 GLY B O 1
ATOM 2699 N N . ILE B 1 68 ? -21.375 -12.117 -18.047 1 95.81 68 ILE B N 1
ATOM 2700 C CA . ILE B 1 68 ? -20.797 -10.898 -17.5 1 95.81 68 ILE B CA 1
ATOM 2701 C C . ILE B 1 68 ? -20.422 -9.953 -18.641 1 95.81 68 ILE B C 1
ATOM 2703 O O . ILE B 1 68 ? -19.453 -10.203 -19.375 1 95.81 68 ILE B O 1
ATOM 2707 N N . LYS B 1 69 ? -21.188 -8.867 -18.797 1 94.25 69 LYS B N 1
ATOM 2708 C CA . LYS B 1 69 ? -21 -7.969 -19.922 1 94.25 69 LYS B CA 1
ATOM 2709 C C . LYS B 1 69 ? -20.516 -6.594 -19.469 1 94.25 69 LYS B C 1
ATOM 2711 O O . LYS B 1 69 ? -19.875 -5.867 -20.219 1 94.25 69 LYS B O 1
ATOM 2716 N N . THR B 1 70 ? -20.891 -6.273 -18.219 1 96.25 70 THR B N 1
ATOM 2717 C CA . THR B 1 70 ? -20.547 -4.953 -17.688 1 96.25 70 THR B CA 1
ATOM 2718 C C . THR B 1 70 ? -19.812 -5.066 -16.359 1 96.25 70 THR B C 1
ATOM 2720 O O . THR B 1 70 ? -19.766 -6.145 -15.766 1 96.25 70 THR B O 1
ATOM 2723 N N . GLN B 1 71 ? -19.297 -3.951 -15.883 1 97.25 71 GLN B N 1
ATOM 2724 C CA . GLN B 1 71 ? -18.656 -3.891 -14.57 1 97.25 71 GLN B CA 1
ATOM 2725 C C . GLN B 1 71 ? -19.656 -4.23 -13.461 1 97.25 71 GLN B C 1
ATOM 2727 O O . GLN B 1 71 ? -19.312 -4.945 -12.516 1 97.25 71 GLN B O 1
ATOM 2732 N N . ASP B 1 72 ? -20.828 -3.725 -13.625 1 97.75 72 ASP B N 1
ATOM 2733 C CA . ASP B 1 72 ? -21.859 -4 -12.641 1 97.75 72 ASP B CA 1
ATOM 2734 C C . ASP B 1 72 ? -22.188 -5.492 -12.578 1 97.75 72 ASP B C 1
ATOM 2736 O O . ASP B 1 72 ? -22.422 -6.039 -11.5 1 97.75 72 ASP B O 1
ATOM 2740 N N . ASP B 1 73 ? -22.188 -6.152 -13.758 1 98 73 ASP B N 1
ATOM 2741 C CA . ASP B 1 73 ? -22.391 -7.594 -13.805 1 98 73 ASP B CA 1
ATOM 2742 C C . ASP B 1 73 ? -21.312 -8.328 -13.008 1 98 73 ASP B C 1
ATOM 2744 O O . ASP B 1 73 ? -21.609 -9.266 -12.266 1 98 73 ASP B O 1
ATOM 2748 N N . LEU B 1 74 ? -20.125 -7.867 -13.203 1 98.12 74 LEU B N 1
ATOM 2749 C CA . LEU B 1 74 ? -19 -8.508 -12.531 1 98.12 74 LEU B CA 1
ATOM 2750 C C . LEU B 1 74 ? -19.094 -8.297 -11.023 1 98.12 74 LEU B C 1
ATOM 2752 O O . LEU B 1 74 ? -18.844 -9.227 -10.25 1 98.12 74 LEU B O 1
ATOM 2756 N N . ILE B 1 75 ? -19.438 -7.102 -10.602 1 98.25 75 ILE B N 1
ATOM 2757 C CA . ILE B 1 75 ? -19.562 -6.789 -9.188 1 98.25 75 ILE B CA 1
ATOM 2758 C C .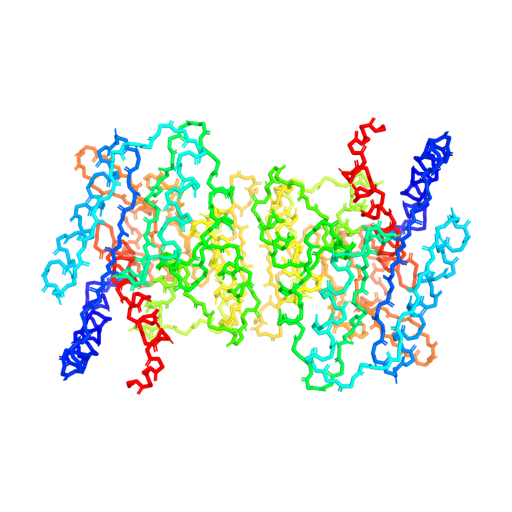 ILE B 1 75 ? -20.656 -7.664 -8.562 1 98.25 75 ILE B C 1
ATOM 2760 O O . ILE B 1 75 ? -20.469 -8.211 -7.469 1 98.25 75 ILE B O 1
ATOM 2764 N N . LYS B 1 76 ? -21.75 -7.859 -9.25 1 98.25 76 LYS B N 1
ATOM 2765 C CA . LYS B 1 76 ? -22.812 -8.742 -8.773 1 98.25 76 LYS B CA 1
ATOM 2766 C C . LYS B 1 76 ? -22.312 -10.172 -8.625 1 98.25 76 LYS B C 1
ATOM 2768 O O . LYS B 1 76 ? -22.609 -10.836 -7.629 1 98.25 76 LYS B O 1
ATOM 2773 N N . GLN B 1 77 ? -21.594 -10.594 -9.641 1 98.31 77 GLN B N 1
ATOM 2774 C CA . GLN B 1 77 ? -21.031 -11.938 -9.594 1 98.31 77 GLN B CA 1
ATOM 2775 C C . GLN B 1 77 ? -20.094 -12.102 -8.398 1 98.31 77 GLN B C 1
ATOM 2777 O O . GLN B 1 77 ? -20.078 -13.148 -7.742 1 98.31 77 GLN B O 1
ATOM 2782 N N . ILE B 1 78 ? -19.312 -11.102 -8.078 1 98.5 78 ILE B N 1
ATOM 2783 C CA . ILE B 1 78 ? -18.391 -11.109 -6.949 1 98.5 78 ILE B CA 1
ATOM 2784 C C . ILE B 1 78 ? -19.188 -11.211 -5.641 1 98.5 78 ILE B C 1
ATOM 2786 O O . ILE B 1 78 ? -18.828 -12 -4.758 1 98.5 78 ILE B O 1
ATOM 2790 N N . HIS B 1 79 ? -20.234 -10.469 -5.551 1 98.56 79 HIS B N 1
ATOM 2791 C CA . HIS B 1 79 ? -21.062 -10.531 -4.348 1 98.56 79 HIS B CA 1
ATOM 2792 C C . HIS B 1 79 ? -21.656 -11.922 -4.16 1 98.56 79 HIS B C 1
ATOM 2794 O O . HIS B 1 79 ? -21.734 -12.414 -3.035 1 98.56 79 HIS B O 1
ATOM 2800 N N . ILE B 1 80 ? -22.062 -12.539 -5.258 1 98.5 80 ILE B N 1
ATOM 2801 C CA . ILE B 1 80 ? -22.578 -13.906 -5.207 1 98.5 80 ILE B CA 1
ATOM 2802 C C . ILE B 1 80 ? -21.484 -14.844 -4.684 1 98.5 80 ILE B C 1
ATOM 2804 O O . ILE B 1 80 ? -21.734 -15.648 -3.779 1 98.5 80 ILE B O 1
ATOM 2808 N N . LEU B 1 81 ? -20.297 -14.695 -5.129 1 98.62 81 LEU B N 1
ATOM 2809 C CA . LEU B 1 81 ? -19.188 -15.555 -4.742 1 98.62 81 LEU B CA 1
ATOM 2810 C C . LEU B 1 81 ? -18.781 -15.289 -3.297 1 98.62 81 LEU B C 1
ATOM 2812 O O . LEU B 1 81 ? -18.438 -16.219 -2.564 1 98.62 81 LEU B O 1
ATOM 2816 N N . ASN B 1 82 ? -18.812 -14.047 -2.893 1 98.56 82 ASN B N 1
ATOM 2817 C CA . ASN B 1 82 ? -18.5 -13.688 -1.515 1 98.56 82 ASN B CA 1
ATOM 2818 C C . ASN B 1 82 ? -19.406 -14.422 -0.525 1 98.56 82 ASN B C 1
ATOM 2820 O O . ASN B 1 82 ? -18.969 -14.773 0.572 1 98.56 82 ASN B O 1
ATOM 2824 N N . ASN B 1 83 ? -20.594 -14.664 -0.964 1 98.12 83 ASN B N 1
ATOM 2825 C CA . ASN B 1 83 ? -21.594 -15.172 -0.039 1 98.12 83 ASN B CA 1
ATOM 2826 C C . ASN B 1 83 ? -21.906 -16.641 -0.302 1 98.12 83 ASN B C 1
ATOM 2828 O O . ASN B 1 83 ? -22.812 -17.219 0.301 1 98.12 83 ASN B O 1
ATOM 2832 N N . ASP B 1 84 ? -21.234 -17.281 -1.23 1 98.19 84 ASP B N 1
ATOM 2833 C CA . ASP B 1 84 ? -21.438 -18.703 -1.548 1 98.19 84 ASP B CA 1
ATOM 2834 C C . ASP B 1 84 ? -20.578 -19.594 -0.655 1 98.19 84 ASP B C 1
ATOM 2836 O O . ASP B 1 84 ? -19.391 -19.766 -0.897 1 98.19 84 ASP B O 1
ATOM 2840 N N . ASP B 1 85 ? -21.172 -20.234 0.26 1 96.75 85 ASP B N 1
ATOM 2841 C CA . ASP B 1 85 ? -20.469 -21.047 1.25 1 96.75 85 ASP B CA 1
ATOM 2842 C C . ASP B 1 85 ? -19.844 -22.281 0.608 1 96.75 85 ASP B C 1
ATOM 2844 O O . ASP B 1 85 ? -18.984 -22.922 1.203 1 96.75 85 ASP B O 1
ATOM 2848 N N . SER B 1 86 ? -20.344 -22.594 -0.591 1 97.5 86 SER B N 1
ATOM 2849 C CA . SER B 1 86 ? -19.797 -23.781 -1.255 1 97.5 86 SER B CA 1
ATOM 2850 C C . SER B 1 86 ? -18.469 -23.484 -1.936 1 97.5 86 SER B C 1
ATOM 2852 O O . SER B 1 86 ? -17.75 -24.391 -2.33 1 97.5 86 SER B O 1
ATOM 2854 N N . ILE B 1 87 ? -18.141 -22.188 -2.064 1 98.31 87 ILE B N 1
ATOM 2855 C CA . ILE B 1 87 ? -16.891 -21.75 -2.666 1 98.31 87 ILE B CA 1
ATOM 2856 C C . ILE B 1 87 ? -15.93 -21.281 -1.575 1 98.31 87 ILE B C 1
ATOM 2858 O O . ILE B 1 87 ? -16.266 -20.391 -0.781 1 98.31 87 ILE B O 1
ATOM 2862 N N . ASP B 1 88 ? -14.719 -21.828 -1.562 1 98.38 88 ASP B N 1
ATOM 2863 C CA . ASP B 1 88 ? -13.758 -21.5 -0.515 1 98.38 88 ASP B CA 1
ATOM 2864 C C . ASP B 1 88 ? -12.922 -20.281 -0.905 1 98.38 88 ASP B C 1
ATOM 2866 O O . ASP B 1 88 ? -12.422 -19.562 -0.038 1 98.38 88 ASP B O 1
ATOM 2870 N N . GLY B 1 89 ? -12.75 -20.047 -2.115 1 98.69 89 GLY B N 1
ATOM 2871 C CA . GLY B 1 89 ? -12.055 -18.891 -2.666 1 98.69 89 GLY B CA 1
ATOM 2872 C C . GLY B 1 89 ? -12.211 -18.75 -4.168 1 98.69 89 GLY B C 1
ATOM 2873 O O . GLY B 1 89 ? -12.648 -19.703 -4.836 1 98.69 89 GLY B O 1
ATOM 2874 N N . TYR B 1 90 ? -11.906 -17.609 -4.676 1 98.81 90 TYR B N 1
ATOM 2875 C CA . TYR B 1 90 ? -12.039 -17.453 -6.121 1 98.81 90 TYR B CA 1
ATOM 2876 C C . TYR B 1 90 ? -10.992 -16.469 -6.652 1 98.81 90 TYR B C 1
ATOM 2878 O O . TYR B 1 90 ? -10.352 -15.758 -5.875 1 98.81 90 TYR B O 1
ATOM 2886 N N . ILE B 1 91 ? -10.797 -16.5 -7.98 1 98.25 91 ILE B N 1
ATOM 2887 C CA . ILE B 1 91 ? -9.867 -15.641 -8.719 1 98.25 91 ILE B CA 1
ATOM 2888 C C . ILE B 1 91 ? -10.633 -14.867 -9.789 1 98.25 91 ILE B C 1
ATOM 2890 O O . ILE B 1 91 ? -11.492 -15.422 -10.477 1 98.25 91 ILE B O 1
ATOM 2894 N N . ILE B 1 92 ? -10.383 -13.586 -9.836 1 97.31 92 ILE B N 1
ATOM 2895 C CA . ILE B 1 92 ? -10.734 -12.805 -11.016 1 97.31 92 ILE B CA 1
ATOM 2896 C C . ILE B 1 92 ? -9.555 -12.75 -11.977 1 97.31 92 ILE B C 1
ATOM 2898 O O . ILE B 1 92 ? -8.523 -12.148 -11.664 1 97.31 92 ILE B O 1
ATOM 2902 N N . GLN B 1 93 ? -9.734 -13.406 -13.102 1 95.25 93 GLN B N 1
ATOM 2903 C CA . GLN B 1 93 ? -8.633 -13.453 -14.062 1 95.25 93 GLN B CA 1
ATOM 2904 C C . GLN B 1 93 ? -8.336 -12.062 -14.625 1 95.25 93 GLN B C 1
ATOM 2906 O O . GLN B 1 93 ? -9.227 -11.422 -15.203 1 95.25 93 GLN B O 1
ATOM 2911 N N . LEU B 1 94 ? -7.137 -11.656 -14.469 1 91.06 94 LEU B N 1
ATOM 2912 C CA . LEU B 1 94 ? -6.672 -10.375 -15 1 91.06 94 LEU B CA 1
ATOM 2913 C C . LEU B 1 94 ? -5.77 -10.586 -16.219 1 91.06 94 LEU B C 1
ATOM 2915 O O . LEU B 1 94 ? -5.156 -11.648 -16.359 1 91.06 94 LEU B O 1
ATOM 2919 N N . PRO B 1 95 ? -5.613 -9.539 -17.062 1 88.81 95 PRO B N 1
ATOM 2920 C CA . PRO B 1 95 ? -6.277 -8.234 -17.016 1 88.81 95 PRO B CA 1
ATOM 2921 C C . PRO B 1 95 ? -7.75 -8.312 -17.406 1 88.81 95 PRO B C 1
ATOM 2923 O O . PRO B 1 95 ? -8.18 -9.289 -18.016 1 88.81 95 PRO B O 1
ATOM 2926 N N . LEU B 1 96 ? -8.5 -7.297 -17.047 1 93.62 96 LEU B N 1
ATOM 2927 C CA . LEU B 1 96 ? -9.898 -7.164 -17.438 1 93.62 96 LEU B CA 1
ATOM 2928 C C . LEU B 1 96 ? -10.023 -6.414 -18.75 1 93.62 96 LEU B C 1
ATOM 2930 O O . LEU B 1 96 ? -9.133 -5.641 -19.125 1 93.62 96 LEU B O 1
ATOM 2934 N N . PRO B 1 97 ? -11.133 -6.691 -19.516 1 92.19 97 PRO B N 1
ATOM 2935 C CA . PRO B 1 97 ? -11.336 -5.953 -20.766 1 92.19 97 PRO B CA 1
ATOM 2936 C C . PRO B 1 97 ? -11.531 -4.457 -20.547 1 92.19 97 PRO B C 1
ATOM 2938 O O . PRO B 1 97 ? -11.719 -4.016 -19.406 1 92.19 97 PRO B O 1
ATOM 2941 N N . LYS B 1 98 ? -11.445 -3.707 -21.703 1 90.62 98 LYS B N 1
ATOM 2942 C CA . LYS B 1 98 ? -11.695 -2.27 -21.656 1 90.62 98 LYS B CA 1
ATOM 2943 C C . LYS B 1 98 ? -13.062 -1.976 -21.047 1 90.62 98 LYS B C 1
ATOM 2945 O O . LYS B 1 98 ? -14.031 -2.697 -21.297 1 90.62 98 LYS B O 1
ATOM 2950 N N . GLY B 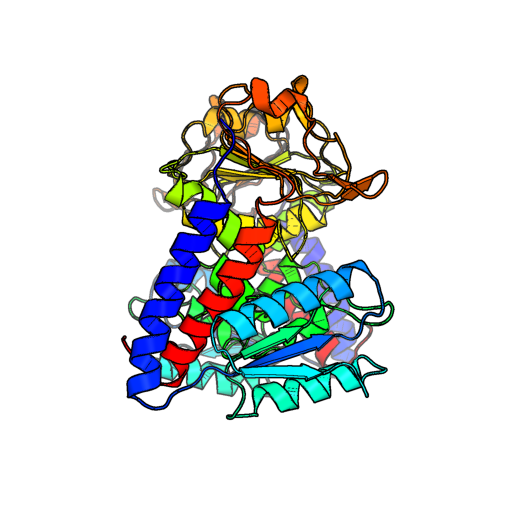1 99 ? -13.148 -0.999 -20.297 1 93.06 99 GLY B N 1
ATOM 2951 C CA . GLY B 1 99 ? -14.414 -0.632 -19.688 1 93.06 99 GLY B CA 1
ATOM 2952 C C . GLY B 1 99 ? -14.539 -1.085 -18.234 1 93.06 99 GLY B C 1
ATOM 2953 O O . GLY B 1 99 ? -15.422 -0.628 -17.516 1 93.06 99 GLY B O 1
ATOM 2954 N N . PHE B 1 100 ? -13.734 -2.051 -17.891 1 95 100 PHE B N 1
ATOM 2955 C CA . PHE B 1 100 ? -13.68 -2.486 -16.5 1 95 100 PHE B CA 1
ATOM 2956 C C . PHE B 1 100 ? -12.516 -1.822 -15.766 1 95 100 PHE B C 1
ATOM 2958 O O . PHE B 1 100 ? -11.422 -1.686 -16.312 1 95 100 PHE B O 1
ATOM 2965 N N . ASP B 1 101 ? -12.805 -1.376 -14.547 1 94.31 101 ASP B N 1
ATOM 2966 C CA . ASP B 1 101 ? -11.766 -0.85 -13.672 1 94.31 101 ASP B CA 1
ATOM 2967 C C . ASP B 1 101 ? -11.344 -1.887 -12.633 1 94.31 101 ASP B C 1
ATOM 2969 O O . ASP B 1 101 ? -12.07 -2.143 -11.672 1 94.31 101 ASP B O 1
ATOM 2973 N N . SER B 1 102 ? -10.172 -2.424 -12.758 1 93.19 102 SER B N 1
ATOM 2974 C CA . SER B 1 102 ? -9.695 -3.5 -11.898 1 93.19 102 SER B CA 1
ATOM 2975 C C . SER B 1 102 ? -9.648 -3.057 -10.438 1 93.19 102 SER B C 1
ATOM 2977 O O . SER B 1 102 ? -9.883 -3.857 -9.531 1 93.19 102 SER B O 1
ATOM 2979 N N . ASN B 1 103 ? -9.32 -1.779 -10.211 1 91.06 103 ASN B N 1
ATOM 2980 C CA . ASN B 1 103 ? -9.273 -1.28 -8.844 1 91.06 103 ASN B CA 1
ATOM 2981 C C . ASN B 1 103 ? -10.641 -1.339 -8.18 1 91.06 103 ASN B C 1
ATOM 2983 O O . ASN B 1 103 ? -10.758 -1.767 -7.027 1 91.06 103 ASN B O 1
ATOM 2987 N N . VAL B 1 104 ? -11.633 -0.917 -8.953 1 94.69 104 VAL B N 1
ATOM 2988 C CA . VAL B 1 104 ? -13 -0.95 -8.445 1 94.69 104 VAL B CA 1
ATOM 2989 C C . VAL B 1 104 ? -13.414 -2.393 -8.172 1 94.69 104 VAL B C 1
ATOM 2991 O O . VAL B 1 104 ? -13.969 -2.693 -7.109 1 94.69 104 VAL B O 1
ATOM 2994 N N . ILE B 1 105 ? -13.062 -3.238 -9.078 1 96.25 105 ILE B N 1
ATOM 2995 C CA . ILE B 1 105 ? -13.469 -4.637 -8.984 1 96.25 105 ILE B CA 1
ATOM 2996 C C . ILE B 1 105 ? -12.828 -5.277 -7.754 1 96.25 105 ILE B C 1
ATOM 2998 O O . ILE B 1 105 ? -13.508 -5.938 -6.965 1 96.25 105 ILE B O 1
ATOM 3002 N N . CYS B 1 106 ? -11.57 -5.035 -7.504 1 95.12 106 CYS B N 1
ATOM 3003 C CA . CYS B 1 106 ? -10.82 -5.68 -6.426 1 95.12 106 CYS B CA 1
ATOM 3004 C C . CYS B 1 106 ? -11.312 -5.207 -5.062 1 95.12 106 CYS B C 1
ATOM 3006 O O . CYS B 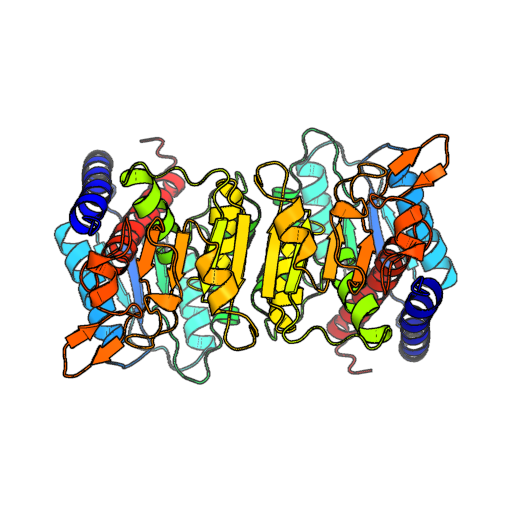1 106 ? -11.172 -5.914 -4.066 1 95.12 106 CYS B O 1
ATOM 3008 N N . GLU B 1 107 ? -11.93 -4.066 -4.988 1 95.5 107 GLU B N 1
ATOM 3009 C CA . GLU B 1 107 ? -12.445 -3.543 -3.729 1 95.5 107 GLU B CA 1
ATOM 3010 C C . GLU B 1 107 ? -13.648 -4.355 -3.248 1 95.5 107 GLU B C 1
ATOM 3012 O O . GLU B 1 107 ? -14 -4.309 -2.068 1 95.5 107 GLU B O 1
ATOM 3017 N N . HIS B 1 108 ? -14.266 -5.082 -4.168 1 97.38 108 HIS B N 1
ATOM 3018 C CA . HIS B 1 108 ? -15.477 -5.82 -3.816 1 97.38 108 HIS B CA 1
ATOM 3019 C C . HIS B 1 108 ? -15.148 -7.254 -3.42 1 97.38 108 HIS B C 1
ATOM 3021 O O . HIS B 1 108 ? -16.016 -7.988 -2.941 1 97.38 108 HIS B O 1
ATOM 3027 N N . ILE B 1 109 ? -13.922 -7.609 -3.555 1 98.19 109 ILE B N 1
ATOM 3028 C CA . ILE B 1 109 ? -13.508 -8.977 -3.236 1 98.19 109 ILE B CA 1
ATOM 3029 C C . ILE B 1 109 ? -13.359 -9.125 -1.725 1 98.19 109 ILE B C 1
ATOM 3031 O O . ILE B 1 109 ? -12.664 -8.344 -1.08 1 98.19 109 ILE B O 1
ATOM 3035 N N . ASP B 1 110 ? -14.031 -10.141 -1.156 1 98.06 110 ASP B N 1
ATOM 3036 C CA . ASP B 1 110 ? -13.867 -10.484 0.251 1 98.06 110 ASP B CA 1
ATOM 3037 C C . ASP B 1 110 ? -12.484 -11.086 0.509 1 98.06 110 ASP B C 1
ATOM 3039 O O . ASP B 1 110 ? -12.102 -12.07 -0.132 1 98.06 110 ASP B O 1
ATOM 3043 N N . VAL B 1 111 ? -11.758 -10.523 1.444 1 98.06 111 VAL B N 1
ATOM 3044 C CA . VAL B 1 111 ? -10.391 -10.938 1.759 1 98.06 111 VAL B CA 1
ATOM 3045 C C . VAL B 1 111 ? -10.383 -12.414 2.156 1 98.06 111 VAL B C 1
ATOM 3047 O O . VAL B 1 111 ? -9.406 -13.125 1.895 1 98.06 111 VAL B O 1
ATOM 3050 N N . ASN B 1 112 ? -11.469 -12.906 2.662 1 97.94 112 ASN B N 1
ATOM 3051 C CA . ASN B 1 112 ? -11.555 -14.289 3.125 1 97.94 112 ASN B CA 1
ATOM 3052 C C . ASN B 1 112 ? -11.914 -15.242 1.987 1 97.94 112 ASN B C 1
ATOM 3054 O O . ASN B 1 112 ? -12.086 -16.438 2.207 1 97.94 112 ASN B O 1
ATOM 3058 N N . LYS B 1 113 ? -12.031 -14.742 0.773 1 98.5 113 LYS B N 1
ATOM 3059 C CA . LYS B 1 113 ? -12.289 -15.547 -0.418 1 98.5 113 LYS B CA 1
ATOM 3060 C C . LYS B 1 113 ? -11.266 -15.242 -1.513 1 98.5 113 LYS B C 1
ATOM 3062 O O . LYS B 1 113 ? -11.391 -15.742 -2.635 1 98.5 113 LYS B O 1
ATOM 3067 N N . ASP B 1 114 ? -10.305 -14.445 -1.242 1 98.62 114 ASP B N 1
ATOM 3068 C CA . ASP B 1 114 ? -9.391 -13.844 -2.209 1 98.62 114 ASP B CA 1
ATOM 3069 C C . ASP B 1 114 ? -8.164 -14.727 -2.426 1 98.62 114 ASP B C 1
ATOM 3071 O O . ASP B 1 114 ? -7.113 -14.492 -1.829 1 98.62 114 ASP B O 1
ATOM 3075 N N . ILE B 1 115 ? -8.234 -15.57 -3.363 1 98.75 115 ILE B N 1
ATOM 3076 C CA . ILE B 1 115 ? -7.137 -16.5 -3.588 1 98.75 115 ILE B CA 1
ATOM 3077 C C . ILE B 1 115 ? -5.906 -15.742 -4.082 1 98.75 115 ILE B C 1
ATOM 3079 O O . ILE B 1 115 ? -4.777 -16.062 -3.701 1 98.75 115 ILE B O 1
ATOM 3083 N N . ASP B 1 116 ? -6.09 -14.688 -4.855 1 97.56 116 ASP B N 1
ATOM 3084 C CA . ASP B 1 116 ? -4.984 -14.016 -5.531 1 97.56 116 ASP B CA 1
ATOM 3085 C C . ASP B 1 116 ? -4.363 -12.953 -4.633 1 97.56 116 ASP B C 1
ATOM 3087 O O . ASP B 1 116 ? -3.312 -12.391 -4.961 1 97.56 116 ASP B O 1
ATOM 3091 N N . GLY B 1 117 ? -4.977 -12.617 -3.51 1 97.94 117 GLY B N 1
ATOM 3092 C CA . GLY B 1 117 ? -4.438 -11.656 -2.561 1 97.94 117 GLY B CA 1
ATOM 3093 C C . GLY B 1 117 ? -4.43 -10.234 -3.094 1 97.94 117 GLY B C 1
ATOM 3094 O O . GLY B 1 117 ? -3.494 -9.477 -2.832 1 97.94 117 GLY B O 1
ATOM 3095 N N . LEU B 1 118 ? -5.488 -9.859 -3.869 1 95.44 118 LEU B N 1
ATOM 3096 C CA . LEU B 1 118 ? -5.426 -8.57 -4.551 1 95.44 118 LEU B CA 1
ATOM 3097 C C . LEU B 1 118 ? -6.543 -7.652 -4.074 1 95.44 118 LEU B C 1
ATOM 3099 O O . LEU B 1 118 ? -6.672 -6.523 -4.559 1 95.44 118 LEU B O 1
ATOM 3103 N N . SER B 1 119 ? -7.367 -8.117 -3.08 1 97 119 SER B N 1
ATOM 3104 C CA . SER B 1 119 ? -8.375 -7.238 -2.506 1 97 119 SER B CA 1
ATOM 3105 C C . SER B 1 119 ? -7.738 -6.059 -1.782 1 97 119 SER B C 1
ATOM 3107 O O . SER B 1 119 ? -6.562 -6.113 -1.413 1 97 119 SER B O 1
ATOM 3109 N N . SER B 1 120 ? -8.523 -5.012 -1.558 1 95.56 120 SER B N 1
ATOM 3110 C CA . SER B 1 120 ? -8.023 -3.824 -0.866 1 95.56 120 SER B CA 1
ATOM 3111 C C . SER B 1 120 ? -7.516 -4.172 0.528 1 95.56 120 SER B C 1
ATOM 3113 O O . SER B 1 120 ? -6.465 -3.684 0.951 1 95.56 120 SER B O 1
ATOM 3115 N N . PHE B 1 121 ? -8.219 -5.031 1.188 1 96.75 121 PHE B N 1
ATOM 3116 C CA . PHE B 1 121 ? -7.809 -5.418 2.533 1 96.75 121 PHE B CA 1
ATOM 3117 C C . PHE B 1 121 ? -6.555 -6.277 2.492 1 96.75 121 PHE B C 1
ATOM 3119 O O . PHE B 1 121 ? -5.656 -6.117 3.32 1 96.75 121 PHE B O 1
ATOM 3126 N N . ALA B 1 122 ? -6.484 -7.176 1.491 1 97.5 122 ALA B N 1
ATOM 3127 C CA . ALA B 1 122 ? -5.281 -7.996 1.366 1 97.5 122 ALA B CA 1
ATOM 3128 C C . ALA B 1 122 ? -4.055 -7.129 1.091 1 97.5 122 ALA B C 1
ATOM 3130 O O . ALA B 1 122 ? -3.012 -7.297 1.729 1 97.5 122 ALA B O 1
ATOM 3131 N N . ILE B 1 123 ? -4.242 -6.199 0.224 1 96.25 123 ILE B N 1
ATOM 3132 C CA . ILE B 1 123 ? -3.154 -5.305 -0.16 1 96.25 123 ILE B CA 1
ATOM 3133 C C . ILE B 1 123 ? -2.727 -4.465 1.043 1 96.25 123 ILE B C 1
ATOM 3135 O O . ILE B 1 123 ? -1.534 -4.367 1.346 1 96.25 123 ILE B O 1
ATOM 3139 N N . SER B 1 124 ? -3.643 -3.898 1.745 1 96.5 124 SER B N 1
ATOM 3140 C CA . SER B 1 124 ? -3.348 -3.051 2.898 1 96.5 124 SER B CA 1
ATOM 3141 C C . SER B 1 124 ? -2.691 -3.852 4.016 1 96.5 124 SER B C 1
ATOM 3143 O O . SER B 1 124 ? -1.729 -3.391 4.633 1 96.5 124 SER B O 1
ATOM 3145 N N . ARG B 1 125 ? -3.203 -5.043 4.234 1 97.38 125 ARG B N 1
ATOM 3146 C CA . ARG B 1 125 ? -2.66 -5.891 5.293 1 97.38 125 ARG B CA 1
ATOM 3147 C C . ARG B 1 125 ? -1.244 -6.348 4.953 1 97.38 125 ARG B C 1
ATOM 3149 O O . ARG B 1 125 ? -0.381 -6.41 5.832 1 97.38 125 ARG B O 1
ATOM 3156 N N . ASN B 1 126 ? -1.085 -6.645 3.682 1 97 126 ASN B N 1
ATOM 3157 C CA . ASN B 1 126 ? 0.252 -7.012 3.229 1 97 126 ASN B CA 1
ATOM 3158 C C . ASN B 1 126 ? 1.241 -5.863 3.414 1 97 126 ASN B C 1
ATOM 3160 O O . ASN B 1 126 ? 2.32 -6.055 3.977 1 97 126 ASN B O 1
ATOM 3164 N N . LEU B 1 127 ? 0.866 -4.715 2.986 1 97 127 LEU B N 1
ATOM 3165 C CA . LEU B 1 127 ? 1.719 -3.535 3.105 1 97 127 LEU B CA 1
ATOM 3166 C C . LEU B 1 127 ? 2.053 -3.25 4.566 1 97 127 LEU B C 1
ATOM 3168 O O . LEU B 1 127 ? 3.182 -2.875 4.887 1 97 127 LEU B O 1
ATOM 3172 N N . ALA B 1 128 ? 1.117 -3.484 5.426 1 96.06 128 ALA B N 1
ATOM 3173 C CA . ALA B 1 128 ? 1.246 -3.164 6.844 1 96.06 128 ALA B CA 1
ATOM 3174 C C . ALA B 1 128 ? 1.948 -4.289 7.598 1 96.06 128 ALA B C 1
ATOM 3176 O O . ALA B 1 128 ? 2.27 -4.148 8.781 1 96.06 128 ALA B O 1
ATOM 3177 N N . ASN B 1 129 ? 2.172 -5.406 6.934 1 95.06 129 ASN B N 1
ATOM 3178 C CA . ASN B 1 129 ? 2.605 -6.609 7.633 1 95.06 129 ASN B CA 1
ATOM 3179 C C . ASN B 1 129 ? 1.69 -6.934 8.812 1 95.06 129 ASN B C 1
ATOM 3181 O O . ASN B 1 129 ? 2.16 -7.113 9.938 1 95.06 129 ASN B O 1
ATOM 3185 N N . SER B 1 130 ? 0.386 -6.973 8.586 1 95.25 130 SER B N 1
ATOM 3186 C CA . SER B 1 130 ? -0.644 -7.133 9.602 1 95.25 130 SER B CA 1
ATOM 3187 C C . SER B 1 130 ? -0.694 -8.57 10.117 1 95.25 130 SER B C 1
ATOM 3189 O O . SER B 1 130 ? -0.442 -9.516 9.367 1 95.25 130 SER B O 1
ATOM 3191 N N . ASN B 1 131 ? -1.104 -8.734 11.391 1 93.31 131 ASN B N 1
ATOM 3192 C CA . ASN B 1 131 ? -1.313 -10.055 11.969 1 93.31 131 ASN B CA 1
ATOM 3193 C C . ASN B 1 131 ? -2.693 -10.609 11.617 1 93.31 131 ASN B C 1
ATOM 3195 O O . ASN B 1 131 ? -2.982 -11.781 11.875 1 93.31 131 ASN B O 1
ATOM 3199 N N . LEU B 1 132 ? -3.52 -9.789 11.031 1 94.88 132 LEU B N 1
ATOM 3200 C CA . LEU B 1 132 ? -4.805 -10.281 10.547 1 94.88 132 LEU B CA 1
ATOM 3201 C C . LEU B 1 132 ? -4.613 -11.219 9.359 1 94.88 132 LEU B C 1
ATOM 3203 O O . LEU B 1 132 ? -3.762 -10.977 8.508 1 94.88 132 LEU B O 1
ATOM 3207 N N . PHE B 1 133 ? -5.43 -12.203 9.32 1 96 133 PHE B N 1
ATOM 3208 C CA . PHE B 1 133 ? -5.344 -13.164 8.227 1 96 133 PHE B CA 1
ATOM 3209 C C . PHE B 1 133 ? -5.539 -12.469 6.883 1 96 133 PHE B C 1
ATOM 3211 O O . PHE B 1 133 ? -6.457 -11.664 6.719 1 96 133 PHE B O 1
ATOM 3218 N N . HIS B 1 134 ? -4.668 -12.781 5.977 1 97.31 134 HIS B N 1
ATOM 3219 C CA . HIS B 1 134 ? -4.852 -12.359 4.594 1 97.31 134 HIS B CA 1
ATOM 3220 C C . HIS B 1 134 ? -3.979 -13.172 3.645 1 97.31 134 HIS B C 1
ATOM 3222 O O . HIS B 1 134 ? -2.83 -13.484 3.965 1 97.31 134 HIS B O 1
ATOM 3228 N N . PRO B 1 135 ? -4.527 -13.594 2.49 1 98.12 135 PRO B N 1
ATOM 3229 C CA . PRO B 1 135 ? -3.684 -14.164 1.438 1 98.12 135 PRO B CA 1
ATOM 3230 C C . PRO B 1 135 ? -2.686 -13.156 0.869 1 98.12 135 PRO B C 1
ATOM 3232 O O . PRO B 1 135 ? -3.023 -11.984 0.675 1 98.12 135 PRO B O 1
ATOM 3235 N N . LYS B 1 136 ? -1.464 -13.562 0.678 1 98 136 LYS B N 1
ATOM 3236 C CA . LYS B 1 136 ? -0.459 -12.711 0.045 1 98 136 LYS B CA 1
ATOM 3237 C C . LYS B 1 136 ? -0.581 -12.758 -1.476 1 98 136 LYS B C 1
ATOM 3239 O O . LYS B 1 136 ? -0.981 -13.773 -2.043 1 98 136 LYS B O 1
ATOM 3244 N N . PRO B 1 137 ? -0.257 -11.664 -2.152 1 98 137 PRO B N 1
ATOM 3245 C CA . PRO B 1 137 ? -0.319 -11.672 -3.615 1 98 137 PRO B CA 1
ATOM 3246 C C . PRO B 1 137 ? 0.521 -12.789 -4.234 1 98 137 PRO B C 1
ATOM 3248 O O . PRO B 1 137 ? 1.711 -12.914 -3.93 1 98 137 PRO B O 1
ATOM 3251 N N . CYS B 1 138 ? -0.059 -13.562 -5.121 1 98.12 138 CYS B N 1
ATOM 3252 C CA . CYS B 1 138 ? 0.498 -14.844 -5.543 1 98.12 138 CYS B CA 1
ATOM 3253 C C . CYS B 1 138 ? 1.837 -14.648 -6.246 1 98.12 138 CYS B C 1
ATOM 3255 O O . CYS B 1 138 ? 2.828 -15.289 -5.887 1 98.12 138 CYS B O 1
ATOM 3257 N N . THR B 1 139 ? 1.883 -13.75 -7.254 1 97 139 THR B N 1
ATOM 3258 C CA . THR B 1 139 ? 3.117 -13.57 -8.016 1 97 139 THR B CA 1
ATOM 3259 C C . THR B 1 139 ? 4.227 -13.023 -7.117 1 97 139 THR B C 1
ATOM 3261 O O . THR B 1 139 ? 5.332 -13.562 -7.09 1 97 139 THR B O 1
ATOM 3264 N N . ALA B 1 140 ? 3.947 -12.016 -6.344 1 98.31 140 ALA B N 1
ATOM 3265 C CA . ALA B 1 140 ? 4.93 -11.391 -5.469 1 98.31 140 ALA B CA 1
ATOM 3266 C C . ALA B 1 140 ? 5.426 -12.367 -4.406 1 98.31 140 ALA B C 1
ATOM 3268 O O . ALA B 1 140 ? 6.629 -12.477 -4.168 1 98.31 140 ALA B O 1
ATOM 3269 N N . ASN B 1 141 ? 4.508 -13.039 -3.816 1 98.38 141 ASN B N 1
ATOM 3270 C CA . ASN B 1 141 ? 4.898 -13.984 -2.775 1 98.38 141 ASN B CA 1
ATOM 3271 C C . ASN B 1 141 ? 5.664 -15.172 -3.354 1 98.38 141 ASN B C 1
ATOM 3273 O O . ASN B 1 141 ? 6.504 -15.766 -2.676 1 98.38 141 ASN B O 1
ATOM 3277 N N . GLY B 1 142 ? 5.312 -15.547 -4.602 1 98.75 142 GLY B N 1
ATOM 3278 C CA . GLY B 1 142 ? 6.117 -16.547 -5.297 1 98.75 142 GLY B CA 1
ATOM 3279 C C . GLY B 1 142 ? 7.574 -16.156 -5.422 1 98.75 142 GLY B C 1
ATOM 3280 O O . GLY B 1 142 ? 8.469 -16.984 -5.25 1 98.75 142 GLY B O 1
ATOM 3281 N N . ILE B 1 143 ? 7.809 -14.938 -5.672 1 98.88 143 ILE B N 1
ATOM 3282 C CA . ILE B 1 143 ? 9.164 -14.406 -5.789 1 98.88 143 ILE B CA 1
ATOM 3283 C C . ILE B 1 143 ? 9.875 -14.516 -4.445 1 98.88 143 ILE B C 1
ATOM 3285 O O . ILE B 1 143 ? 11.031 -14.945 -4.383 1 98.88 143 ILE B O 1
ATOM 3289 N N . ILE B 1 144 ? 9.211 -14.188 -3.371 1 98.88 144 ILE B N 1
ATOM 3290 C CA . ILE B 1 144 ? 9.789 -14.281 -2.033 1 98.88 144 ILE B CA 1
ATOM 3291 C C . ILE B 1 144 ? 10.133 -15.734 -1.724 1 98.88 144 ILE B C 1
ATOM 3293 O O . ILE B 1 144 ? 11.203 -16.031 -1.196 1 98.88 144 ILE B O 1
ATOM 3297 N N . GLU B 1 145 ? 9.234 -16.672 -2.104 1 98.81 145 GLU B N 1
ATOM 3298 C CA . GLU B 1 145 ? 9.461 -18.094 -1.86 1 98.81 145 GLU B CA 1
ATOM 3299 C C . GLU B 1 145 ? 10.672 -18.594 -2.639 1 98.81 145 GLU B C 1
ATOM 3301 O O . GLU B 1 145 ? 11.422 -19.438 -2.148 1 98.81 145 GLU B O 1
ATOM 3306 N N . ILE B 1 146 ? 10.859 -18.125 -3.898 1 98.88 146 ILE B N 1
ATOM 3307 C CA . ILE B 1 146 ? 12.023 -18.484 -4.691 1 98.88 146 ILE B CA 1
ATOM 3308 C C . ILE B 1 146 ? 13.297 -18.125 -3.934 1 98.88 146 ILE B C 1
ATOM 3310 O O . ILE B 1 146 ? 14.203 -18.969 -3.797 1 98.88 146 ILE B O 1
ATOM 3314 N N . LEU B 1 147 ? 13.359 -16.953 -3.387 1 98.88 147 LEU B N 1
ATOM 3315 C CA . LEU B 1 147 ? 14.539 -16.484 -2.658 1 98.88 147 LEU B CA 1
ATOM 3316 C C . LEU B 1 147 ? 14.758 -17.328 -1.399 1 98.88 147 LEU B C 1
ATOM 3318 O O . LEU B 1 147 ? 15.867 -17.812 -1.157 1 98.88 147 LEU B O 1
ATOM 3322 N N . LYS B 1 148 ? 13.695 -17.547 -0.653 1 98.69 148 LYS B N 1
ATOM 3323 C CA . LYS B 1 148 ? 13.797 -18.25 0.62 1 98.69 148 LYS B CA 1
ATOM 3324 C C . LYS B 1 148 ? 14.219 -19.703 0.411 1 98.69 148 LYS B C 1
ATOM 3326 O O . LYS B 1 148 ? 15.125 -20.203 1.085 1 98.69 148 LYS B O 1
ATOM 3331 N N . GLN B 1 149 ? 13.609 -20.359 -0.502 1 98.31 149 GLN B N 1
ATOM 3332 C CA . GLN B 1 149 ? 13.891 -21.781 -0.709 1 98.31 149 GLN B CA 1
ATOM 3333 C C . GLN B 1 149 ? 15.203 -21.969 -1.453 1 98.31 149 GLN B C 1
ATOM 3335 O O . GLN B 1 149 ? 15.719 -23.094 -1.521 1 98.31 149 GLN B O 1
ATOM 3340 N N . SER B 1 150 ? 15.758 -20.922 -2.037 1 98.19 150 SER B N 1
ATOM 3341 C CA . SER B 1 150 ? 17.125 -20.938 -2.576 1 98.19 150 SER B CA 1
ATOM 3342 C C . SER B 1 150 ? 18.141 -20.641 -1.495 1 98.19 150 SER B C 1
ATOM 3344 O O . SER B 1 150 ? 19.328 -20.438 -1.793 1 98.19 150 SER B O 1
ATOM 3346 N N . ASN B 1 151 ? 17.672 -20.469 -0.275 1 97.62 151 ASN B N 1
ATOM 3347 C CA . ASN B 1 151 ? 18.5 -20.141 0.88 1 97.62 151 ASN B CA 1
ATOM 3348 C C . ASN B 1 151 ? 19.234 -18.812 0.689 1 97.62 151 ASN B C 1
ATOM 3350 O O . ASN B 1 151 ? 20.406 -18.703 1.049 1 97.62 151 ASN B O 1
ATOM 3354 N N . TYR B 1 152 ? 18.609 -17.938 -0.024 1 98.31 152 TYR B N 1
ATOM 3355 C CA . TYR B 1 152 ? 19.141 -16.594 -0.205 1 98.31 152 TYR B CA 1
ATOM 3356 C C . TYR B 1 152 ? 18.578 -15.641 0.842 1 98.31 152 TYR B C 1
ATOM 3358 O O . TYR B 1 152 ? 17.375 -15.406 0.9 1 98.31 152 TYR B O 1
ATOM 3366 N N . SER B 1 153 ? 19.391 -15.062 1.679 1 98.06 153 SER B N 1
ATOM 3367 C CA . SER B 1 153 ? 18.953 -14.148 2.723 1 98.06 153 SER B CA 1
ATOM 3368 C C . SER B 1 153 ? 18.5 -12.812 2.135 1 98.06 153 SER B C 1
ATOM 3370 O O . SER B 1 153 ? 19.234 -12.18 1.377 1 98.06 153 SER B O 1
ATOM 3372 N N . ILE B 1 154 ? 17.328 -12.359 2.512 1 98.75 154 ILE B N 1
ATOM 3373 C CA . ILE B 1 154 ? 16.75 -11.125 1.983 1 98.75 154 ILE B CA 1
ATOM 3374 C C . ILE B 1 154 ? 17.125 -9.953 2.895 1 98.75 154 ILE B C 1
ATOM 3376 O O . ILE B 1 154 ? 17.281 -8.828 2.428 1 98.75 154 ILE B O 1
ATOM 3380 N N . GLU B 1 155 ? 17.281 -10.195 4.172 1 98.62 155 GLU B N 1
ATOM 3381 C CA . GLU B 1 155 ? 17.516 -9.156 5.172 1 98.62 155 GLU B CA 1
ATOM 3382 C C . GLU B 1 155 ? 18.75 -8.328 4.84 1 98.62 155 GLU B C 1
ATOM 3384 O O . GLU B 1 155 ? 19.828 -8.891 4.582 1 98.62 155 GLU B O 1
ATOM 3389 N N . GLY B 1 156 ? 18.562 -7.09 4.785 1 98.31 156 GLY B N 1
ATOM 3390 C CA . GLY B 1 156 ? 19.656 -6.168 4.574 1 98.31 156 GLY B CA 1
ATOM 3391 C C . GLY B 1 156 ? 20.031 -6.008 3.113 1 98.31 156 GLY B C 1
ATOM 3392 O O . GLY B 1 156 ? 20.828 -5.137 2.764 1 98.31 156 GLY B O 1
ATOM 3393 N N . LYS B 1 157 ? 19.438 -6.824 2.213 1 98.75 157 LYS B N 1
ATOM 3394 C CA . LYS B 1 157 ? 19.781 -6.773 0.794 1 98.75 157 LYS B CA 1
ATOM 3395 C C . LYS B 1 157 ? 19.094 -5.594 0.109 1 98.75 157 LYS B C 1
ATOM 3397 O O . LYS B 1 157 ? 18.078 -5.09 0.594 1 98.75 157 LYS B O 1
ATOM 3402 N N . HIS B 1 158 ? 19.734 -5.137 -0.915 1 98.81 158 HIS B N 1
ATOM 3403 C CA . HIS B 1 158 ? 19.141 -4.109 -1.77 1 98.81 158 HIS B CA 1
ATOM 3404 C C . HIS B 1 158 ? 18.375 -4.727 -2.932 1 98.81 158 HIS B C 1
ATOM 3406 O O . HIS B 1 158 ? 18.984 -5.273 -3.861 1 98.81 158 HIS B O 1
ATOM 3412 N N . ALA B 1 159 ? 17.062 -4.676 -2.84 1 98.88 159 ALA B N 1
ATOM 3413 C CA . ALA B 1 159 ? 16.188 -5.184 -3.895 1 98.88 159 ALA B CA 1
ATOM 3414 C C . ALA B 1 159 ? 15.711 -4.051 -4.797 1 98.88 159 ALA B C 1
ATOM 3416 O O . ALA B 1 159 ? 15.086 -3.096 -4.328 1 98.88 159 ALA B O 1
ATOM 3417 N N . VAL B 1 160 ? 16 -4.191 -6.078 1 98.94 160 VAL B N 1
ATOM 3418 C CA . VAL B 1 160 ? 15.523 -3.232 -7.07 1 98.94 160 VAL B CA 1
ATOM 3419 C C . VAL B 1 160 ? 14.414 -3.865 -7.914 1 98.94 160 VAL B C 1
ATOM 3421 O O . VAL B 1 160 ? 14.625 -4.914 -8.531 1 98.94 160 VAL B O 1
ATOM 3424 N N . ILE B 1 161 ? 13.281 -3.24 -7.871 1 98.94 161 ILE B N 1
ATOM 3425 C CA . ILE B 1 161 ? 12.117 -3.689 -8.625 1 98.94 161 ILE B CA 1
ATOM 3426 C C . ILE B 1 161 ? 11.938 -2.809 -9.859 1 98.94 161 ILE B C 1
ATOM 3428 O O . ILE B 1 161 ? 11.82 -1.587 -9.75 1 98.94 161 ILE B O 1
ATOM 3432 N N . ILE B 1 162 ? 11.93 -3.406 -11.023 1 98.88 162 ILE B N 1
ATOM 3433 C CA . ILE B 1 162 ? 11.602 -2.672 -12.242 1 98.88 162 ILE B CA 1
ATOM 3434 C C . ILE B 1 162 ? 10.148 -2.941 -12.625 1 98.88 162 ILE B C 1
ATOM 3436 O O . ILE B 1 162 ? 9.875 -3.75 -13.516 1 98.88 162 ILE B O 1
ATOM 3440 N N . ASN B 1 163 ? 9.266 -2.354 -12 1 98.56 163 ASN B N 1
ATOM 3441 C CA . ASN B 1 163 ? 7.816 -2.49 -12.117 1 98.56 163 ASN B CA 1
ATOM 3442 C C . ASN B 1 163 ? 7.094 -1.757 -10.992 1 98.56 163 ASN B C 1
ATOM 3444 O O . ASN B 1 163 ? 7.531 -1.789 -9.844 1 98.56 163 ASN B O 1
ATOM 3448 N N . ARG B 1 164 ? 6.043 -1.122 -11.242 1 98.06 164 ARG B N 1
ATOM 3449 C CA . ARG B 1 164 ? 5.273 -0.496 -10.172 1 98.06 164 ARG B CA 1
ATOM 3450 C C . ARG B 1 164 ? 3.787 -0.791 -10.32 1 98.06 164 ARG B C 1
ATOM 3452 O O . ARG B 1 164 ? 2.945 0.048 -9.992 1 98.06 164 ARG B O 1
ATOM 3459 N N . SER B 1 165 ? 3.404 -1.929 -10.844 1 95.06 165 SER B N 1
ATOM 3460 C CA . SER B 1 165 ? 2.016 -2.352 -10.992 1 95.06 165 SER B CA 1
ATOM 3461 C C . SER B 1 165 ? 1.454 -2.873 -9.672 1 95.06 165 SER B C 1
ATOM 3463 O O . SER B 1 165 ? 2.211 -3.209 -8.758 1 95.06 165 SER B O 1
ATOM 3465 N N . MET B 1 166 ? 0.096 -3.006 -9.594 1 94 166 MET B N 1
ATOM 3466 C CA . MET B 1 166 ? -0.593 -3.525 -8.422 1 94 166 MET B CA 1
ATOM 3467 C C . MET B 1 166 ? -0.533 -5.051 -8.383 1 94 166 MET B C 1
ATOM 3469 O O . MET B 1 166 ? -0.901 -5.664 -7.379 1 94 166 MET B O 1
ATOM 3473 N N . ILE B 1 167 ? -0.009 -5.68 -9.422 1 90.81 167 ILE B N 1
ATOM 3474 C CA . ILE B 1 167 ? 0.012 -7.133 -9.5 1 90.81 167 ILE B CA 1
ATOM 3475 C C . ILE B 1 167 ? 1.359 -7.66 -9.008 1 90.81 167 ILE B C 1
ATOM 3477 O O . ILE B 1 167 ? 1.423 -8.688 -8.336 1 90.81 167 ILE B O 1
ATOM 3481 N N . VAL B 1 168 ? 2.436 -6.875 -9.398 1 95.38 168 VAL B N 1
ATOM 3482 C CA . VAL B 1 168 ? 3.766 -7.398 -9.102 1 95.38 168 VAL B CA 1
ATOM 3483 C C . VAL B 1 168 ? 4.531 -6.402 -8.227 1 95.38 168 VAL B C 1
ATOM 3485 O O . VAL B 1 168 ? 4.758 -6.652 -7.043 1 95.38 168 VAL B O 1
ATOM 3488 N N . GLY B 1 169 ? 4.738 -5.234 -8.75 1 97.62 169 GLY B N 1
ATOM 3489 C CA . GLY B 1 169 ? 5.684 -4.293 -8.172 1 97.62 169 GLY B CA 1
ATOM 3490 C C . GLY B 1 169 ? 5.289 -3.83 -6.781 1 97.62 169 GLY B C 1
ATOM 3491 O O . GLY B 1 169 ? 6.035 -4.023 -5.82 1 97.62 169 GLY B O 1
ATOM 3492 N N . LYS B 1 170 ? 4.152 -3.277 -6.672 1 97.69 170 LYS B N 1
ATOM 3493 C CA . LYS B 1 170 ? 3.732 -2.639 -5.43 1 97.69 170 LYS B CA 1
ATOM 3494 C C . LYS B 1 170 ? 3.547 -3.668 -4.316 1 97.69 170 LYS B C 1
ATOM 3496 O O . LYS B 1 170 ? 4.035 -3.479 -3.201 1 97.69 170 LYS B O 1
ATOM 3501 N N . PRO B 1 171 ? 2.957 -4.863 -4.574 1 97.81 171 PRO B N 1
ATOM 3502 C CA . PRO B 1 171 ? 2.938 -5.883 -3.523 1 97.81 171 PRO B CA 1
ATOM 3503 C C . PRO B 1 171 ? 4.336 -6.32 -3.096 1 97.81 171 PRO B C 1
ATOM 3505 O O . PRO B 1 171 ? 4.566 -6.59 -1.914 1 97.81 171 PRO B O 1
ATOM 3508 N N . LEU B 1 172 ? 5.242 -6.348 -3.992 1 98.5 172 LEU B N 1
ATOM 3509 C CA . LEU B 1 172 ? 6.602 -6.781 -3.695 1 98.5 172 LEU B CA 1
ATOM 3510 C C . LEU B 1 172 ? 7.293 -5.793 -2.762 1 98.5 172 LEU B C 1
ATOM 3512 O O . LEU B 1 172 ? 8.117 -6.188 -1.936 1 98.5 172 LEU B O 1
ATOM 3516 N N . ILE B 1 173 ? 6.938 -4.496 -2.936 1 98.75 173 ILE B N 1
ATOM 3517 C CA . ILE B 1 173 ? 7.492 -3.498 -2.027 1 98.75 173 ILE B CA 1
ATOM 3518 C C . ILE B 1 173 ? 7.215 -3.906 -0.582 1 98.75 173 ILE B C 1
ATOM 3520 O O . ILE B 1 173 ? 8.141 -3.988 0.234 1 98.75 173 ILE B O 1
ATOM 3524 N N . GLY B 1 174 ? 5.957 -4.207 -0.314 1 98.38 174 GLY B N 1
ATOM 3525 C CA . GLY B 1 174 ? 5.566 -4.594 1.032 1 98.38 174 GLY B CA 1
ATOM 3526 C C . GLY B 1 174 ? 6.27 -5.848 1.519 1 98.38 174 GLY B C 1
ATOM 3527 O O . GLY B 1 174 ? 6.742 -5.902 2.656 1 98.38 174 GLY B O 1
ATOM 3528 N N . LEU B 1 175 ? 6.383 -6.836 0.667 1 98.75 175 LEU B N 1
ATOM 3529 C CA . LEU B 1 175 ? 6.949 -8.117 1.065 1 98.75 175 LEU B CA 1
ATOM 3530 C C . LEU B 1 175 ? 8.453 -8 1.3 1 98.75 175 LEU B C 1
ATOM 3532 O O . LEU B 1 175 ? 8.984 -8.594 2.242 1 98.75 175 LEU B O 1
ATOM 3536 N N . PHE B 1 176 ? 9.156 -7.246 0.458 1 98.88 176 PHE B N 1
ATOM 3537 C CA . PHE B 1 176 ? 10.586 -7.043 0.654 1 98.88 176 PHE B CA 1
ATOM 3538 C C . PHE B 1 176 ? 10.852 -6.27 1.939 1 98.88 176 PHE B C 1
ATOM 3540 O O . PHE B 1 176 ? 11.773 -6.594 2.688 1 98.88 176 PHE B O 1
ATOM 3547 N N . LEU B 1 177 ? 10.055 -5.238 2.178 1 98.75 177 LEU B N 1
ATOM 3548 C CA . LEU B 1 177 ? 10.219 -4.473 3.408 1 98.75 177 LEU B CA 1
ATOM 3549 C C . LEU B 1 177 ? 9.961 -5.348 4.633 1 98.75 177 LEU B C 1
ATOM 3551 O O . LEU B 1 177 ? 10.664 -5.234 5.641 1 98.75 177 LEU B O 1
ATOM 3555 N N . GLU B 1 178 ? 8.93 -6.188 4.527 1 97.94 178 GLU B N 1
ATOM 3556 C CA . GLU B 1 178 ? 8.625 -7.133 5.598 1 97.94 178 GLU B CA 1
ATOM 3557 C C . GLU B 1 178 ? 9.828 -8.023 5.898 1 97.94 178 GLU B C 1
ATOM 3559 O O . GLU B 1 178 ? 10.047 -8.414 7.047 1 97.94 178 GLU B O 1
ATOM 3564 N N . ASN B 1 179 ? 10.578 -8.328 4.918 1 98.69 179 ASN B N 1
ATOM 3565 C CA . ASN B 1 179 ? 11.75 -9.18 5.074 1 98.69 179 ASN B CA 1
ATOM 3566 C C . ASN B 1 179 ? 13.016 -8.352 5.266 1 98.69 179 ASN B C 1
ATOM 3568 O O . ASN B 1 179 ? 14.125 -8.859 5.09 1 98.69 179 ASN B O 1
ATOM 3572 N N . ASN B 1 180 ? 12.898 -7.086 5.527 1 98.62 180 ASN B N 1
ATOM 3573 C CA . ASN B 1 180 ? 13.945 -6.164 5.945 1 98.62 180 ASN B CA 1
ATOM 3574 C C . ASN B 1 180 ? 14.938 -5.895 4.82 1 98.62 180 ASN B C 1
ATOM 3576 O O . ASN B 1 180 ? 16.141 -5.738 5.062 1 98.62 180 ASN B O 1
ATOM 3580 N N . ALA B 1 181 ? 14.492 -5.961 3.609 1 98.88 181 ALA B N 1
ATOM 3581 C CA . ALA B 1 181 ? 15.297 -5.488 2.488 1 98.88 181 ALA B CA 1
ATOM 3582 C C . ALA B 1 181 ? 15.172 -3.977 2.318 1 98.88 181 ALA B C 1
ATOM 3584 O O . ALA B 1 181 ? 14.172 -3.383 2.74 1 98.88 181 ALA B O 1
ATOM 3585 N N . THR B 1 182 ? 16.219 -3.391 1.782 1 98.81 182 THR B N 1
ATOM 3586 C CA . THR B 1 182 ? 16.094 -2.053 1.214 1 98.81 182 THR B CA 1
ATOM 3587 C C . THR B 1 182 ? 15.508 -2.115 -0.194 1 98.81 182 THR B C 1
ATOM 3589 O O . THR B 1 182 ? 15.945 -2.914 -1.021 1 98.81 182 THR B O 1
ATOM 3592 N N . VAL B 1 183 ? 14.516 -1.304 -0.456 1 98.88 183 VAL B N 1
ATOM 3593 C CA . VAL B 1 183 ? 13.781 -1.483 -1.704 1 98.88 183 VAL B CA 1
ATOM 3594 C C . VAL B 1 183 ? 13.906 -0.227 -2.562 1 98.88 183 VAL B C 1
ATOM 3596 O O . VAL B 1 183 ? 13.711 0.889 -2.072 1 98.88 183 VAL B O 1
ATOM 3599 N N . THR B 1 184 ? 14.281 -0.375 -3.799 1 98.81 184 THR B N 1
ATOM 3600 C CA . THR B 1 184 ? 14.211 0.668 -4.816 1 98.81 184 THR B CA 1
ATOM 3601 C C . THR B 1 184 ? 13.227 0.287 -5.918 1 98.81 184 THR B C 1
ATOM 3603 O O . THR B 1 184 ? 13.273 -0.83 -6.438 1 98.81 184 THR B O 1
ATOM 3606 N N . VAL B 1 185 ? 12.336 1.158 -6.211 1 98.88 185 VAL B N 1
ATOM 3607 C CA . VAL B 1 185 ? 11.344 0.907 -7.246 1 98.88 185 VAL B CA 1
ATOM 3608 C C . VAL B 1 185 ? 11.633 1.774 -8.469 1 98.88 185 VAL B C 1
ATOM 3610 O O . VAL B 1 185 ? 11.617 3.004 -8.383 1 98.88 185 VAL B O 1
ATOM 3613 N N . CYS B 1 186 ? 11.898 1.124 -9.586 1 98.81 186 CYS B N 1
ATOM 3614 C CA . CYS B 1 186 ? 12.203 1.794 -10.852 1 98.81 186 CYS B CA 1
ATOM 3615 C C . CYS B 1 186 ? 11.078 1.588 -11.859 1 98.81 186 CYS B C 1
ATOM 3617 O O . CYS B 1 186 ? 10.266 0.672 -11.711 1 98.81 186 CYS B O 1
ATOM 3619 N N . HIS B 1 187 ? 11.031 2.465 -12.781 1 98.5 187 HIS B N 1
ATOM 3620 C CA . HIS B 1 187 ? 10.023 2.465 -13.844 1 98.5 187 HIS B CA 1
ATOM 3621 C C . HIS B 1 187 ? 10.477 3.314 -15.023 1 98.5 187 HIS B C 1
ATOM 3623 O O . HIS B 1 187 ? 11.641 3.695 -15.109 1 98.5 187 HIS B O 1
ATOM 3629 N N . THR B 1 188 ? 9.625 3.543 -16 1 97.38 188 THR B N 1
ATOM 3630 C CA . THR B 1 188 ? 9.961 4.141 -17.281 1 97.38 188 THR B CA 1
ATOM 3631 C C . THR B 1 188 ? 10.461 5.57 -17.094 1 97.38 188 THR B C 1
ATOM 3633 O O . THR B 1 188 ? 11.195 6.09 -17.938 1 97.38 188 THR B O 1
ATOM 3636 N N . LYS B 1 189 ? 10.133 6.27 -15.969 1 98 189 LYS B N 1
ATOM 3637 C CA . LYS B 1 189 ? 10.531 7.656 -15.742 1 98 189 LYS B CA 1
ATOM 3638 C C . LYS B 1 189 ? 11.805 7.727 -14.906 1 98 189 LYS B C 1
ATOM 3640 O O . LYS B 1 189 ? 12.32 8.82 -14.641 1 98 189 LYS B O 1
ATOM 3645 N N . THR B 1 190 ? 12.344 6.539 -14.57 1 98.31 190 THR B N 1
ATOM 3646 C CA . THR B 1 190 ? 13.609 6.516 -13.844 1 98.31 190 THR B CA 1
ATOM 3647 C C . THR B 1 190 ? 14.758 6.957 -14.75 1 98.31 190 THR B C 1
ATOM 3649 O O . THR B 1 190 ? 14.953 6.402 -15.836 1 98.31 190 THR B O 1
ATOM 3652 N N . GLN B 1 191 ? 15.586 7.91 -14.375 1 95.81 191 GLN B N 1
ATOM 3653 C CA . GLN B 1 191 ? 16.609 8.523 -15.219 1 95.81 191 GLN B CA 1
ATOM 3654 C C . GLN B 1 191 ? 17.891 7.707 -15.203 1 95.81 191 GLN B C 1
ATOM 3656 O O . GLN B 1 191 ? 18.594 7.629 -16.219 1 95.81 191 GLN B O 1
ATOM 3661 N N . ASN B 1 192 ? 18.312 7.094 -14.164 1 94.56 192 ASN B N 1
ATOM 3662 C CA . ASN B 1 192 ? 19.562 6.352 -14.016 1 94.56 192 ASN B CA 1
ATOM 3663 C C . ASN B 1 192 ? 19.297 4.883 -13.688 1 94.56 192 ASN B C 1
ATOM 3665 O O . ASN B 1 192 ? 19.875 4.344 -12.742 1 94.56 192 ASN B O 1
ATOM 3669 N N . LEU B 1 193 ? 18.516 4.277 -14.602 1 98 193 LEU B N 1
ATOM 3670 C CA . LEU B 1 193 ? 18.047 2.922 -14.328 1 98 193 LEU B CA 1
ATOM 3671 C C . LEU B 1 193 ? 19.219 1.955 -14.203 1 98 193 LEU B C 1
ATOM 3673 O O . LEU B 1 193 ? 19.312 1.197 -13.234 1 98 193 LEU B O 1
ATOM 3677 N N . LYS B 1 194 ? 20.234 2.041 -15.148 1 97.56 194 LYS B N 1
ATOM 3678 C CA . LYS B 1 194 ? 21.375 1.134 -15.172 1 97.56 194 LYS B CA 1
ATOM 3679 C C . LYS B 1 194 ? 22.203 1.269 -13.906 1 97.56 194 LYS B C 1
ATOM 3681 O O . LYS B 1 194 ? 22.625 0.266 -13.312 1 97.56 194 LYS B O 1
ATOM 3686 N N . GLU B 1 195 ? 22.406 2.475 -13.523 1 96.06 195 GLU B N 1
ATOM 3687 C CA . GLU B 1 195 ? 23.188 2.732 -12.312 1 96.06 195 GLU B CA 1
ATOM 3688 C C . GLU B 1 195 ? 22.5 2.16 -11.078 1 96.06 195 GLU B C 1
ATOM 3690 O O . GLU B 1 195 ? 23.172 1.604 -10.195 1 96.06 195 GLU B O 1
ATOM 3695 N N . MET B 1 196 ? 21.234 2.254 -11.047 1 96.44 196 MET B N 1
ATOM 3696 C CA . MET B 1 196 ? 20.453 1.768 -9.906 1 96.44 196 MET B CA 1
ATOM 3697 C C . MET B 1 196 ? 20.469 0.243 -9.852 1 96.44 196 MET B C 1
ATOM 3699 O O . MET B 1 196 ? 20.734 -0.347 -8.805 1 96.44 196 MET B O 1
ATOM 3703 N N . THR B 1 197 ? 20.203 -0.379 -10.961 1 98.31 197 THR B N 1
ATOM 3704 C CA . THR B 1 197 ? 20.094 -1.834 -10.984 1 98.31 197 THR B CA 1
ATOM 3705 C C . THR B 1 197 ? 21.469 -2.475 -10.734 1 98.31 197 THR B C 1
ATOM 3707 O O . THR B 1 197 ? 21.547 -3.557 -10.148 1 98.31 197 THR B O 1
ATOM 3710 N N . LYS B 1 198 ? 22.547 -1.828 -11.086 1 97.69 198 LYS B N 1
ATOM 3711 C CA . LYS B 1 198 ? 23.891 -2.357 -10.898 1 97.69 198 LYS B CA 1
ATOM 3712 C C . LYS B 1 198 ? 24.25 -2.465 -9.422 1 97.69 198 LYS B C 1
ATOM 3714 O O . LYS B 1 198 ? 25.125 -3.242 -9.039 1 97.69 198 LYS B O 1
ATOM 3719 N N . THR B 1 199 ? 23.578 -1.682 -8.602 1 96.44 199 THR B N 1
ATOM 3720 C CA . THR B 1 199 ? 23.875 -1.678 -7.176 1 96.44 199 THR B CA 1
ATOM 3721 C C . THR B 1 199 ? 23.047 -2.719 -6.438 1 96.44 199 THR B C 1
ATOM 3723 O O . THR B 1 199 ? 23.203 -2.912 -5.23 1 96.44 199 THR B O 1
ATOM 3726 N N . ALA B 1 200 ? 22.219 -3.424 -7.07 1 98.31 200 ALA B N 1
ATOM 3727 C CA . ALA B 1 200 ? 21.219 -4.301 -6.457 1 98.31 200 ALA B CA 1
ATOM 3728 C C . ALA B 1 200 ? 21.828 -5.664 -6.121 1 98.31 200 ALA B C 1
ATOM 3730 O O . ALA B 1 200 ? 22.625 -6.199 -6.891 1 98.31 200 ALA B O 1
ATOM 3731 N N . ASP B 1 201 ? 21.438 -6.203 -4.984 1 98.75 201 ASP B N 1
ATOM 3732 C CA . ASP B 1 201 ? 21.656 -7.613 -4.68 1 98.75 201 ASP B CA 1
ATOM 3733 C C . ASP B 1 201 ? 20.609 -8.492 -5.355 1 98.75 201 ASP B C 1
ATOM 3735 O O . ASP B 1 201 ? 20.906 -9.609 -5.777 1 98.75 201 ASP B O 1
ATOM 3739 N N . ILE B 1 202 ? 19.422 -8.008 -5.391 1 98.88 202 ILE B N 1
ATOM 3740 C CA . ILE B 1 202 ? 18.281 -8.656 -6.023 1 98.88 202 ILE B CA 1
ATOM 3741 C C . ILE B 1 202 ? 17.672 -7.719 -7.066 1 98.88 202 ILE B C 1
ATOM 3743 O O . ILE B 1 202 ? 17.391 -6.555 -6.781 1 98.88 202 ILE B O 1
ATOM 3747 N N . VAL B 1 203 ? 17.516 -8.156 -8.281 1 98.94 203 VAL B N 1
ATOM 3748 C CA . VAL B 1 203 ? 16.828 -7.398 -9.32 1 98.94 203 VAL B CA 1
ATOM 3749 C C . VAL B 1 203 ? 15.594 -8.156 -9.797 1 98.94 203 VAL B C 1
ATOM 3751 O O . VAL B 1 203 ? 15.688 -9.305 -10.234 1 98.94 203 VAL B O 1
ATOM 3754 N N . VAL B 1 204 ? 14.43 -7.578 -9.648 1 98.94 204 VAL B N 1
ATOM 3755 C CA . VAL B 1 204 ? 13.188 -8.133 -10.188 1 98.94 204 VAL B CA 1
ATOM 3756 C C . VAL B 1 204 ? 12.758 -7.328 -11.414 1 98.94 204 VAL B C 1
ATOM 3758 O O . VAL B 1 204 ? 12.547 -6.117 -11.328 1 98.94 204 VAL B O 1
ATOM 3761 N N . VAL B 1 205 ? 12.68 -7.969 -12.547 1 98.88 205 VAL B N 1
ATOM 3762 C CA . VAL B 1 205 ? 12.242 -7.312 -13.773 1 98.88 205 VAL B CA 1
ATOM 3763 C C . VAL B 1 205 ? 10.938 -7.934 -14.258 1 98.88 205 VAL B C 1
ATOM 3765 O O . VAL B 1 205 ? 10.828 -9.156 -14.375 1 98.88 205 VAL B O 1
ATOM 3768 N N . ALA B 1 206 ? 9.898 -7.125 -14.453 1 97.94 206 ALA B N 1
ATOM 3769 C CA . ALA B 1 206 ? 8.562 -7.555 -14.867 1 97.94 206 ALA B CA 1
ATOM 3770 C C . ALA B 1 206 ? 7.902 -6.5 -15.75 1 97.94 206 ALA B C 1
ATOM 3772 O O . ALA B 1 206 ? 6.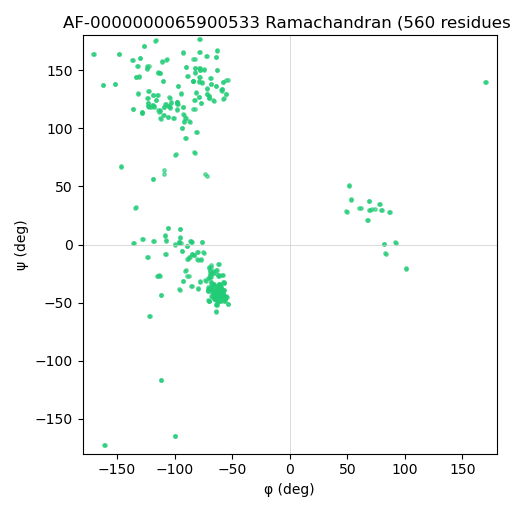855 -5.957 -15.398 1 97.94 206 ALA B O 1
ATOM 3773 N N . ILE B 1 207 ? 8.406 -6.262 -16.938 1 97.19 207 ILE B N 1
ATOM 3774 C CA . ILE B 1 207 ? 7.895 -5.148 -17.734 1 97.19 207 ILE B CA 1
ATOM 3775 C C . ILE B 1 207 ? 7.391 -5.66 -19.078 1 97.19 207 ILE B C 1
ATOM 3777 O O . ILE B 1 207 ? 6.82 -4.898 -19.859 1 97.19 207 ILE B O 1
ATOM 3781 N N . GLY B 1 208 ? 7.648 -6.918 -19.453 1 95.06 208 GLY B N 1
ATOM 3782 C CA . GLY B 1 208 ? 7.129 -7.504 -20.672 1 95.06 208 GLY B CA 1
ATOM 3783 C C . GLY B 1 208 ? 7.879 -7.062 -21.922 1 95.06 208 GLY B C 1
ATOM 3784 O O . GLY B 1 208 ? 7.27 -6.828 -22.969 1 95.06 208 GLY B O 1
ATOM 3785 N N . LYS B 1 209 ? 9.188 -6.852 -21.828 1 97.19 209 LYS B N 1
ATOM 3786 C CA . LYS B 1 209 ? 10.047 -6.473 -22.938 1 97.19 209 LYS B CA 1
ATOM 3787 C C . LYS B 1 209 ? 11.258 -7.398 -23.047 1 97.19 209 LYS B C 1
ATOM 3789 O O . LYS B 1 209 ? 12.18 -7.324 -22.219 1 97.19 209 LYS B O 1
ATOM 3794 N N . PRO B 1 210 ? 11.312 -8.195 -24.141 1 97.06 210 PRO B N 1
ATOM 3795 C CA . PRO B 1 210 ? 12.406 -9.148 -24.281 1 97.06 210 PRO B CA 1
ATOM 3796 C C . PRO B 1 210 ? 13.781 -8.469 -24.281 1 97.06 210 PRO B C 1
ATOM 3798 O O . PRO B 1 210 ? 13.938 -7.391 -24.859 1 97.06 210 PRO B O 1
ATOM 3801 N N . ASP B 1 211 ? 14.688 -9 -23.547 1 96.88 211 ASP B N 1
ATOM 3802 C CA . ASP B 1 211 ? 16.094 -8.625 -23.547 1 96.88 211 ASP B CA 1
ATOM 3803 C C . ASP B 1 211 ? 16.281 -7.215 -23 1 96.88 211 ASP B C 1
ATOM 3805 O O . ASP B 1 211 ? 17.25 -6.523 -23.359 1 96.88 211 ASP B O 1
ATOM 3809 N N . PHE B 1 212 ? 15.328 -6.812 -22.281 1 98.44 212 PHE B N 1
ATOM 3810 C CA . PHE B 1 212 ? 15.414 -5.484 -21.688 1 98.44 212 PHE B CA 1
ATOM 3811 C C . PHE B 1 212 ? 16.578 -5.402 -20.719 1 98.44 212 PHE B C 1
ATOM 3813 O O . PHE B 1 212 ? 17.391 -4.473 -20.781 1 98.44 212 PHE B O 1
ATOM 3820 N N . LEU B 1 213 ? 16.703 -6.316 -19.75 1 98.69 213 LEU B N 1
ATOM 3821 C CA . LEU B 1 213 ? 17.766 -6.332 -18.75 1 98.69 213 LEU B CA 1
ATOM 3822 C C . LEU B 1 213 ? 19.031 -6.98 -19.312 1 98.69 213 LEU B C 1
ATOM 3824 O O . LEU B 1 213 ? 19.031 -8.18 -19.609 1 98.69 213 LEU B O 1
ATOM 3828 N N . THR B 1 214 ? 20.109 -6.223 -19.406 1 98.38 214 THR B N 1
ATOM 3829 C CA . THR B 1 214 ? 21.344 -6.691 -20.047 1 98.38 214 THR B CA 1
ATOM 3830 C C . THR B 1 214 ? 22.484 -6.727 -19.031 1 98.38 214 THR B C 1
ATOM 3832 O O . THR B 1 214 ? 22.328 -6.289 -17.891 1 98.38 214 THR B O 1
ATOM 3835 N N . LYS B 1 215 ? 23.609 -7.211 -19.453 1 97.88 215 LYS B N 1
ATOM 3836 C CA . LYS B 1 215 ? 24.766 -7.43 -18.609 1 97.88 215 LYS B CA 1
ATOM 3837 C C . LYS B 1 215 ? 25.25 -6.121 -17.984 1 97.88 215 LYS B C 1
ATOM 3839 O O . LYS B 1 215 ? 25.672 -6.094 -16.828 1 97.88 215 LYS B O 1
ATOM 3844 N N . ASP B 1 216 ? 25.188 -5.09 -18.688 1 97.5 216 ASP B N 1
ATOM 3845 C CA . ASP B 1 216 ? 25.719 -3.809 -18.234 1 97.5 216 ASP B CA 1
ATOM 3846 C C . ASP B 1 216 ? 24.797 -3.156 -17.219 1 97.5 216 ASP B C 1
ATOM 3848 O O . ASP B 1 216 ? 25.125 -2.113 -16.641 1 97.5 216 ASP B O 1
ATOM 3852 N N . MET B 1 217 ? 23.688 -3.879 -16.891 1 98.31 217 MET B N 1
ATOM 3853 C CA . MET B 1 217 ? 22.703 -3.309 -15.984 1 98.31 217 MET B CA 1
ATOM 3854 C C . MET B 1 217 ? 22.75 -4.008 -14.625 1 98.31 217 MET B C 1
ATOM 3856 O O . MET B 1 217 ? 22.062 -3.602 -13.688 1 98.31 217 MET B O 1
ATOM 3860 N N . VAL B 1 218 ? 23.5 -5.074 -14.508 1 98.38 218 VAL B N 1
ATOM 3861 C CA . VAL B 1 218 ? 23.422 -5.832 -13.266 1 98.38 218 VAL B CA 1
ATOM 3862 C C . VAL B 1 218 ? 24.828 -6.137 -12.75 1 98.38 218 VAL B C 1
ATOM 3864 O O . VAL B 1 218 ? 25.781 -6.203 -13.531 1 98.38 218 VAL B O 1
ATOM 3867 N N . ASN B 1 219 ? 24.922 -6.301 -11.453 1 97.38 219 ASN B N 1
ATOM 3868 C CA . ASN B 1 219 ? 26.141 -6.809 -10.82 1 97.38 219 ASN B CA 1
ATOM 3869 C C . ASN B 1 219 ? 26.25 -8.328 -10.961 1 97.38 219 ASN B C 1
ATOM 3871 O O . ASN B 1 219 ? 25.25 -9.039 -10.859 1 97.38 219 ASN B O 1
ATOM 3875 N N . PRO B 1 220 ? 27.438 -8.867 -11.203 1 98.06 220 PRO B N 1
ATOM 3876 C CA . PRO B 1 220 ? 27.594 -10.305 -11.445 1 98.06 220 PRO B CA 1
ATOM 3877 C C . PRO B 1 220 ? 27.172 -11.156 -10.25 1 98.06 220 PRO B C 1
ATOM 3879 O O . PRO B 1 220 ? 26.922 -12.352 -10.398 1 98.06 220 PRO B O 1
ATOM 3882 N N . ASN B 1 221 ? 27.062 -10.562 -9.078 1 98.31 221 ASN B N 1
ATOM 3883 C CA . ASN B 1 221 ? 26.703 -11.312 -7.875 1 98.31 221 ASN B CA 1
ATOM 3884 C C . ASN B 1 221 ? 25.203 -11.234 -7.602 1 98.31 221 ASN B C 1
ATOM 3886 O O . ASN B 1 221 ? 24.719 -11.773 -6.605 1 98.31 221 ASN B O 1
ATOM 3890 N N . ALA B 1 222 ? 24.453 -10.672 -8.469 1 98.62 222 ALA B N 1
ATOM 3891 C CA . ALA B 1 222 ? 23.047 -10.391 -8.234 1 98.62 222 ALA B CA 1
ATOM 3892 C C . ALA B 1 222 ? 22.203 -11.648 -8.383 1 98.62 222 ALA B C 1
ATOM 3894 O O . ALA B 1 222 ? 22.594 -12.586 -9.078 1 98.62 222 ALA B O 1
ATOM 3895 N N . PHE B 1 223 ? 21.125 -11.695 -7.668 1 98.88 223 PHE B N 1
ATOM 3896 C CA . PHE B 1 223 ? 20 -12.594 -7.91 1 98.88 223 PHE B CA 1
ATOM 3897 C C . PHE B 1 223 ? 18.969 -11.938 -8.82 1 98.88 223 PHE B C 1
ATOM 3899 O O . PHE B 1 223 ? 18.281 -11 -8.406 1 98.88 223 PHE B O 1
ATOM 3906 N N . VAL B 1 224 ? 18.875 -12.414 -10.062 1 98.88 224 VAL B N 1
ATOM 3907 C CA . VAL B 1 224 ? 17.969 -11.836 -11.031 1 98.88 224 VAL B CA 1
ATOM 3908 C C . VAL B 1 224 ? 16.672 -12.656 -11.086 1 98.88 224 VAL B C 1
ATOM 3910 O O . VAL B 1 224 ? 16.719 -13.867 -11.32 1 98.88 224 VAL B O 1
ATOM 3913 N N . ILE B 1 225 ? 15.578 -12.016 -10.812 1 98.88 225 ILE B N 1
ATOM 3914 C CA . ILE B 1 225 ? 14.258 -12.617 -10.922 1 98.88 225 ILE B CA 1
ATOM 3915 C C . ILE B 1 225 ? 13.547 -12.07 -12.164 1 98.88 225 ILE B C 1
ATOM 3917 O O . ILE B 1 225 ? 13.148 -10.906 -12.195 1 98.88 225 ILE B O 1
ATOM 3921 N N . ASP B 1 226 ? 13.406 -12.906 -13.117 1 98.62 226 ASP B N 1
ATOM 3922 C CA . ASP B 1 226 ? 12.742 -12.539 -14.359 1 98.62 226 ASP B CA 1
ATOM 3923 C C . ASP B 1 226 ? 11.258 -12.898 -14.32 1 98.62 226 ASP B C 1
ATOM 3925 O O . ASP B 1 226 ? 10.883 -14.039 -14.602 1 98.62 226 ASP B O 1
ATOM 3929 N N . ALA B 1 227 ? 10.422 -11.875 -14.062 1 97.69 227 ALA B N 1
ATOM 3930 C CA . ALA B 1 227 ? 8.984 -12.078 -13.914 1 97.69 227 ALA B CA 1
ATOM 3931 C C . ALA B 1 227 ? 8.227 -11.516 -15.109 1 97.69 227 ALA B C 1
ATOM 3933 O O . ALA B 1 227 ? 7.004 -11.359 -15.062 1 97.69 227 ALA B O 1
ATOM 3934 N N . GLY B 1 228 ? 8.977 -11.102 -16.109 1 94.94 228 GLY B N 1
ATOM 3935 C CA . GLY B 1 228 ? 8.344 -10.664 -17.344 1 94.94 228 GLY B CA 1
ATOM 3936 C C . GLY B 1 228 ? 8.109 -11.789 -18.328 1 94.94 228 GLY B C 1
ATOM 3937 O O . GLY B 1 228 ? 8.922 -12.711 -18.438 1 94.94 228 GLY B O 1
ATOM 3938 N N . ILE B 1 229 ? 6.949 -11.68 -19.078 1 90 229 ILE B N 1
ATOM 3939 C CA . ILE B 1 229 ? 6.641 -12.703 -20.062 1 90 229 ILE B CA 1
ATOM 3940 C C . ILE B 1 229 ? 6.266 -12.047 -21.391 1 90 229 ILE B C 1
ATOM 3942 O O . ILE B 1 229 ? 5.523 -11.062 -21.422 1 90 229 ILE B O 1
ATOM 3946 N N . SER B 1 230 ? 6.922 -12.539 -22.391 1 91.69 230 SER B N 1
ATOM 3947 C CA . SER B 1 230 ? 6.613 -12.18 -23.766 1 91.69 230 SER B CA 1
ATOM 3948 C C . SER B 1 230 ? 6.605 -13.398 -24.672 1 91.69 230 SER B C 1
ATOM 3950 O O . SER B 1 230 ? 7.059 -14.477 -24.281 1 91.69 230 SER B O 1
ATOM 3952 N N . VAL B 1 231 ? 5.922 -13.25 -25.812 1 88.5 231 VAL B N 1
ATOM 3953 C CA . VAL B 1 231 ? 5.965 -14.297 -26.828 1 88.5 231 VAL B CA 1
ATOM 3954 C C . VAL B 1 231 ? 6.684 -13.773 -28.078 1 88.5 231 VAL B C 1
ATOM 3956 O O . VAL B 1 231 ? 6.262 -12.781 -28.672 1 88.5 231 VAL B O 1
ATOM 3959 N N . VAL B 1 232 ? 7.824 -14.375 -28.328 1 90.69 232 VAL B N 1
ATOM 3960 C CA . VAL B 1 232 ? 8.602 -14.055 -29.516 1 90.69 232 VAL B CA 1
ATOM 3961 C C . VAL B 1 232 ? 8.75 -15.289 -30.391 1 90.69 232 VAL B C 1
ATOM 3963 O O . VAL B 1 232 ? 9.289 -16.312 -29.953 1 90.69 232 VAL B O 1
ATOM 3966 N N . ASP B 1 233 ? 8.281 -15.188 -31.578 1 92.31 233 ASP B N 1
ATOM 3967 C CA . ASP B 1 233 ? 8.352 -16.297 -32.5 1 92.31 233 ASP B CA 1
ATOM 3968 C C . ASP B 1 233 ? 7.754 -17.578 -31.906 1 92.31 233 ASP B C 1
ATOM 3970 O O . ASP B 1 233 ? 8.359 -18.641 -31.969 1 92.31 233 ASP B O 1
ATOM 3974 N N . GLY B 1 234 ? 6.695 -17.375 -31.188 1 86.75 234 GLY B N 1
ATOM 3975 C CA . GLY B 1 234 ? 5.945 -18.5 -30.641 1 86.75 234 GLY B CA 1
ATOM 3976 C C . GLY B 1 234 ? 6.555 -19.047 -29.359 1 86.75 234 GLY B C 1
ATOM 3977 O O . GLY B 1 234 ? 6.023 -20 -28.781 1 86.75 234 GLY B O 1
ATOM 3978 N N . LYS B 1 235 ? 7.598 -18.391 -29.031 1 91.38 235 LYS B N 1
ATOM 3979 C CA . LYS B 1 235 ? 8.266 -18.891 -27.828 1 91.38 235 LYS B CA 1
ATOM 3980 C C . LYS B 1 235 ? 8.102 -17.906 -26.672 1 91.38 235 LYS B C 1
ATOM 3982 O O . LYS B 1 235 ? 8.164 -16.688 -26.859 1 91.38 235 LYS B O 1
ATOM 3987 N N . VAL B 1 236 ? 7.891 -18.5 -25.484 1 91.88 236 VAL B N 1
ATOM 3988 C CA . VAL B 1 236 ? 7.789 -17.688 -24.266 1 91.88 236 VAL B CA 1
ATOM 3989 C C . VAL B 1 236 ? 9.18 -17.25 -23.828 1 91.88 236 VAL B C 1
ATOM 3991 O O . VAL B 1 236 ? 10.078 -18.078 -23.672 1 91.88 236 VAL B O 1
ATOM 3994 N N . VAL B 1 237 ? 9.391 -15.961 -23.734 1 95 237 VAL B N 1
ATOM 3995 C CA . VAL B 1 237 ? 10.672 -15.422 -23.297 1 95 237 VAL B CA 1
ATOM 3996 C C . VAL B 1 237 ? 10.453 -14.391 -22.188 1 95 237 VAL B C 1
ATOM 3998 O O . VAL B 1 237 ? 9.344 -13.883 -22.031 1 95 237 VAL B O 1
ATOM 4001 N N . GLY B 1 238 ? 11.508 -14.125 -21.438 1 96.81 238 GLY B N 1
ATOM 4002 C CA . GLY B 1 238 ? 11.422 -13.156 -20.344 1 96.81 238 GLY B CA 1
ATOM 4003 C C . GLY B 1 238 ? 11.977 -11.797 -20.719 1 96.81 238 GLY B C 1
ATOM 4004 O O . GLY B 1 238 ? 12.125 -11.477 -21.906 1 96.81 238 GLY B O 1
ATOM 4005 N N . ASP B 1 239 ? 12.219 -10.992 -19.703 1 98.31 239 ASP B N 1
ATOM 4006 C CA . ASP B 1 239 ? 12.719 -9.633 -19.875 1 98.31 239 ASP B CA 1
ATOM 4007 C C . ASP B 1 239 ? 14.25 -9.609 -19.859 1 98.31 239 ASP B C 1
ATOM 4009 O O . ASP B 1 239 ? 14.867 -8.664 -20.359 1 98.31 239 ASP B O 1
ATOM 4013 N N . ALA B 1 240 ? 14.898 -10.617 -19.266 1 98.44 240 ALA B N 1
ATOM 4014 C CA . ALA B 1 240 ? 16.344 -10.656 -19.125 1 98.44 240 ALA B CA 1
ATOM 4015 C C . ALA B 1 240 ? 17.016 -11.211 -20.375 1 98.44 240 ALA B C 1
ATOM 4017 O O . ALA B 1 240 ? 16.516 -12.172 -20.969 1 98.44 240 ALA B O 1
ATOM 4018 N N . ALA B 1 241 ? 18.109 -10.648 -20.75 1 97.81 241 ALA B N 1
ATOM 4019 C CA . ALA B 1 241 ? 18.891 -11.164 -21.875 1 97.81 241 ALA B CA 1
ATOM 4020 C C . ALA B 1 241 ? 19.406 -12.57 -21.562 1 97.81 241 ALA B C 1
ATOM 4022 O O . ALA B 1 241 ? 19.797 -12.867 -20.438 1 97.81 241 ALA B O 1
ATOM 4023 N N . LYS B 1 242 ? 19.562 -13.352 -22.594 1 94.44 242 LYS B N 1
ATOM 4024 C CA . LYS B 1 242 ? 19.906 -14.766 -22.438 1 94.44 242 LYS B CA 1
ATOM 4025 C C . LYS B 1 242 ? 21.312 -14.922 -21.844 1 94.44 242 LYS B C 1
ATOM 4027 O O . LYS B 1 242 ? 21.547 -15.852 -21.062 1 94.44 242 LYS B O 1
ATOM 4032 N N . ASP B 1 243 ? 22.156 -14.086 -22.156 1 95.69 243 ASP B N 1
ATOM 4033 C CA . ASP B 1 243 ? 23.547 -14.227 -21.719 1 95.69 243 ASP B CA 1
ATOM 4034 C C . ASP B 1 243 ? 23.703 -13.891 -20.25 1 95.69 243 ASP B C 1
ATOM 4036 O O . ASP B 1 243 ? 24.766 -14.125 -19.656 1 95.69 243 ASP B O 1
ATOM 4040 N N . LEU B 1 244 ? 22.656 -13.383 -19.594 1 97.62 244 LEU B N 1
ATOM 4041 C CA . LEU B 1 244 ? 22.703 -13.117 -18.156 1 97.62 244 LEU B CA 1
ATOM 4042 C C . LEU B 1 244 ? 22.828 -14.414 -17.359 1 97.62 244 LEU B C 1
ATOM 4044 O O . LEU B 1 244 ? 23.328 -14.414 -16.234 1 97.62 244 LEU B O 1
ATOM 4048 N N . GLN B 1 245 ? 22.391 -15.492 -17.938 1 96.06 245 GLN B N 1
ATOM 4049 C CA . GLN B 1 245 ? 22.422 -16.781 -17.266 1 96.06 245 GLN B CA 1
ATOM 4050 C C . GLN B 1 245 ? 23.844 -17.203 -16.953 1 96.06 245 GLN B C 1
ATOM 4052 O O . GLN B 1 245 ? 24.094 -17.875 -15.945 1 96.06 245 GLN B O 1
ATOM 4057 N N . GLU B 1 246 ? 24.766 -16.734 -17.734 1 96.25 246 GLU B N 1
ATOM 4058 C CA . GLU B 1 246 ? 26.172 -17.109 -17.531 1 96.25 246 GLU B CA 1
ATOM 4059 C C . GLU B 1 246 ? 26.922 -16.016 -16.797 1 96.25 246 GLU B C 1
ATOM 4061 O O . GLU B 1 246 ? 28.109 -16.172 -16.469 1 96.25 246 GLU B O 1
ATOM 4066 N N . TYR B 1 247 ? 26.25 -15.023 -16.484 1 97.75 247 TYR B N 1
ATOM 4067 C CA . TYR B 1 247 ? 26.938 -13.852 -15.969 1 97.75 247 TYR B CA 1
ATOM 4068 C C . TYR B 1 247 ? 26.609 -13.625 -14.5 1 97.75 247 TYR B C 1
ATOM 4070 O O . TYR B 1 247 ? 27.516 -13.383 -13.688 1 97.75 247 TYR B O 1
ATOM 4078 N N . VAL B 1 248 ? 25.375 -13.758 -14.117 1 98.44 248 VAL B N 1
ATOM 4079 C CA . VAL B 1 248 ? 24.953 -13.422 -12.766 1 98.44 248 VAL B CA 1
ATOM 4080 C C . VAL B 1 248 ? 25.016 -14.664 -11.883 1 98.44 248 VAL B C 1
ATOM 4082 O O . VAL B 1 248 ? 25.094 -15.789 -12.383 1 98.44 248 VAL B O 1
ATOM 4085 N N . LYS B 1 249 ? 24.953 -14.438 -10.617 1 98.19 249 LYS B N 1
ATOM 4086 C CA . LYS B 1 249 ? 25.078 -15.523 -9.648 1 98.19 249 LYS B CA 1
ATOM 4087 C C . LYS B 1 249 ? 23.844 -16.438 -9.688 1 98.19 249 LYS B C 1
ATOM 4089 O O . LYS B 1 249 ? 23.984 -17.656 -9.672 1 98.19 249 LYS B O 1
ATOM 4094 N N . TYR B 1 250 ? 22.641 -15.828 -9.648 1 98.56 250 TYR B N 1
ATOM 4095 C CA . TYR B 1 250 ? 21.391 -16.562 -9.734 1 98.56 250 TYR B CA 1
ATOM 4096 C C . TYR B 1 250 ? 20.422 -15.898 -10.719 1 98.56 250 TYR B C 1
ATOM 4098 O O . TYR B 1 250 ? 20.391 -14.672 -10.812 1 98.56 250 TYR B O 1
ATOM 4106 N N . ILE B 1 251 ? 19.672 -16.703 -11.43 1 98.75 251 ILE B N 1
ATOM 4107 C CA . ILE B 1 251 ? 18.656 -16.141 -12.297 1 98.75 251 ILE B CA 1
ATOM 4108 C C . ILE B 1 251 ? 17.516 -17.141 -12.453 1 98.75 251 ILE B C 1
ATOM 4110 O O . ILE B 1 251 ? 17.734 -18.359 -12.516 1 98.75 251 ILE B O 1
ATOM 4114 N N . THR B 1 252 ? 16.281 -16.672 -12.414 1 98.75 252 THR B N 1
ATOM 4115 C CA . THR B 1 252 ? 15.141 -17.531 -12.68 1 98.75 252 THR B CA 1
ATOM 4116 C C . THR B 1 252 ? 14.969 -17.781 -14.18 1 98.75 252 THR B C 1
ATOM 4118 O O . THR B 1 252 ? 15.148 -16.859 -14.977 1 98.75 252 THR B O 1
ATOM 4121 N N . PRO B 1 253 ? 14.555 -18.953 -14.492 1 97.69 253 PRO B N 1
ATOM 4122 C CA . PRO B 1 253 ? 14.367 -19.234 -15.922 1 97.69 253 PRO B CA 1
ATOM 4123 C C . PRO B 1 253 ? 13.016 -18.766 -16.438 1 97.69 253 PRO B C 1
ATOM 4125 O O . PRO B 1 253 ? 12.086 -18.547 -15.664 1 97.69 253 PRO B O 1
ATOM 4128 N N . VAL B 1 254 ? 12.906 -18.594 -17.734 1 95.81 254 VAL B N 1
ATOM 4129 C CA . VAL B 1 254 ? 11.672 -18.359 -18.469 1 95.81 254 VAL B CA 1
ATOM 4130 C C . VAL B 1 254 ? 11.664 -19.219 -19.734 1 95.81 254 VAL B C 1
ATOM 4132 O O . VAL B 1 254 ? 12.539 -19.078 -20.594 1 95.81 254 VAL B O 1
ATOM 4135 N N . PRO B 1 255 ? 10.836 -20.094 -19.906 1 93.81 255 PRO B N 1
ATOM 4136 C CA . PRO B 1 255 ? 9.711 -20.453 -19.047 1 93.81 255 PRO B CA 1
ATOM 4137 C C . PRO B 1 255 ? 10.141 -21.281 -17.844 1 93.81 255 PRO B C 1
ATOM 4139 O O . PRO B 1 255 ? 11.328 -21.578 -17.672 1 93.81 255 PRO B O 1
ATOM 4142 N N . ASN B 1 256 ? 9.172 -21.609 -16.953 1 95.69 256 ASN B N 1
ATOM 4143 C CA . ASN B 1 256 ? 9.336 -22.5 -15.812 1 95.69 256 ASN B CA 1
ATOM 4144 C C . ASN B 1 256 ? 10.008 -21.797 -14.633 1 95.69 256 ASN B C 1
ATOM 4146 O O . ASN B 1 256 ? 10.781 -22.406 -13.898 1 95.69 256 ASN B O 1
ATOM 4150 N N . GLY B 1 257 ? 9.734 -20.516 -14.609 1 97.31 257 GLY B N 1
ATOM 4151 C CA . GLY B 1 257 ? 10.258 -19.703 -13.523 1 97.31 257 GLY B CA 1
ATOM 4152 C C . GLY B 1 257 ? 9.18 -19.188 -12.594 1 97.31 257 GLY B C 1
ATOM 4153 O O . GLY B 1 257 ? 8.406 -19.969 -12.023 1 97.31 257 GLY B O 1
ATOM 4154 N N . VAL B 1 258 ? 9.008 -17.891 -12.531 1 97.56 258 VAL B N 1
ATOM 4155 C CA . VAL B 1 258 ? 8.102 -17.219 -11.602 1 97.56 258 VAL B CA 1
ATOM 4156 C C . VAL B 1 258 ? 6.668 -17.672 -11.867 1 97.56 258 VAL B C 1
ATOM 4158 O O . VAL B 1 258 ? 5.875 -17.812 -10.93 1 97.56 258 VAL B O 1
ATOM 4161 N N . GLY B 1 259 ? 6.359 -17.906 -13.102 1 94.88 259 GLY B N 1
ATOM 4162 C CA . GLY B 1 259 ? 5.02 -18.359 -13.445 1 94.88 259 GLY B CA 1
ATOM 4163 C C . GLY B 1 259 ? 4.621 -19.641 -12.758 1 94.88 259 GLY B C 1
ATOM 4164 O O . GLY B 1 259 ? 3.469 -19.812 -12.352 1 94.88 259 GLY B O 1
ATOM 4165 N N . ARG B 1 260 ? 5.5 -20.578 -12.672 1 95.5 260 ARG B N 1
ATOM 4166 C CA . ARG B 1 260 ? 5.25 -21.844 -11.977 1 95.5 260 ARG B CA 1
ATOM 4167 C C . ARG B 1 260 ? 4.93 -21.594 -10.508 1 95.5 260 ARG B C 1
ATOM 4169 O O . ARG B 1 260 ? 4.043 -22.25 -9.945 1 95.5 260 ARG B O 1
ATOM 4176 N N . LEU B 1 261 ? 5.637 -20.688 -9.922 1 98.12 261 LEU B N 1
ATOM 4177 C CA . LEU B 1 261 ? 5.41 -20.375 -8.516 1 98.12 261 LEU B CA 1
ATOM 4178 C C . LEU B 1 261 ? 4.074 -19.672 -8.32 1 98.12 261 LEU B C 1
ATOM 4180 O O . LEU B 1 261 ? 3.406 -19.859 -7.305 1 98.12 261 LEU B O 1
ATOM 4184 N N . THR B 1 262 ? 3.715 -18.797 -9.273 1 96.94 262 THR B N 1
ATOM 4185 C CA . THR B 1 262 ? 2.424 -18.125 -9.188 1 96.94 262 THR B CA 1
ATOM 4186 C C . THR B 1 262 ? 1.29 -19.141 -9.062 1 96.94 262 THR B C 1
ATOM 4188 O O . THR B 1 262 ? 0.423 -19 -8.203 1 96.94 262 THR B O 1
ATOM 4191 N N . VAL B 1 263 ? 1.333 -20.172 -9.859 1 97 263 VAL B N 1
ATOM 4192 C CA . VAL B 1 263 ? 0.304 -21.203 -9.852 1 97 263 VAL B CA 1
ATOM 4193 C C . VAL B 1 263 ? 0.347 -21.953 -8.523 1 97 263 VAL B C 1
ATOM 4195 O O . VAL B 1 263 ? -0.693 -22.203 -7.906 1 97 263 VAL B O 1
ATOM 4198 N N . ALA B 1 264 ? 1.528 -22.312 -8.07 1 98.5 264 ALA B N 1
ATOM 4199 C CA . ALA B 1 264 ? 1.676 -23 -6.797 1 98.5 264 ALA B CA 1
ATOM 4200 C C . ALA B 1 264 ? 1.105 -22.188 -5.645 1 98.5 264 ALA B C 1
ATOM 4202 O O . ALA B 1 264 ? 0.444 -22.719 -4.754 1 98.5 264 ALA B O 1
ATOM 4203 N N . MET B 1 265 ? 1.318 -20.891 -5.699 1 98.69 265 MET B N 1
ATOM 4204 C CA . MET B 1 265 ? 0.891 -20 -4.617 1 98.69 265 MET B CA 1
ATOM 4205 C C . MET B 1 265 ? -0.628 -19.875 -4.586 1 98.69 265 MET B C 1
ATOM 4207 O O . MET B 1 265 ? -1.214 -19.656 -3.525 1 98.69 265 MET B O 1
ATOM 4211 N N . ILE B 1 266 ? -1.235 -20.031 -5.738 1 98.69 266 ILE B N 1
ATOM 4212 C CA . ILE B 1 266 ? -2.693 -20.062 -5.793 1 98.69 266 ILE B CA 1
ATOM 4213 C C . ILE B 1 266 ? -3.223 -21.156 -4.863 1 98.69 266 ILE B C 1
ATOM 4215 O O . ILE B 1 266 ? -4.125 -20.906 -4.059 1 98.69 266 ILE B O 1
ATOM 4219 N N . PHE B 1 267 ? -2.633 -22.281 -4.91 1 98.75 267 PHE B N 1
ATOM 4220 C CA . PHE B 1 267 ? -3.115 -23.406 -4.133 1 98.75 267 PHE B CA 1
ATOM 4221 C C . PHE B 1 267 ? -2.701 -23.281 -2.672 1 98.75 267 PHE B C 1
ATOM 4223 O O . PHE B 1 267 ? -3.428 -23.703 -1.772 1 98.75 267 PHE B O 1
ATOM 4230 N N . LYS B 1 268 ? -1.549 -22.672 -2.451 1 98.69 268 LYS B N 1
ATOM 4231 C CA . LYS B 1 268 ? -1.183 -22.359 -1.072 1 98.69 268 LYS B CA 1
ATOM 4232 C C . LYS B 1 268 ? -2.215 -21.438 -0.424 1 98.69 268 LYS B C 1
ATOM 4234 O O . LYS B 1 268 ? -2.666 -21.688 0.695 1 98.69 268 LYS B O 1
ATOM 4239 N N . ASN B 1 269 ? -2.584 -20.359 -1.125 1 98.75 269 ASN B N 1
ATOM 4240 C CA . ASN B 1 269 ? -3.576 -19.438 -0.605 1 98.75 269 ASN B CA 1
ATOM 4241 C C . ASN B 1 269 ? -4.938 -20.094 -0.428 1 98.75 269 ASN B C 1
ATOM 4243 O O . ASN B 1 269 ? -5.641 -19.828 0.546 1 98.75 269 ASN B O 1
ATOM 4247 N N . LEU B 1 270 ? -5.297 -20.969 -1.408 1 98.75 270 LEU B N 1
ATOM 4248 C CA . LEU B 1 270 ? -6.551 -21.703 -1.28 1 98.75 270 LEU B CA 1
ATOM 4249 C C . LEU B 1 270 ? -6.57 -22.516 0.003 1 98.75 270 LEU B C 1
ATOM 4251 O O . LEU B 1 270 ? -7.555 -22.484 0.75 1 98.75 270 LEU B O 1
ATOM 4255 N N . MET B 1 271 ? -5.48 -23.188 0.281 1 98.31 271 MET B N 1
ATOM 4256 C CA . MET B 1 271 ? -5.379 -24 1.494 1 98.31 271 MET B CA 1
ATOM 4257 C C . MET B 1 271 ? -5.496 -23.125 2.738 1 98.31 271 MET B C 1
ATOM 4259 O O . MET B 1 271 ? -6.211 -23.469 3.682 1 98.31 271 MET B O 1
ATOM 4263 N N . ASP B 1 272 ? -4.812 -22 2.729 1 97.81 272 ASP B N 1
ATOM 4264 C CA . ASP B 1 272 ? -4.867 -21.094 3.865 1 97.81 272 ASP B CA 1
ATOM 4265 C C . ASP B 1 272 ? -6.289 -20.578 4.098 1 97.81 272 ASP B C 1
ATOM 4267 O O . ASP B 1 272 ? -6.727 -20.453 5.242 1 97.81 272 ASP B O 1
ATOM 4271 N N . LEU B 1 273 ? -6.957 -20.266 3.021 1 98.38 273 LEU B N 1
ATOM 4272 C CA . LEU B 1 273 ? -8.336 -19.812 3.104 1 98.38 273 LEU B CA 1
ATOM 4273 C C . LEU B 1 273 ? -9.234 -20.891 3.695 1 98.38 273 LEU B C 1
ATOM 4275 O O . LEU B 1 273 ? -10.07 -20.609 4.555 1 98.38 273 LEU B O 1
ATOM 4279 N N . VAL B 1 274 ? -9.047 -22.141 3.266 1 97.69 274 VAL B N 1
ATOM 4280 C CA . VAL B 1 274 ? -9.836 -23.281 3.744 1 97.69 274 VAL B CA 1
ATOM 4281 C C . VAL B 1 274 ? -9.578 -23.5 5.23 1 97.69 274 VAL B C 1
ATOM 4283 O O . VAL B 1 274 ? -10.516 -23.672 6.016 1 97.69 274 VAL B O 1
ATOM 4286 N N . LYS B 1 275 ? -8.336 -23.453 5.605 1 96.88 275 LYS B N 1
ATOM 4287 C CA . LYS B 1 275 ? -7.973 -23.641 7.008 1 96.88 275 LYS B CA 1
ATOM 4288 C C . LYS B 1 275 ? -8.578 -22.547 7.883 1 96.88 275 LYS B C 1
ATOM 4290 O O . LYS B 1 275 ? -9.047 -22.828 8.992 1 96.88 275 LYS B O 1
ATOM 4295 N N . GLU B 1 276 ? -8.508 -21.359 7.367 1 95.62 276 GLU B N 1
ATOM 4296 C CA . GLU B 1 276 ? -9.094 -20.234 8.102 1 95.62 276 GLU B CA 1
ATOM 4297 C C . GLU B 1 276 ? -10.602 -20.422 8.258 1 95.62 276 GLU B C 1
ATOM 4299 O O . GLU B 1 276 ? -11.156 -20.188 9.328 1 95.62 276 GLU B O 1
ATOM 4304 N N . LYS B 1 277 ? -11.289 -20.812 7.223 1 94.88 277 LYS B N 1
ATOM 4305 C CA . LYS B 1 277 ? -12.734 -20.984 7.184 1 94.88 277 LYS B CA 1
ATOM 4306 C C . LYS B 1 277 ? -13.18 -22.078 8.156 1 94.88 277 LYS B C 1
ATOM 4308 O O . LYS B 1 277 ? -14.164 -21.906 8.875 1 94.88 277 LYS B O 1
ATOM 4313 N N . TYR B 1 278 ? -12.445 -23.125 8.281 1 91 278 TYR B N 1
ATOM 4314 C CA . TYR B 1 278 ? -12.875 -24.281 9.055 1 91 278 TYR B CA 1
ATOM 4315 C C . TYR B 1 278 ? -12.125 -24.359 10.375 1 91 278 TYR B C 1
ATOM 4317 O O . TYR B 1 278 ? -12.219 -25.359 11.086 1 91 278 TYR B O 1
ATOM 4325 N N . ASN B 1 279 ? -11.43 -23.219 10.75 1 80.19 279 ASN B N 1
ATOM 4326 C CA . ASN B 1 279 ? -10.656 -23.141 11.984 1 80.19 279 ASN B CA 1
ATOM 4327 C C . ASN B 1 279 ? -9.734 -24.344 12.141 1 80.19 279 ASN B C 1
ATOM 4329 O O . ASN B 1 279 ? -9.68 -24.953 13.211 1 80.19 279 ASN B O 1
ATOM 4333 N N . GLU B 1 280 ? -9.398 -24.797 11.07 1 68.12 280 GLU B N 1
ATOM 4334 C CA . GLU B 1 280 ? -8.516 -25.953 11.078 1 68.12 280 GLU B CA 1
ATOM 4335 C C . GLU B 1 280 ? -7.062 -25.547 11.281 1 68.12 280 GLU B C 1
ATOM 4337 O O . GLU B 1 280 ? -6.551 -24.672 10.57 1 68.12 280 GLU B O 1
ATOM 4342 N N . ARG B 1 281 ? -6.727 -25.656 12.469 1 59.25 281 ARG B N 1
ATOM 4343 C CA . ARG B 1 281 ? -5.293 -25.547 12.719 1 59.25 281 ARG B CA 1
ATOM 4344 C C . ARG B 1 281 ? -4.57 -26.812 12.25 1 59.25 281 ARG B C 1
ATOM 4346 O O . ARG B 1 281 ? -4.625 -27.844 12.914 1 59.25 281 ARG B O 1
ATOM 4353 N N . ILE B 1 282 ? -4.578 -27.219 10.992 1 44.41 282 ILE B N 1
ATOM 4354 C CA . ILE B 1 282 ? -3.982 -28.484 10.539 1 44.41 282 ILE B CA 1
ATOM 4355 C C . ILE B 1 282 ? -2.471 -28.438 10.75 1 44.41 282 ILE B C 1
ATOM 4357 O O . ILE B 1 282 ? -1.836 -27.406 10.523 1 44.41 282 ILE B O 1
#

InterPro domains:
  IPR000672 Tetrahydrofolate dehydrogenase/cyclohydrolase [MF_01576] (1-278)
  IPR000672 Tetrahydrofolate dehydrogenase/cyclohydrolase [PR00085] (30-52)
  IPR000672 Tetrahydrofolate dehydrogenase/cyclohydrolase [PR00085] (70-97)
  IPR000672 Tetrahydrofolate dehydrogenase/cyclohydrolase [PR00085] (105-126)
  IPR000672 Tetrahydrofolate dehydrogenase/cyclohydrolase [PR00085] (152-172)
  IPR000672 Tetrahydrofolate dehydrogenase/cyclohydrolase [PR00085] (201-230)
  IPR000672 Tetrahydrofolate dehydrogenase/cyclohydrolase [PR00085] (251-269)
  IPR020630 Tetrahydrofolate dehydrogenase/cyclohydrolase, catalytic domain [PF00763] (7-116)
  IPR020631 Tetrahydrofolate dehydrogenase/cyclohydrolase, NAD(P)-binding domain [PF02882] (137-276)
  IPR020631 Tetrahydrofolate dehydrogenase/cyclohydrolase, NAD(P)-binding domain [cd01080] (111-275)
  IPR036291 NAD(P)-binding domain superfamily [SSF51735] (123-272)
  IPR046346 Aminoacid dehydrogenase-like, N-terminal domain superfamily [SSF53223] (2-117)

pLDDT: mean 96.03, std 5.4, range [43.47, 98.94]

Organism: Malacoplasma penetrans 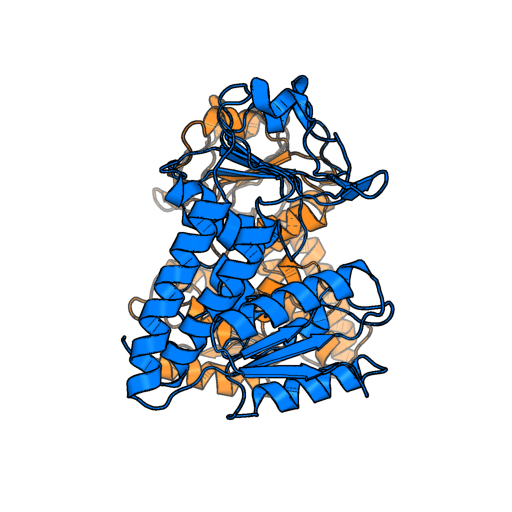(strain HF-2) (NCBI:txid272633)

Secondary structure (DSSP, 8-state):
-B--HHHHHHHHHHHHHHHHHHHHHTT---EEEEE-----HHHHHHHHHHHHHHHHHT-EEEEE-SS--SHHHHHHHHHHHHT-TT-SEEEE-SSPPTT--HHHHHTTS-GGGBTTS-SHHHHHHHHHT-SS--PPPHHHHHHHHHHHHTT---TT-EEEEE---TTTHHHHHHHHHHTT-EEEEE-TT-TTHHHHHHT-SEEEE-SS-TT-B-GGGS-TT-EEEE---EEETTEEE-SB-GGGGGTSSEE--SSSSHHHHHHHHHHHHHHHHHHHHTT---/-B--HHHHHHHHHHHHHHHHHHHHHTT---EEEEE-----HHHHHHHHHHHHHHHHHT-EEEEE-SS--SHHHHHHHHHHHHT-TT-SEEEE-SSPPTT--HHHHHTTS-GGGBTTS-SHHHHHHHHHT-SS--PPPHHHHHHHHHHHHTT---TT-EEEEE---TTTHHHHHHHHHHTT-EEEEE-TT-TTHHHHHHT-SEEEE-SS-TT-B-GGGS-TT-EEEE---EEETTEEE-SB-GGGGGTSSEE--SSSSHHHHHHHHHHHHHHHHHHHHTT---

Sequence (564 aa):
MIVNCIDIANNILDKFKSDLEKLKKKKIIPHMAIVKINDDAASDKYVSIKLKKAAELGVKTTLISEGIKTQDDLIKQIHILNNDDSIDGYIIQLPLPKGFDSNVICEHIDVNKDIDGLSSFAISRNLANSNLFHPKPCTANGIIEILKQSNYSIEGKHAVIINRSMIVGKPLIGLFLENNATVTVCHTKTQNLKEMTKTADIVVVAIGKPDFLTKDMVNPNAFVIDAGISVVDGKVVGDAAKDLQEYVKYITPVPNGVGRLTVAMIFKNLMDLVKEKYNERIMIVNCIDIANNILDKFKSDLEKLKKKKIIPHMAIVKINDDAASDKYVSIKLKKAAELGVKTTLISEGIKTQDDLIKQIHILNNDDSIDGYIIQLPLPKGFDSNVICEHIDVNKDIDGLSSFAISRNLANSNLFHPKPCTANGIIEILKQSNYSIEGKHAVIINRSMIVGKPLIGLFLENNATVTVCHTKTQNLKEMTKTADIVVVAIGKPDFLTKDMVNPNAFVIDAGISVVDGKVVGDAAKDLQEYVKYITPVPNGVGRLTVAMIFKNLMDLVKEKYNERI

Radius of gyration: 24.57 Å; Cα contacts (8 Å, |Δi|>4): 1161; chains: 2; bounding box: 54×68×60 Å

Solvent-accessible surface area (backbone atoms only — not comparable to full-atom values): 28767 Å² total; per-residue (Å²): 65,71,51,65,33,58,60,55,23,47,54,53,44,50,52,45,50,56,52,46,54,59,33,45,76,72,72,47,72,62,22,37,35,40,39,40,74,52,92,44,70,68,54,50,50,54,52,49,51,54,52,51,50,30,57,74,73,64,39,46,73,44,82,46,66,72,91,58,86,47,56,68,43,46,51,53,51,42,52,51,52,67,69,32,84,79,45,42,23,36,38,76,54,70,74,68,50,91,87,48,55,66,70,65,55,28,60,61,44,43,49,74,31,28,24,50,14,66,15,31,58,17,45,33,36,48,57,64,66,48,89,63,91,56,31,60,33,20,54,29,48,26,54,53,48,53,38,52,78,66,72,45,83,50,59,38,30,35,34,29,31,39,30,75,41,83,66,42,29,49,53,32,52,25,53,40,48,72,45,36,24,21,39,32,42,35,54,95,52,35,76,58,55,46,67,53,40,35,69,21,44,29,39,39,38,46,76,51,40,70,49,63,50,46,69,88,28,45,33,54,77,14,36,38,40,34,60,12,64,38,73,57,94,86,34,65,35,26,16,53,30,77,70,41,60,80,51,26,47,32,28,44,36,56,67,63,13,50,67,48,22,23,56,34,32,37,52,50,28,43,50,52,33,46,28,62,74,66,68,44,84,123,65,73,51,65,32,58,60,54,24,47,54,54,44,48,52,44,51,58,53,46,53,59,34,46,75,72,72,46,70,59,23,38,34,39,40,40,75,52,92,44,71,68,56,50,51,54,51,49,51,52,51,52,50,31,56,73,74,64,38,45,74,44,81,45,67,73,89,59,85,47,56,66,43,47,51,51,52,41,52,53,52,66,68,32,86,79,45,44,23,35,38,76,52,70,73,67,50,91,88,48,54,66,70,65,54,27,60,62,44,43,48,75,31,29,25,49,13,64,17,31,59,15,44,33,34,47,57,62,64,48,90,63,90,58,31,60,33,20,53,30,48,25,52,54,48,54,37,52,77,65,72,46,80,50,60,38,31,36,35,30,31,40,30,75,43,84,69,43,27,50,53,33,53,25,54,39,48,71,45,36,23,22,41,32,40,34,54,93,51,35,76,57,53,47,69,54,40,35,68,21,43,28,38,37,38,45,73,50,40,70,49,63,49,44,70,87,28,46,32,52,76,14,37,38,39,36,64,12,64,37,75,56,93,88,34,63,34,28,14,51,28,77,70,42,59,80,52,26,46,30,28,43,35,56,68,63,12,52,67,47,21,24,57,33,32,38,53,49,27,41,50,52,34,44,27,61,73,66,69,44,83,123